Protein AF-A0A9P3MVI9-F1 (afdb_monomer_lite)

pLDDT: mean 71.81, std 21.92, range [25.36, 97.94]

Sequence (595 aa):
MLTVAPFVTSLVTSALIFLVLLNLFAILVRRPANFAIYFPKRILRGHGPPPLSEISALEWLRRVLRCTEQDVVASAGLDAAVYLRIQHMCLLIVLWHAAYCLPVLIPLCATGGFYSSFNAQRPPGEQIQYSALDAIAMGNVPPNDSRLWAFFVGAYWSALGTLVILHRTYRHVSWLRAKQREEDPEAPEPNDVLWDSISISSVSCAVRSAAVYVLVFLTICFYMIPISFVSSLTTLQNLEKSLPFLKPIIEQCVLLLLLTMMMMMMMMMMMMMMMMMMMMTMTMTMTMTMTMTMTMTMTMTMTMTMTMTMTMTMTMTMTMTMTMTMTMTMTMTMTMTMTMTMTMTMTMTMTMMMMMMMMMMMILRLLLLLLLLLHRQIGACAPHVHRGLPLAACAPPNYARAPVLRTFIEAFLPQLALILFLALLPNLLLLLSLFEGLSSRSHAIRAASGKYFYFTVLNVFIGTTLTSGLFQAIKQIVDHPTAVVDLLGSSLPQAATFFISYISLKFLVGAGLELTRLVPLVLFHANRWLLCRTQPDLRDAWKPGEPDYVSLLPGDLLVATLALCYAVISPLILPFAAAYFLTQWLIMKNQLMQV

Radius of gyration: 36.33 Å; chains: 1; bounding box: 126×80×109 Å

Structure (mmCIF, N/CA/C/O backbone):
data_AF-A0A9P3MVI9-F1
#
_entry.id   AF-A0A9P3MVI9-F1
#
loop_
_atom_site.group_PDB
_atom_site.id
_atom_site.type_symbol
_atom_site.label_atom_id
_atom_site.label_alt_id
_atom_site.label_comp_id
_atom_site.label_asym_id
_atom_site.label_entity_id
_atom_site.label_seq_id
_atom_site.pdbx_PDB_ins_code
_atom_site.Cartn_x
_atom_site.Cartn_y
_atom_site.Cartn_z
_atom_site.occupancy
_atom_site.B_iso_or_equiv
_atom_site.auth_seq_id
_atom_site.auth_comp_id
_atom_site.auth_asym_id
_atom_site.auth_atom_id
_atom_site.pdbx_PDB_model_num
ATOM 1 N N . MET A 1 1 ? -19.172 14.801 22.749 1.00 31.70 1 MET A N 1
ATOM 2 C CA . MET A 1 1 ? -18.716 15.588 21.579 1.00 31.70 1 MET A CA 1
ATOM 3 C C . MET A 1 1 ? -17.198 15.821 21.520 1.00 31.70 1 MET A C 1
ATOM 5 O O . MET A 1 1 ? -16.712 16.027 20.420 1.00 31.70 1 MET A O 1
ATOM 9 N N . LEU A 1 2 ? -16.423 15.725 22.617 1.00 35.75 2 LEU A N 1
ATOM 10 C CA . LEU A 1 2 ? -14.962 15.953 22.573 1.00 35.75 2 LEU A CA 1
ATOM 11 C C . LEU A 1 2 ? -14.105 14.809 21.972 1.00 35.75 2 LEU A C 1
ATOM 13 O O . LEU A 1 2 ? -12.981 15.069 21.561 1.00 35.75 2 LEU A O 1
ATOM 17 N N . THR A 1 3 ? -14.598 13.569 21.864 1.00 52.19 3 THR A N 1
ATOM 18 C CA . THR A 1 3 ? -13.791 12.399 21.436 1.00 52.19 3 THR A CA 1
ATOM 19 C C . THR A 1 3 ? -13.789 12.114 19.928 1.00 52.19 3 THR A C 1
ATOM 21 O O . THR A 1 3 ? -12.900 11.429 19.439 1.00 52.19 3 THR A O 1
ATOM 24 N N . VAL A 1 4 ? -14.728 12.684 19.163 1.00 60.09 4 VAL A N 1
ATOM 25 C CA . VAL A 1 4 ? -14.735 12.629 17.681 1.00 60.09 4 VAL A CA 1
ATOM 26 C C . VAL A 1 4 ? -13.796 13.686 17.079 1.00 60.09 4 VAL A C 1
ATOM 28 O O . VAL A 1 4 ? -13.396 13.594 15.918 1.00 60.09 4 VAL A O 1
ATOM 31 N N . ALA A 1 5 ? -13.401 14.677 17.885 1.00 63.84 5 ALA A N 1
ATOM 32 C CA . ALA A 1 5 ? -12.591 15.803 17.448 1.00 63.84 5 ALA A CA 1
ATOM 33 C C . ALA A 1 5 ? -11.247 15.390 16.814 1.00 63.84 5 ALA A C 1
ATOM 35 O O . ALA A 1 5 ? -10.980 15.902 15.734 1.00 63.84 5 ALA A O 1
ATOM 36 N N . PRO A 1 6 ? -10.438 14.453 17.360 1.00 71.00 6 PRO A N 1
ATOM 37 C CA . PRO A 1 6 ? -9.143 14.093 16.765 1.00 71.00 6 PRO A CA 1
ATOM 38 C C . PRO A 1 6 ? -9.266 13.422 15.391 1.00 71.00 6 PRO A C 1
ATOM 40 O O . PRO A 1 6 ? -8.469 13.670 14.488 1.00 71.00 6 PRO A O 1
ATOM 43 N N . PHE A 1 7 ? -10.288 12.581 15.220 1.00 76.38 7 PHE A N 1
ATOM 44 C CA . PHE A 1 7 ? -10.563 11.931 13.943 1.00 76.38 7 PHE A CA 1
ATOM 45 C C . PHE A 1 7 ? -11.004 12.955 12.892 1.00 76.38 7 PHE A C 1
ATOM 47 O O . PHE A 1 7 ? -10.453 13.006 11.795 1.00 76.38 7 PHE A O 1
ATOM 54 N N . VAL A 1 8 ? -11.965 13.816 13.241 1.00 83.25 8 VAL A N 1
ATOM 55 C CA . VAL A 1 8 ? -12.474 14.843 12.323 1.00 83.25 8 VAL A CA 1
ATOM 56 C C . VAL A 1 8 ? -11.401 15.874 11.994 1.00 83.25 8 VAL A C 1
ATOM 58 O O . VAL A 1 8 ? -11.283 16.258 10.836 1.00 83.25 8 VAL A O 1
ATOM 61 N N . THR A 1 9 ? -10.574 16.293 12.954 1.00 80.06 9 THR A N 1
ATOM 62 C CA . THR A 1 9 ? -9.456 17.202 12.667 1.00 80.06 9 THR A CA 1
ATOM 63 C C . THR A 1 9 ? -8.437 16.545 11.741 1.00 80.06 9 THR A C 1
ATOM 65 O O . THR A 1 9 ? -7.998 17.189 10.789 1.00 80.06 9 THR A O 1
ATOM 68 N N . SER A 1 10 ? -8.107 15.264 11.934 1.00 81.75 10 SER A N 1
ATOM 69 C CA . SER A 1 10 ? -7.229 14.520 11.019 1.00 81.75 10 SER A CA 1
ATOM 70 C C . SER A 1 10 ? -7.823 14.415 9.607 1.00 81.75 10 SER A C 1
ATOM 72 O O . SER A 1 10 ? -7.135 14.673 8.617 1.00 81.75 10 SER A O 1
ATOM 74 N N . LEU A 1 11 ? -9.121 14.127 9.492 1.00 86.56 11 LEU A N 1
ATOM 75 C CA . LEU A 1 11 ? -9.812 14.033 8.207 1.00 86.56 11 LEU A CA 1
ATOM 76 C C . LEU A 1 11 ? -9.892 15.391 7.490 1.00 86.56 11 LEU A C 1
ATOM 78 O O . LEU A 1 11 ? -9.605 15.488 6.301 1.00 86.56 11 LEU A O 1
ATOM 82 N N . VAL A 1 12 ? -10.238 16.458 8.211 1.00 90.00 12 VAL A N 1
ATOM 83 C CA . VAL A 1 12 ? -10.325 17.814 7.649 1.00 90.00 12 VAL A CA 1
ATOM 84 C C . VAL A 1 12 ? -8.946 18.311 7.224 1.00 90.00 12 VAL A C 1
ATOM 86 O O . VAL A 1 12 ? -8.801 18.841 6.125 1.00 90.00 12 VAL A O 1
ATOM 89 N N . THR A 1 13 ? -7.915 18.115 8.048 1.00 86.81 13 THR A N 1
ATOM 90 C CA . THR A 1 13 ? -6.548 18.537 7.699 1.00 86.81 13 THR A CA 1
ATOM 91 C C . THR A 1 13 ? -6.014 17.777 6.488 1.00 86.81 13 THR A C 1
ATOM 93 O O . THR A 1 13 ? -5.486 18.403 5.571 1.00 86.81 13 THR A O 1
ATOM 96 N N . SER A 1 14 ? -6.210 16.458 6.418 1.00 88.88 14 SER A N 1
ATOM 97 C CA . SER A 1 14 ? -5.819 15.663 5.245 1.00 88.88 14 SER A CA 1
ATOM 98 C C . SER A 1 14 ? -6.605 16.045 3.984 1.00 88.88 14 SER A C 1
ATOM 100 O O . SER A 1 14 ? -6.007 16.134 2.911 1.00 88.88 14 SER A O 1
ATOM 102 N N . ALA A 1 15 ? -7.896 16.373 4.095 1.00 91.50 15 ALA A N 1
ATOM 103 C CA . ALA A 1 15 ? -8.697 16.856 2.968 1.00 91.50 15 ALA A CA 1
ATOM 104 C C . ALA A 1 15 ? -8.230 18.233 2.466 1.00 91.50 15 ALA A C 1
ATOM 106 O O . ALA A 1 15 ? -8.126 18.449 1.259 1.00 91.50 15 ALA A O 1
ATOM 107 N N . LEU A 1 16 ? -7.885 19.152 3.373 1.00 93.50 16 LEU A N 1
ATOM 108 C CA . LEU A 1 16 ? -7.306 20.450 3.012 1.00 93.50 16 LEU A CA 1
ATOM 109 C C . LEU A 1 16 ? -5.955 20.284 2.306 1.00 93.50 16 LEU A C 1
ATOM 111 O O . LEU A 1 16 ? -5.733 20.900 1.264 1.00 93.50 16 LEU A O 1
ATOM 115 N N . ILE A 1 17 ? -5.077 19.417 2.822 1.00 92.38 17 ILE A N 1
ATOM 116 C CA . ILE A 1 17 ? -3.789 19.106 2.182 1.00 92.38 17 ILE A CA 1
ATOM 117 C C . ILE A 1 17 ? -4.013 18.519 0.785 1.00 92.38 17 ILE A C 1
ATOM 119 O O . ILE A 1 17 ? -3.343 18.930 -0.161 1.00 92.38 17 ILE A O 1
ATOM 123 N N . PHE A 1 18 ? -4.978 17.611 0.622 1.00 92.50 18 PHE A N 1
ATOM 124 C CA . PHE A 1 18 ? -5.320 17.052 -0.685 1.00 92.50 18 PHE A CA 1
ATOM 125 C C . PHE A 1 18 ? -5.762 18.131 -1.679 1.00 92.50 18 PHE A C 1
ATOM 127 O O . PHE A 1 18 ? -5.273 18.155 -2.808 1.00 92.50 18 PHE A O 1
ATOM 134 N N . LEU A 1 19 ? -6.616 19.073 -1.264 1.00 92.25 19 LEU A N 1
ATOM 135 C CA . LEU A 1 19 ? -7.021 20.197 -2.115 1.00 92.25 19 LEU A CA 1
ATOM 136 C C . LEU A 1 19 ? -5.826 21.072 -2.510 1.00 92.25 19 LEU A C 1
ATOM 138 O O . LEU A 1 19 ? -5.726 21.484 -3.667 1.00 92.25 19 LEU A O 1
ATOM 142 N N . VAL A 1 20 ? -4.898 21.333 -1.587 1.00 94.25 20 VAL A N 1
ATOM 143 C CA . VAL A 1 20 ? -3.659 22.068 -1.887 1.00 94.25 20 VAL A CA 1
ATOM 144 C C . VAL A 1 20 ? -2.811 21.309 -2.911 1.00 94.25 20 VAL A C 1
ATOM 146 O O . VAL A 1 20 ? -2.372 21.906 -3.893 1.00 94.25 20 VAL A O 1
ATOM 149 N N . LEU A 1 21 ? -2.627 19.997 -2.739 1.00 92.31 21 LEU A N 1
ATOM 150 C CA . LEU A 1 21 ? -1.867 19.155 -3.668 1.00 92.31 21 LEU A CA 1
ATOM 151 C C . LEU A 1 21 ? -2.529 19.063 -5.051 1.00 92.31 21 LEU A C 1
ATOM 153 O O . LEU A 1 21 ? -1.831 19.097 -6.062 1.00 92.31 21 LEU A O 1
ATOM 157 N N . LEU A 1 22 ? -3.860 19.017 -5.124 1.00 89.88 22 LEU A N 1
ATOM 158 C CA . LEU A 1 22 ? -4.601 18.987 -6.389 1.00 89.88 22 LEU A CA 1
ATOM 159 C C . LEU A 1 22 ? -4.470 20.322 -7.140 1.00 89.88 22 LEU A C 1
ATOM 161 O O . LEU A 1 22 ? -4.217 20.338 -8.346 1.00 89.88 22 LEU A O 1
ATOM 165 N N . ASN A 1 23 ? -4.548 21.451 -6.429 1.00 90.75 23 ASN A N 1
ATOM 166 C CA . ASN A 1 23 ? -4.272 22.767 -7.013 1.00 90.75 23 ASN A CA 1
ATOM 167 C C . ASN A 1 23 ? -2.811 22.888 -7.473 1.00 90.75 23 ASN A C 1
ATOM 169 O O . ASN A 1 23 ? -2.549 23.371 -8.576 1.00 90.75 23 ASN A O 1
ATOM 173 N N . LEU A 1 24 ? -1.862 22.402 -6.668 1.00 92.31 24 LEU A N 1
ATOM 174 C CA . LEU A 1 24 ? -0.446 22.362 -7.026 1.00 92.31 24 LEU A CA 1
ATOM 175 C C . LEU A 1 24 ? -0.224 21.533 -8.299 1.00 92.31 24 LEU A C 1
ATOM 177 O O . LEU A 1 24 ? 0.441 22.004 -9.219 1.00 92.31 24 LEU A O 1
ATOM 181 N N . PHE A 1 25 ? -0.831 20.350 -8.399 1.00 91.62 25 PHE A N 1
ATOM 182 C CA . PHE A 1 25 ? -0.812 19.521 -9.606 1.00 91.62 25 PHE A CA 1
ATOM 183 C C . PHE A 1 25 ? -1.353 20.280 -10.825 1.00 91.62 25 PHE A C 1
ATOM 185 O O . PHE A 1 25 ? -0.682 20.347 -11.856 1.00 91.62 25 PHE A O 1
ATOM 192 N N . ALA A 1 26 ? -2.521 20.920 -10.702 1.00 89.44 26 ALA A N 1
ATOM 193 C CA . ALA A 1 26 ? -3.129 21.681 -11.794 1.00 89.44 26 ALA A CA 1
ATOM 194 C C . ALA A 1 26 ? -2.226 22.824 -12.297 1.00 89.44 26 ALA A C 1
ATOM 196 O O . ALA A 1 26 ? -2.188 23.109 -13.497 1.00 89.44 26 ALA A O 1
ATOM 197 N N . ILE A 1 27 ? -1.466 23.459 -11.398 1.00 90.25 27 ILE A N 1
ATOM 198 C CA . ILE A 1 27 ? -0.473 24.481 -11.749 1.00 90.25 27 ILE A CA 1
ATOM 199 C C . ILE A 1 27 ? 0.758 23.839 -12.404 1.00 90.25 27 ILE A C 1
ATOM 201 O O . ILE A 1 27 ? 1.222 24.325 -13.438 1.00 90.25 27 ILE A O 1
ATOM 205 N N . LEU A 1 28 ? 1.295 22.759 -11.829 1.00 91.00 28 LEU A N 1
ATOM 206 C CA . LEU A 1 28 ? 2.544 22.131 -12.267 1.00 91.00 28 LEU A CA 1
ATOM 207 C C . LEU A 1 28 ? 2.435 21.459 -13.637 1.00 91.00 28 LEU A C 1
ATOM 209 O O . LEU A 1 28 ? 3.384 21.565 -14.416 1.00 91.00 28 LEU A O 1
ATOM 213 N N . VAL A 1 29 ? 1.302 20.825 -13.953 1.00 89.19 29 VAL A N 1
ATOM 214 C CA . VAL A 1 29 ? 1.075 20.159 -15.250 1.00 89.19 29 VAL A CA 1
ATOM 215 C C . VAL A 1 29 ? 1.010 21.165 -16.397 1.00 89.19 29 VAL A C 1
ATOM 217 O O . VAL A 1 29 ? 1.414 20.846 -17.509 1.00 89.19 29 VAL A O 1
ATOM 220 N N . ARG A 1 30 ? 0.548 22.396 -16.145 1.00 88.00 30 ARG A N 1
ATOM 221 C CA . ARG A 1 30 ? 0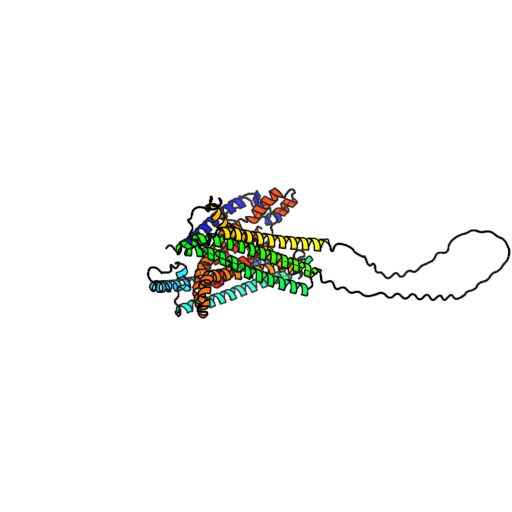.467 23.459 -17.164 1.00 88.00 30 ARG A CA 1
ATOM 222 C C . ARG A 1 30 ? 1.813 24.113 -17.473 1.00 88.00 30 ARG A C 1
ATOM 224 O O . ARG A 1 30 ? 1.922 24.843 -18.455 1.00 88.00 30 ARG A O 1
ATOM 231 N N . ARG A 1 31 ? 2.840 23.905 -16.644 1.00 89.25 31 ARG A N 1
ATOM 232 C CA . ARG A 1 31 ? 4.159 24.513 -16.858 1.00 89.25 31 ARG A CA 1
ATOM 233 C C . ARG A 1 31 ? 4.916 23.741 -17.949 1.00 89.25 31 ARG A C 1
ATOM 235 O O . ARG A 1 31 ? 5.193 22.559 -17.751 1.00 89.25 31 ARG A O 1
ATOM 242 N N . PRO A 1 32 ? 5.357 24.399 -19.041 1.00 85.25 32 PRO A N 1
ATOM 243 C CA . PRO A 1 32 ? 6.008 23.715 -20.162 1.00 85.25 32 PRO A CA 1
ATOM 244 C C . PRO A 1 32 ? 7.333 23.049 -19.773 1.00 85.25 32 PRO A C 1
ATOM 246 O O . PRO A 1 32 ? 7.699 22.020 -20.330 1.00 85.25 32 PRO A O 1
ATOM 249 N N . ALA A 1 33 ? 8.018 23.581 -18.754 1.00 86.31 33 ALA A N 1
ATOM 250 C CA . ALA A 1 33 ? 9.239 22.993 -18.207 1.00 86.31 33 ALA A CA 1
ATOM 251 C C . ALA A 1 33 ? 9.041 21.575 -17.633 1.00 86.31 33 ALA A C 1
ATOM 253 O O . ALA A 1 33 ? 10.012 20.829 -17.537 1.00 86.31 33 ALA A O 1
ATOM 254 N N . ASN A 1 34 ? 7.806 21.206 -17.271 1.00 89.75 34 ASN A N 1
ATOM 255 C CA . ASN A 1 34 ? 7.481 19.933 -16.629 1.00 89.75 34 ASN A CA 1
ATOM 256 C C . ASN A 1 34 ? 6.828 18.918 -17.581 1.00 89.75 34 ASN A C 1
ATOM 258 O O . ASN A 1 34 ? 6.521 17.804 -17.156 1.00 89.75 34 ASN A O 1
ATOM 262 N N . PHE A 1 35 ? 6.601 19.257 -18.856 1.00 88.38 35 PHE A N 1
ATOM 263 C CA . PHE A 1 35 ? 5.936 18.349 -19.801 1.00 88.38 35 PHE A CA 1
ATOM 264 C C . PHE A 1 35 ? 6.675 17.021 -19.976 1.00 88.38 35 PHE A C 1
ATOM 266 O O . PHE A 1 35 ? 6.033 15.986 -20.124 1.00 88.38 35 PHE A O 1
ATOM 273 N N . ALA A 1 36 ? 8.003 17.043 -19.866 1.00 85.50 36 ALA A N 1
ATOM 274 C CA . ALA A 1 36 ? 8.835 15.847 -19.895 1.00 85.50 36 ALA A CA 1
ATOM 275 C C . ALA A 1 36 ? 8.536 14.869 -18.737 1.00 85.50 36 ALA A C 1
ATOM 277 O O . ALA A 1 36 ? 8.691 13.671 -18.902 1.00 85.50 36 ALA A O 1
ATOM 278 N N . ILE A 1 37 ? 8.054 15.349 -17.585 1.00 87.88 37 ILE A N 1
ATOM 279 C CA . ILE A 1 37 ? 7.754 14.508 -16.412 1.00 87.88 37 ILE A CA 1
ATOM 280 C C . ILE A 1 37 ? 6.319 13.968 -16.459 1.00 87.88 37 ILE A C 1
ATOM 282 O O . ILE A 1 37 ? 6.066 12.827 -16.068 1.00 87.88 37 ILE A O 1
ATOM 286 N N . TYR A 1 38 ? 5.367 14.790 -16.905 1.00 89.06 38 TYR A N 1
ATOM 287 C CA . TYR A 1 38 ? 3.942 14.440 -16.888 1.00 89.06 38 TYR A CA 1
ATOM 288 C C . TYR A 1 38 ? 3.460 13.736 -18.157 1.00 89.06 38 TYR A C 1
ATOM 290 O O . TYR A 1 38 ? 2.469 13.017 -18.091 1.00 89.06 38 TYR A O 1
ATOM 298 N N . PHE A 1 39 ? 4.139 13.931 -19.291 1.00 88.81 39 PHE A N 1
ATOM 299 C CA . PHE A 1 39 ? 3.758 13.355 -20.583 1.00 88.81 39 PHE A CA 1
ATOM 300 C C . PHE A 1 39 ? 4.918 12.652 -21.312 1.00 88.81 39 PHE A C 1
ATOM 302 O O . PHE A 1 39 ? 5.036 12.809 -22.535 1.00 88.81 39 PHE A O 1
ATOM 309 N N . PRO A 1 40 ? 5.794 11.882 -20.633 1.00 88.88 40 PRO A N 1
ATOM 310 C CA . PRO A 1 40 ? 6.973 11.342 -21.285 1.00 88.88 40 PRO A CA 1
ATOM 311 C C . PRO A 1 40 ? 6.637 10.335 -22.393 1.00 88.88 40 PRO A C 1
ATOM 313 O O . PRO A 1 40 ? 7.231 10.400 -23.467 1.00 88.88 40 PRO A O 1
ATOM 316 N N . LYS A 1 41 ? 5.647 9.450 -22.203 1.00 87.19 41 LYS A N 1
ATOM 317 C CA . LYS A 1 41 ? 5.268 8.449 -23.222 1.00 87.19 41 LYS A CA 1
ATOM 318 C C . LYS A 1 41 ? 4.814 9.086 -24.525 1.00 87.19 41 LYS A C 1
ATOM 320 O O . LYS A 1 41 ? 5.113 8.578 -25.601 1.00 87.19 41 LYS A O 1
ATOM 325 N N . ARG A 1 42 ? 4.110 10.216 -24.440 1.00 86.25 42 ARG A N 1
ATOM 326 C CA . ARG A 1 42 ? 3.653 10.957 -25.619 1.00 86.25 42 ARG A CA 1
ATOM 327 C C . ARG A 1 42 ? 4.846 11.474 -26.424 1.00 86.25 42 ARG A C 1
ATOM 329 O O . ARG A 1 42 ? 4.906 11.223 -27.624 1.00 86.25 42 ARG A O 1
ATOM 336 N N . ILE A 1 43 ? 5.816 12.083 -25.737 1.00 85.69 43 ILE A N 1
ATOM 337 C CA . ILE A 1 43 ? 7.043 12.618 -26.343 1.00 85.69 43 ILE A CA 1
ATOM 338 C C . ILE A 1 43 ? 7.904 11.488 -26.927 1.00 85.69 43 ILE A C 1
ATOM 340 O O . ILE A 1 43 ? 8.403 11.619 -28.041 1.00 85.69 43 ILE A O 1
ATOM 344 N N . LEU A 1 44 ? 8.029 10.354 -26.227 1.00 85.81 44 LEU A N 1
ATOM 345 C CA . LEU A 1 44 ? 8.768 9.177 -26.708 1.00 85.81 44 LEU A CA 1
ATOM 346 C C . LEU A 1 44 ? 8.144 8.550 -27.963 1.00 85.81 44 LEU A C 1
ATOM 348 O O . LEU A 1 44 ? 8.870 8.052 -28.817 1.00 85.81 44 LEU A O 1
ATOM 352 N N . ARG A 1 45 ? 6.818 8.628 -28.119 1.00 84.44 45 ARG A N 1
ATOM 353 C CA . ARG A 1 45 ? 6.106 8.213 -29.343 1.00 84.44 45 ARG A CA 1
ATOM 354 C C . ARG A 1 45 ? 6.242 9.209 -30.501 1.00 84.44 45 ARG A C 1
ATOM 356 O O . ARG A 1 45 ? 5.630 9.012 -31.544 1.00 84.44 45 ARG A O 1
ATOM 363 N N . GLY A 1 46 ? 6.990 10.297 -30.319 1.00 83.81 46 GLY A N 1
ATOM 364 C CA . GLY A 1 46 ? 7.158 11.352 -31.320 1.00 83.81 46 GLY A CA 1
ATOM 365 C C . GLY A 1 46 ? 5.998 12.350 -31.378 1.00 83.81 46 GLY A C 1
ATOM 366 O O . GLY A 1 46 ? 6.043 13.297 -32.162 1.00 83.81 46 GLY A O 1
ATOM 367 N N . HIS A 1 47 ? 4.976 12.199 -30.532 1.00 80.94 47 HIS A N 1
ATOM 368 C CA . HIS A 1 47 ? 3.930 13.203 -30.389 1.00 80.94 47 HIS A CA 1
ATOM 369 C C . HIS A 1 47 ? 4.423 14.291 -29.426 1.00 80.94 47 HIS A C 1
ATOM 371 O O . HIS A 1 47 ? 4.759 14.015 -28.277 1.00 80.94 47 HIS A O 1
ATOM 377 N N . GLY A 1 48 ? 4.452 15.550 -29.866 1.00 82.38 48 GLY A N 1
ATOM 378 C CA . GLY A 1 48 ? 4.764 16.676 -28.981 1.00 82.38 48 GLY A CA 1
ATOM 379 C C . GLY A 1 48 ? 3.832 16.761 -27.754 1.00 82.38 48 GLY A C 1
ATOM 380 O O . GLY A 1 48 ? 2.821 16.043 -27.669 1.00 82.38 48 GLY A O 1
ATOM 381 N N . PRO A 1 49 ? 4.140 17.650 -26.790 1.00 81.62 49 PRO A N 1
ATOM 382 C CA . PRO A 1 49 ? 3.299 17.842 -25.613 1.00 81.62 49 PRO A CA 1
ATOM 383 C C . PRO A 1 49 ? 1.863 18.238 -26.005 1.00 81.62 49 PRO A C 1
ATOM 385 O O . PRO A 1 49 ? 1.656 18.843 -27.060 1.00 81.62 49 PRO A O 1
ATOM 388 N N . PRO A 1 50 ? 0.854 17.895 -25.182 1.00 82.25 50 PRO A N 1
ATOM 389 C CA . PRO A 1 50 ? -0.521 18.307 -25.440 1.00 82.25 50 PRO A CA 1
ATOM 390 C C . PRO A 1 50 ? -0.646 19.840 -25.468 1.00 82.25 50 PRO A C 1
ATOM 392 O O . PRO A 1 50 ? 0.054 20.521 -24.712 1.00 82.25 50 PRO A O 1
ATOM 395 N N . PRO A 1 51 ? -1.544 20.401 -26.299 1.00 82.06 51 PRO A N 1
ATOM 396 C CA . PRO A 1 51 ? -1.804 21.834 -26.293 1.00 82.06 51 PRO A CA 1
ATOM 397 C C . PRO A 1 51 ? -2.371 22.272 -24.935 1.00 82.06 51 PRO A C 1
ATOM 399 O O . PRO A 1 51 ? -3.159 21.563 -24.313 1.00 82.06 51 PRO A O 1
ATOM 402 N N . LEU A 1 52 ? -1.990 23.470 -24.479 1.00 77.94 52 LEU A N 1
ATOM 403 C CA . LEU A 1 52 ? -2.362 24.004 -23.158 1.00 77.94 52 LEU A CA 1
ATOM 404 C C . LEU A 1 52 ? -3.883 24.095 -22.939 1.00 77.94 52 LEU A C 1
ATOM 406 O O . LEU A 1 52 ? -4.340 23.972 -21.804 1.00 77.94 52 LEU A O 1
ATOM 410 N N . SER A 1 53 ? -4.662 24.279 -24.009 1.00 72.94 53 SER A N 1
ATOM 411 C CA . SER A 1 53 ? -6.131 24.314 -23.981 1.00 72.94 53 SER A CA 1
ATOM 412 C C . SER A 1 53 ? -6.761 22.984 -23.552 1.00 72.94 53 SER A C 1
ATOM 414 O O . SER A 1 53 ? -7.832 22.983 -22.953 1.00 72.94 53 SER A O 1
ATOM 416 N N . GLU A 1 54 ? -6.086 21.859 -23.800 1.00 72.88 54 GLU A N 1
ATOM 417 C CA . GLU A 1 54 ? -6.531 20.517 -23.402 1.00 72.88 54 GLU A CA 1
ATOM 418 C C . GLU A 1 54 ? -6.107 20.154 -21.966 1.00 72.88 54 GLU A C 1
ATOM 420 O O . GLU A 1 54 ? -6.489 19.105 -21.445 1.00 72.88 54 GLU A O 1
ATOM 425 N N . ILE A 1 55 ? -5.311 21.003 -21.301 1.00 76.69 55 ILE A N 1
ATOM 426 C CA . ILE A 1 55 ? -4.769 20.753 -19.960 1.00 76.69 55 ILE A CA 1
ATOM 427 C C . ILE A 1 55 ? -5.644 21.456 -18.909 1.00 76.69 55 ILE A C 1
ATOM 429 O O . ILE A 1 55 ? -5.359 22.560 -18.421 1.00 76.69 55 ILE A O 1
ATOM 433 N N . SER A 1 56 ? -6.737 20.791 -18.535 1.00 76.56 56 SER A N 1
ATOM 434 C CA . SER A 1 56 ? -7.592 21.192 -17.413 1.00 76.56 56 SER A CA 1
ATOM 435 C C . SER A 1 56 ? -7.356 20.307 -16.181 1.00 76.56 56 SER A C 1
ATOM 437 O O . SER A 1 56 ? -6.880 19.177 -16.289 1.00 76.56 56 SER A O 1
ATOM 439 N N . ALA A 1 57 ? -7.701 20.819 -14.994 1.00 72.50 57 ALA A N 1
ATOM 440 C CA . ALA A 1 57 ? -7.502 20.112 -13.727 1.00 72.50 57 ALA A CA 1
ATOM 441 C C . ALA A 1 57 ? -8.307 18.803 -13.614 1.00 72.50 57 ALA A C 1
ATOM 443 O O . ALA A 1 57 ? -7.944 17.947 -12.814 1.00 72.50 57 ALA A O 1
ATOM 444 N N . LEU A 1 58 ? -9.373 18.635 -14.409 1.00 80.62 58 LEU A N 1
ATOM 445 C CA . LEU A 1 58 ? -10.247 17.453 -14.403 1.00 80.62 58 LEU A CA 1
ATOM 446 C C . LEU A 1 58 ? -10.301 16.726 -15.758 1.00 80.62 58 LEU A C 1
ATOM 448 O O . LEU A 1 58 ? -10.916 15.665 -15.857 1.00 80.62 58 LEU A O 1
ATOM 452 N N . GLU A 1 59 ? -9.638 17.235 -16.802 1.00 83.06 59 GLU A N 1
ATOM 453 C CA . GLU A 1 59 ? -9.634 16.575 -18.118 1.00 83.06 59 GLU A CA 1
ATOM 454 C C . GLU A 1 59 ? -8.937 15.212 -18.064 1.00 83.06 59 GLU A C 1
ATOM 456 O O . GLU A 1 59 ? -9.348 14.266 -18.738 1.00 83.06 59 GLU A O 1
ATOM 461 N N . TRP A 1 60 ? -7.913 15.080 -17.211 1.00 86.12 60 TRP A N 1
ATOM 462 C CA . TRP A 1 60 ? -7.241 13.801 -16.981 1.00 86.12 60 TRP A CA 1
ATOM 463 C C . TRP A 1 60 ? -8.230 12.734 -16.490 1.00 86.12 60 TRP A C 1
ATOM 465 O O . TRP A 1 60 ? -8.196 11.607 -16.978 1.00 86.12 60 TRP A O 1
ATOM 475 N N . LEU A 1 61 ? -9.178 13.101 -15.619 1.00 89.00 61 LEU A N 1
ATOM 476 C CA . LEU A 1 61 ? -10.195 12.185 -15.106 1.00 89.00 61 LEU A CA 1
ATOM 477 C C . LEU A 1 61 ? -11.146 11.738 -16.223 1.00 89.00 61 LEU A C 1
ATOM 479 O O . LEU A 1 61 ? -11.405 10.544 -16.384 1.00 89.00 61 LEU A O 1
ATOM 483 N N . ARG A 1 62 ? -11.612 12.679 -17.056 1.00 87.81 62 ARG A N 1
ATOM 484 C CA . ARG A 1 62 ? -12.471 12.372 -18.212 1.00 87.81 62 ARG A CA 1
ATOM 485 C C . ARG A 1 62 ? -11.782 11.426 -19.198 1.00 87.81 62 ARG A C 1
ATOM 487 O O . ARG A 1 62 ? -12.417 10.505 -19.712 1.00 87.81 62 ARG A O 1
ATOM 494 N N . ARG A 1 63 ? -10.488 11.633 -19.447 1.00 86.12 63 ARG A N 1
ATOM 495 C CA . ARG A 1 63 ? -9.670 10.787 -20.327 1.00 86.12 63 ARG A CA 1
ATOM 496 C C . ARG A 1 63 ? -9.517 9.371 -19.773 1.00 86.12 63 ARG A C 1
ATOM 498 O O . ARG A 1 63 ? -9.709 8.406 -20.508 1.00 86.12 63 ARG A O 1
ATOM 505 N N . VAL A 1 64 ? -9.230 9.246 -18.480 1.00 90.06 64 VAL A N 1
ATOM 506 C CA . VAL A 1 64 ? -9.072 7.954 -17.794 1.00 90.06 64 VAL A CA 1
ATOM 507 C C . VAL A 1 64 ? -10.361 7.134 -17.826 1.00 90.06 64 VAL A C 1
ATOM 509 O O . VAL A 1 64 ? -10.306 5.924 -18.054 1.00 90.06 64 VAL A O 1
ATOM 512 N N . LEU A 1 65 ? -11.521 7.775 -17.655 1.00 90.06 65 LEU A N 1
ATOM 513 C CA . LEU A 1 65 ? -12.822 7.098 -17.707 1.00 90.06 65 LEU A CA 1
ATOM 514 C C . LEU A 1 65 ? -13.183 6.583 -19.109 1.00 90.06 65 LEU A C 1
ATOM 516 O O . LEU A 1 65 ? -13.925 5.614 -19.219 1.00 90.06 65 LEU A O 1
ATOM 520 N N . ARG A 1 66 ? -12.647 7.193 -20.173 1.00 90.38 66 ARG A N 1
ATOM 521 C CA . ARG A 1 66 ? -12.861 6.752 -21.565 1.00 90.38 66 ARG A CA 1
ATOM 522 C C . ARG A 1 66 ? -11.907 5.648 -22.019 1.00 90.38 66 ARG A C 1
ATOM 524 O O . ARG A 1 66 ? -12.224 4.938 -22.962 1.00 90.38 66 ARG A O 1
ATOM 531 N N . CYS A 1 67 ? -10.750 5.531 -21.375 1.00 88.94 67 CYS A N 1
ATOM 532 C CA . CYS A 1 67 ? -9.715 4.569 -21.737 1.00 88.94 67 CYS A CA 1
ATOM 533 C C . CYS A 1 67 ? -10.180 3.125 -21.470 1.00 88.94 67 CYS A C 1
ATOM 535 O O . CYS A 1 67 ? -10.671 2.819 -20.376 1.00 88.94 67 CYS A O 1
ATOM 537 N N . THR A 1 68 ? -10.016 2.241 -22.450 1.00 91.94 68 THR A N 1
ATOM 538 C CA . THR A 1 68 ? -10.350 0.816 -22.331 1.00 91.94 68 THR A CA 1
ATOM 539 C C . THR A 1 68 ? -9.154 0.008 -21.821 1.00 91.94 68 THR A C 1
ATOM 541 O O . THR A 1 68 ? -8.027 0.490 -21.780 1.00 91.94 68 THR A O 1
ATOM 544 N N . GLU A 1 69 ? -9.376 -1.238 -21.400 1.00 90.25 69 GLU A N 1
ATOM 545 C CA . GLU A 1 69 ? -8.271 -2.118 -20.989 1.00 90.25 69 GLU A CA 1
ATOM 546 C C . GLU A 1 69 ? -7.285 -2.386 -22.133 1.00 90.25 69 GLU A C 1
ATOM 548 O O . GLU A 1 69 ? -6.081 -2.426 -21.901 1.00 90.25 69 GLU A O 1
ATOM 553 N N . GLN A 1 70 ? -7.781 -2.522 -23.365 1.00 90.12 70 GLN A N 1
ATOM 554 C CA . GLN A 1 70 ? -6.939 -2.760 -24.539 1.00 90.12 70 GLN A CA 1
ATOM 555 C C . GLN A 1 70 ? -5.974 -1.594 -24.774 1.00 90.12 70 GLN A C 1
ATOM 557 O O . GLN A 1 70 ? -4.800 -1.821 -25.055 1.00 90.12 70 GLN A O 1
ATOM 562 N N . ASP A 1 71 ? -6.434 -0.358 -24.559 1.00 89.88 71 ASP A N 1
ATOM 563 C CA . ASP A 1 71 ? -5.590 0.837 -24.649 1.00 89.88 71 ASP A CA 1
ATOM 564 C C . ASP A 1 71 ? -4.480 0.837 -23.585 1.00 89.88 71 ASP A C 1
ATOM 566 O O . ASP A 1 71 ? -3.359 1.288 -23.840 1.00 89.88 71 ASP A O 1
ATOM 570 N N . VAL A 1 72 ? -4.769 0.318 -22.384 1.00 90.62 72 VAL A N 1
ATOM 571 C CA . VAL A 1 72 ? -3.766 0.170 -21.317 1.00 90.62 72 VAL A CA 1
ATOM 572 C C . VAL A 1 72 ? -2.737 -0.892 -21.693 1.00 90.62 72 VAL A C 1
ATOM 574 O O . VAL A 1 72 ? -1.541 -0.624 -21.606 1.00 90.62 72 VAL A O 1
ATOM 577 N N . VAL A 1 73 ? -3.175 -2.064 -22.161 1.00 90.75 73 VAL A N 1
ATOM 578 C CA . VAL A 1 73 ? -2.266 -3.144 -22.586 1.00 90.75 73 VAL A CA 1
ATOM 579 C C . VAL A 1 73 ? -1.359 -2.664 -23.720 1.00 90.75 73 VAL A C 1
ATOM 581 O O . VAL A 1 73 ? -0.145 -2.816 -23.636 1.00 90.75 73 VAL A O 1
ATOM 584 N N . ALA A 1 74 ? -1.919 -1.982 -24.723 1.00 87.12 74 ALA A N 1
ATOM 585 C CA . ALA A 1 74 ? -1.158 -1.440 -25.847 1.00 87.12 74 ALA A CA 1
ATOM 586 C C . ALA A 1 74 ? -0.180 -0.322 -25.446 1.00 87.12 74 ALA A C 1
ATOM 588 O O . ALA A 1 74 ? 0.769 -0.037 -26.176 1.00 87.12 74 ALA A O 1
ATOM 589 N N . SER A 1 75 ? -0.408 0.359 -24.318 1.00 85.25 75 SER A N 1
ATOM 590 C CA . SER A 1 75 ? 0.410 1.504 -23.911 1.00 85.25 75 SER A CA 1
ATOM 591 C C . SER A 1 75 ? 1.449 1.217 -22.834 1.00 85.25 75 SER A C 1
ATOM 593 O O . SER A 1 75 ? 2.505 1.854 -22.858 1.00 85.25 75 SER A O 1
ATOM 595 N N . ALA A 1 76 ? 1.147 0.317 -21.901 1.00 86.44 76 ALA A N 1
ATOM 596 C CA . ALA A 1 76 ? 1.959 0.029 -20.722 1.00 86.44 76 ALA A CA 1
ATOM 597 C C . ALA A 1 76 ? 2.288 -1.464 -20.548 1.00 86.44 76 ALA A C 1
ATOM 599 O O . ALA A 1 76 ? 3.042 -1.801 -19.639 1.00 86.44 76 ALA A O 1
ATOM 600 N N . GLY A 1 77 ? 1.751 -2.342 -21.401 1.00 88.62 77 GLY A N 1
ATOM 601 C CA . GLY A 1 77 ? 1.959 -3.787 -21.334 1.00 88.62 77 GLY A CA 1
ATOM 602 C C . GLY A 1 77 ? 0.935 -4.525 -20.467 1.00 88.62 77 GLY A C 1
ATOM 603 O O . GLY A 1 77 ? 0.107 -3.930 -19.767 1.00 88.62 77 GLY A O 1
ATOM 604 N N . LEU A 1 78 ? 0.995 -5.859 -20.524 1.00 90.00 78 LEU A N 1
ATOM 605 C CA . LEU A 1 78 ? 0.058 -6.743 -19.828 1.00 90.00 78 LEU A CA 1
ATOM 606 C C . LEU A 1 78 ? 0.196 -6.660 -18.299 1.00 90.00 78 LEU A C 1
ATOM 608 O O . LEU A 1 78 ? -0.817 -6.591 -17.606 1.00 90.00 78 LEU A O 1
ATOM 612 N N . ASP A 1 79 ? 1.417 -6.612 -17.764 1.00 89.38 79 ASP A N 1
ATOM 613 C CA . ASP A 1 79 ? 1.653 -6.605 -16.311 1.00 89.38 79 ASP A CA 1
ATOM 614 C C . ASP A 1 79 ? 1.044 -5.375 -15.622 1.00 89.38 79 ASP A C 1
ATOM 616 O O . ASP A 1 79 ? 0.408 -5.483 -14.569 1.00 89.38 79 ASP A O 1
ATOM 620 N N . ALA A 1 80 ? 1.140 -4.210 -16.265 1.00 90.69 80 ALA A N 1
ATOM 621 C CA . ALA A 1 80 ? 0.510 -2.980 -15.800 1.00 90.69 80 ALA A CA 1
ATOM 622 C C . ALA A 1 80 ? -1.029 -3.070 -15.821 1.00 90.69 80 ALA A C 1
ATOM 624 O O . ALA A 1 80 ? -1.705 -2.599 -14.900 1.00 90.69 80 ALA A O 1
ATOM 625 N N . ALA A 1 81 ? -1.599 -3.710 -16.847 1.00 92.69 81 ALA A N 1
ATOM 626 C CA . ALA A 1 81 ? -3.037 -3.956 -16.916 1.00 92.69 81 ALA A CA 1
ATOM 627 C C . ALA A 1 81 ? -3.496 -4.923 -15.811 1.00 92.69 81 ALA A C 1
ATOM 629 O O . ALA A 1 81 ? -4.498 -4.660 -15.142 1.00 92.69 81 ALA A O 1
ATOM 630 N N . VAL A 1 82 ? -2.734 -5.991 -15.546 1.00 93.50 82 VAL A N 1
ATOM 631 C CA . VAL A 1 82 ? -3.001 -6.929 -14.443 1.00 93.50 82 VAL A CA 1
ATOM 632 C C . VAL A 1 82 ? -2.957 -6.209 -13.095 1.00 93.50 82 VAL A C 1
ATOM 634 O O . VAL A 1 82 ? -3.841 -6.422 -12.264 1.00 93.50 82 VAL A O 1
ATOM 637 N N . TYR A 1 83 ? -2.005 -5.298 -12.891 1.00 93.25 83 TYR A N 1
ATOM 638 C CA . TYR A 1 83 ? -1.956 -4.472 -11.687 1.00 93.25 83 TYR A CA 1
ATOM 639 C C . TYR A 1 83 ? -3.230 -3.627 -11.501 1.00 93.25 83 TYR A C 1
ATOM 641 O O . TYR A 1 83 ? -3.852 -3.660 -10.436 1.00 93.25 83 TYR A O 1
ATOM 649 N N . LEU A 1 84 ? -3.689 -2.924 -12.544 1.00 93.69 84 LEU A N 1
ATOM 650 C CA . LEU A 1 84 ? -4.955 -2.179 -12.488 1.00 93.69 84 LEU A CA 1
ATOM 651 C C . LEU A 1 84 ? -6.158 -3.089 -12.222 1.00 93.69 84 LEU A C 1
ATOM 653 O O . LEU A 1 84 ? -7.105 -2.684 -11.541 1.00 93.69 84 LEU A O 1
ATOM 657 N N . ARG A 1 85 ? -6.139 -4.319 -12.745 1.00 94.75 85 ARG A N 1
ATOM 658 C CA . ARG A 1 85 ? -7.177 -5.318 -12.469 1.00 94.75 85 ARG A CA 1
ATOM 659 C C . ARG A 1 85 ? -7.179 -5.753 -11.009 1.00 94.75 85 ARG A C 1
ATOM 661 O O . ARG A 1 85 ? -8.268 -5.906 -10.462 1.00 94.75 85 ARG A O 1
ATOM 668 N N . ILE A 1 86 ? -6.019 -5.877 -10.363 1.00 93.88 86 ILE A N 1
ATOM 669 C CA . ILE A 1 86 ? -5.925 -6.143 -8.917 1.00 93.88 86 ILE A CA 1
ATOM 670 C C . ILE A 1 86 ? -6.572 -5.001 -8.123 1.00 93.88 86 ILE A C 1
ATOM 672 O O . ILE A 1 86 ? -7.395 -5.265 -7.250 1.00 93.88 86 ILE A O 1
ATOM 676 N N . GLN A 1 87 ? -6.298 -3.740 -8.473 1.00 94.81 87 GLN A N 1
ATOM 677 C CA . GLN A 1 87 ? -6.929 -2.583 -7.816 1.00 94.81 87 GLN A CA 1
ATOM 678 C C . GLN A 1 87 ? -8.453 -2.586 -7.972 1.00 94.81 87 GLN A C 1
ATOM 680 O O . GLN A 1 87 ? -9.197 -2.418 -7.004 1.00 94.81 87 GLN A O 1
ATOM 685 N N . HIS A 1 88 ? -8.931 -2.844 -9.191 1.00 95.31 88 HIS A N 1
ATOM 686 C CA . HIS A 1 88 ? -10.360 -2.952 -9.470 1.00 95.31 88 HIS A CA 1
ATOM 687 C C . HIS A 1 88 ? -11.007 -4.134 -8.727 1.00 95.31 88 HIS A C 1
ATOM 689 O O . HIS A 1 88 ? -12.120 -4.012 -8.219 1.00 95.31 88 HIS A O 1
ATOM 695 N N . MET A 1 89 ? -10.316 -5.271 -8.619 1.00 96.31 89 MET A N 1
ATOM 696 C CA . MET A 1 89 ? -10.770 -6.418 -7.832 1.00 96.31 89 MET A CA 1
ATOM 697 C C . MET A 1 89 ? -10.899 -6.052 -6.349 1.00 96.31 89 MET A C 1
ATOM 699 O O . MET A 1 89 ? -11.940 -6.332 -5.759 1.00 96.31 89 MET A O 1
ATOM 703 N N . CYS A 1 90 ? -9.899 -5.392 -5.757 1.00 96.94 90 CYS A N 1
ATOM 704 C CA . CYS A 1 90 ? -9.967 -4.921 -4.372 1.00 96.94 90 CYS A CA 1
ATOM 705 C C . CYS A 1 90 ? -11.156 -3.973 -4.153 1.00 96.94 90 CYS A C 1
ATOM 707 O O . CYS A 1 90 ? -11.895 -4.142 -3.183 1.00 96.94 90 CYS A O 1
ATOM 709 N N . LEU A 1 91 ? -11.406 -3.041 -5.081 1.00 97.19 91 LEU A N 1
ATOM 710 C CA . LEU A 1 91 ? -12.579 -2.163 -5.034 1.00 97.19 91 LEU A CA 1
ATOM 711 C C . LEU A 1 91 ? -13.892 -2.963 -5.034 1.00 97.19 91 LEU A C 1
ATOM 713 O O . LEU A 1 91 ? -14.750 -2.728 -4.186 1.00 97.19 91 LEU A O 1
ATOM 717 N N . LEU A 1 92 ? -14.045 -3.931 -5.945 1.00 97.62 92 LEU A N 1
ATOM 718 C CA . LEU A 1 92 ? -15.242 -4.779 -6.012 1.00 97.62 92 LEU A CA 1
ATOM 719 C C . LEU A 1 92 ? -15.447 -5.598 -4.733 1.00 97.62 92 LEU A C 1
ATOM 721 O O . LEU A 1 92 ? -16.579 -5.722 -4.266 1.00 97.62 92 LEU A O 1
ATOM 725 N N . ILE A 1 93 ? -14.366 -6.136 -4.159 1.00 97.56 93 ILE A N 1
ATOM 726 C CA . ILE A 1 93 ? -14.403 -6.857 -2.883 1.00 97.56 93 ILE A CA 1
ATOM 727 C C . ILE A 1 93 ? -14.923 -5.922 -1.790 1.00 97.56 93 ILE A C 1
ATOM 729 O O . ILE A 1 93 ? -15.909 -6.254 -1.135 1.00 97.56 93 ILE A O 1
ATOM 733 N N . VAL A 1 94 ? -14.341 -4.733 -1.625 1.00 97.44 94 VAL A N 1
ATOM 734 C CA . VAL A 1 94 ? -14.766 -3.782 -0.584 1.00 97.44 94 VAL A CA 1
ATOM 735 C C . VAL A 1 94 ? -16.222 -3.345 -0.774 1.00 97.44 94 VAL A C 1
ATOM 737 O O . VAL A 1 94 ? -16.972 -3.309 0.201 1.00 97.44 94 VAL A O 1
ATOM 740 N N . LEU A 1 95 ? -16.660 -3.080 -2.009 1.00 97.25 95 LEU A N 1
ATOM 741 C CA . LEU A 1 95 ? -18.055 -2.730 -2.306 1.00 97.25 95 LEU A CA 1
ATOM 742 C C . LEU A 1 95 ? -19.025 -3.868 -1.960 1.00 97.25 95 LEU A C 1
ATOM 744 O O . LEU A 1 95 ? -20.098 -3.615 -1.412 1.00 97.25 95 LEU A O 1
ATOM 748 N N . TRP A 1 96 ? -18.640 -5.122 -2.213 1.00 97.50 96 TRP A N 1
ATOM 749 C CA . TRP A 1 96 ? -19.428 -6.288 -1.811 1.00 97.50 96 TRP A CA 1
ATOM 750 C C . TRP A 1 96 ? -19.567 -6.404 -0.288 1.00 97.50 96 TRP A C 1
ATOM 752 O O . TRP A 1 96 ? -20.650 -6.695 0.220 1.00 97.50 96 TRP A O 1
ATOM 762 N N . HIS A 1 97 ? -18.489 -6.148 0.457 1.00 96.44 97 HIS A N 1
ATOM 763 C CA . HIS A 1 97 ? -18.533 -6.158 1.923 1.00 96.44 97 HIS A CA 1
ATOM 764 C C . HIS A 1 97 ? -19.418 -5.017 2.433 1.00 96.44 97 HIS A C 1
ATOM 766 O O . HIS A 1 97 ? -20.265 -5.222 3.303 1.00 96.44 97 HIS A O 1
ATOM 772 N N . ALA A 1 98 ? -19.283 -3.828 1.837 1.00 96.69 98 ALA A N 1
ATOM 773 C CA . ALA A 1 98 ? -20.058 -2.645 2.196 1.00 96.69 98 ALA A CA 1
ATOM 774 C C . ALA A 1 98 ? -21.568 -2.854 2.019 1.00 96.69 98 ALA A C 1
ATOM 776 O O . ALA A 1 98 ? -22.341 -2.351 2.834 1.00 96.69 98 ALA A O 1
ATOM 777 N N . ALA A 1 99 ? -21.981 -3.638 1.017 1.00 96.62 99 ALA A N 1
ATOM 778 C CA . ALA A 1 99 ? -23.385 -3.922 0.727 1.00 96.62 99 ALA A CA 1
ATOM 779 C C . ALA A 1 99 ? -24.136 -4.607 1.884 1.00 96.62 99 ALA A C 1
ATOM 781 O O . ALA A 1 99 ? -25.336 -4.392 2.027 1.00 96.62 99 ALA A O 1
ATOM 782 N N . TYR A 1 100 ? -23.448 -5.393 2.719 1.00 96.25 100 TYR A N 1
ATOM 783 C CA . TYR A 1 100 ? -24.039 -6.023 3.907 1.00 96.25 100 TYR A CA 1
ATOM 784 C C . TYR A 1 100 ? -23.620 -5.315 5.199 1.00 96.25 100 TYR A C 1
ATOM 786 O O . TYR A 1 100 ? -24.465 -4.960 6.022 1.00 96.25 100 TYR A O 1
ATOM 794 N N . CYS A 1 101 ? -22.319 -5.075 5.383 1.00 95.44 101 CYS A N 1
ATOM 795 C CA . CYS A 1 101 ? -21.787 -4.616 6.663 1.00 95.44 101 CYS A CA 1
ATOM 796 C C . CYS A 1 101 ? -22.271 -3.209 7.040 1.00 95.44 101 CYS A C 1
ATOM 798 O O . CYS A 1 101 ? -22.523 -2.955 8.214 1.00 95.44 101 CYS A O 1
ATOM 800 N N . LEU A 1 102 ? -22.447 -2.297 6.077 1.00 95.00 102 LEU A N 1
ATOM 801 C CA . LEU A 1 102 ? -22.942 -0.951 6.380 1.00 95.00 102 LEU A CA 1
ATOM 802 C C . LEU A 1 102 ? -24.424 -0.949 6.797 1.00 95.00 102 LEU A C 1
ATOM 804 O O . LEU A 1 102 ? -24.707 -0.484 7.900 1.00 95.00 102 LEU A O 1
ATOM 808 N N . PRO A 1 103 ? -25.377 -1.462 5.991 1.00 96.25 103 PRO A N 1
ATOM 809 C CA . PRO A 1 103 ? -26.794 -1.376 6.344 1.00 96.25 103 PRO A CA 1
ATOM 810 C C . PRO A 1 103 ? -27.198 -2.286 7.509 1.00 96.25 103 PRO A C 1
ATOM 812 O O . PRO A 1 103 ? -28.125 -1.938 8.233 1.00 96.25 103 PRO A O 1
ATOM 815 N N . VAL A 1 104 ? -26.535 -3.432 7.705 1.00 95.62 104 VAL A N 1
ATOM 816 C CA . VAL A 1 104 ? -26.929 -4.404 8.740 1.00 95.62 104 VAL A CA 1
ATOM 817 C C . VAL A 1 104 ? -26.165 -4.188 10.043 1.00 95.62 104 VAL A C 1
ATOM 819 O O . VAL A 1 104 ? -26.780 -4.086 11.103 1.00 95.62 104 VAL A O 1
ATOM 822 N N . LEU A 1 105 ? -24.831 -4.110 9.991 1.00 94.31 105 LEU A N 1
ATOM 823 C CA . LEU A 1 105 ? -24.022 -4.123 11.214 1.00 94.31 105 LEU A CA 1
ATOM 824 C C . LEU A 1 105 ? -23.974 -2.751 11.897 1.00 94.31 105 LEU A C 1
ATOM 826 O O . LEU A 1 105 ? -23.998 -2.711 13.121 1.00 94.31 105 LEU A O 1
ATOM 830 N N . ILE A 1 106 ? -23.983 -1.626 11.164 1.00 93.00 106 ILE A N 1
ATOM 831 C CA . ILE A 1 106 ? -23.927 -0.292 11.801 1.00 93.00 106 ILE A CA 1
ATOM 832 C C . ILE A 1 106 ? -25.137 -0.034 12.716 1.00 93.00 106 ILE A C 1
ATOM 834 O O . ILE A 1 106 ? -24.915 0.297 13.885 1.00 93.00 106 ILE A O 1
ATOM 838 N N . PRO A 1 107 ? -26.403 -0.195 12.270 1.00 93.81 107 PRO A N 1
ATOM 839 C CA . PRO A 1 107 ? -27.556 0.022 13.151 1.00 93.81 107 PRO A CA 1
ATOM 840 C C . PRO A 1 107 ? -27.583 -0.952 14.337 1.00 93.81 107 PRO A C 1
ATOM 842 O O . PRO A 1 107 ? -27.990 -0.599 15.447 1.00 93.81 107 PRO A O 1
ATOM 845 N N . LEU A 1 108 ? -27.112 -2.179 14.119 1.00 93.38 108 LEU A N 1
ATOM 846 C CA . LEU A 1 108 ? -27.058 -3.218 15.140 1.00 93.38 108 LEU A CA 1
ATOM 847 C C . LEU A 1 108 ? -26.007 -2.915 16.222 1.00 93.38 108 LEU A C 1
ATOM 849 O O . LEU A 1 108 ? -26.313 -3.046 17.408 1.00 93.38 108 LEU A O 1
ATOM 853 N N . CYS A 1 109 ? -24.815 -2.440 15.845 1.00 90.62 109 CYS A N 1
ATOM 854 C CA . CYS A 1 109 ? -23.800 -1.964 16.791 1.00 90.62 109 CYS A CA 1
ATOM 855 C C . CYS A 1 109 ? -24.285 -0.732 17.563 1.00 90.62 109 CYS A C 1
ATOM 857 O O . CYS A 1 109 ? -24.142 -0.665 18.784 1.00 90.62 109 CYS A O 1
ATOM 859 N N . ALA A 1 110 ? -24.901 0.229 16.864 1.00 89.75 110 ALA A N 1
ATOM 860 C CA . ALA A 1 110 ? -25.371 1.479 17.460 1.00 89.75 110 ALA A CA 1
ATOM 861 C C . ALA A 1 110 ? -26.408 1.253 18.574 1.00 89.75 110 ALA A C 1
ATOM 863 O O . ALA A 1 110 ? -26.481 2.029 19.524 1.00 89.75 110 ALA A O 1
ATOM 864 N N . THR A 1 111 ? -27.185 0.172 18.486 1.00 90.50 111 THR A N 1
ATOM 865 C CA . THR A 1 111 ? -28.199 -0.196 19.483 1.00 90.50 111 THR A CA 1
ATOM 866 C C . THR A 1 111 ? -27.655 -1.072 20.620 1.00 90.50 111 THR A C 1
ATOM 868 O O . THR A 1 111 ? -28.434 -1.445 21.498 1.00 90.50 111 THR A O 1
ATOM 871 N N . GLY A 1 112 ? -26.375 -1.474 20.603 1.00 84.69 112 GLY A N 1
ATOM 872 C CA . GLY A 1 112 ? -25.791 -2.471 21.520 1.00 84.69 112 GLY A CA 1
ATOM 873 C C . GLY A 1 112 ? -25.669 -2.016 22.979 1.00 84.69 112 GLY A C 1
ATOM 874 O O . GLY A 1 112 ? -25.929 -2.793 23.892 1.00 84.69 112 GLY A O 1
ATOM 875 N N . GLY A 1 113 ? -25.338 -0.743 23.210 1.00 84.75 113 GLY A N 1
ATOM 876 C CA . GLY A 1 113 ? -25.388 -0.108 24.535 1.00 84.75 113 GLY A CA 1
ATOM 877 C C . GLY A 1 113 ? -24.394 -0.629 25.586 1.00 84.75 113 GLY A C 1
ATOM 878 O O . GLY A 1 113 ? -24.465 -0.188 26.738 1.00 84.75 113 GLY A O 1
ATOM 879 N N . PHE A 1 114 ? -23.452 -1.509 25.223 1.00 85.50 114 PHE A N 1
ATOM 880 C CA . PHE A 1 114 ? -22.508 -2.120 26.165 1.00 85.50 114 PHE A CA 1
ATOM 881 C C . PHE A 1 114 ? -21.672 -1.075 26.914 1.00 85.50 114 PHE A C 1
ATOM 883 O O . PHE A 1 114 ? -21.580 -1.105 28.145 1.00 85.50 114 PHE A O 1
ATOM 890 N N . TYR A 1 115 ? -21.123 -0.088 26.202 1.00 81.56 115 TYR A N 1
ATOM 891 C CA . TYR A 1 115 ? -20.280 0.939 26.818 1.00 81.56 115 TYR A CA 1
ATOM 892 C C . TYR A 1 115 ? -21.041 1.830 27.802 1.00 81.56 115 TYR A C 1
ATOM 894 O O . TYR A 1 115 ? -20.504 2.188 28.853 1.00 81.56 115 TYR A O 1
ATOM 902 N N . SER A 1 116 ? -22.301 2.160 27.501 1.00 82.56 116 SER A N 1
ATOM 903 C CA . SER A 1 116 ? -23.156 2.916 28.423 1.00 82.56 116 SER A CA 1
ATOM 904 C C . SER A 1 116 ? -23.466 2.125 29.690 1.00 82.56 116 SER A C 1
ATOM 906 O O . SER A 1 116 ? -23.350 2.682 30.780 1.00 82.56 116 SER A O 1
ATOM 908 N N . SER A 1 117 ? -23.786 0.830 29.576 1.00 83.38 117 SER A N 1
ATOM 909 C CA . SER A 1 117 ? -24.017 -0.021 30.751 1.00 83.38 117 SER A CA 1
ATOM 910 C C . SER A 1 117 ? -22.754 -0.210 31.589 1.00 83.38 117 SER A C 1
ATOM 912 O O . SER A 1 117 ? -22.816 -0.171 32.815 1.00 83.38 117 SER A O 1
ATOM 914 N N . PHE A 1 118 ? -21.599 -0.341 30.937 1.00 80.44 118 PHE A N 1
ATOM 915 C CA . PHE A 1 118 ? -20.320 -0.525 31.612 1.00 80.44 118 PHE A CA 1
ATOM 916 C C . PHE A 1 118 ? -19.880 0.738 32.370 1.00 80.44 118 PHE A C 1
ATOM 918 O O . PHE A 1 118 ? -19.403 0.656 33.498 1.00 80.44 118 PHE A O 1
ATOM 925 N N . ASN A 1 119 ? -20.095 1.928 31.798 1.00 82.00 119 ASN A N 1
ATOM 926 C CA . ASN A 1 119 ? -19.836 3.188 32.501 1.00 82.00 119 ASN A CA 1
ATOM 927 C C . ASN A 1 119 ? -20.850 3.482 33.611 1.00 82.00 119 ASN A C 1
ATOM 929 O O . ASN A 1 119 ? -20.474 4.098 34.605 1.00 82.00 119 ASN A O 1
ATOM 933 N N . ALA A 1 120 ? -22.103 3.034 33.479 1.00 82.25 120 ALA A N 1
ATOM 934 C CA . ALA A 1 120 ? -23.115 3.191 34.525 1.00 82.25 120 ALA A CA 1
ATOM 935 C C . ALA A 1 120 ? -22.767 2.423 35.813 1.00 82.25 120 ALA A C 1
ATOM 937 O O . ALA A 1 120 ? -23.214 2.800 36.891 1.00 82.25 120 ALA A O 1
ATOM 938 N N . GLN A 1 121 ? -21.949 1.371 35.710 1.00 82.62 121 GLN A N 1
ATOM 939 C CA . GLN A 1 121 ? -21.466 0.587 36.850 1.00 82.62 121 GLN A CA 1
ATOM 940 C C . GLN A 1 121 ? -20.249 1.217 37.548 1.00 82.62 121 GLN A C 1
ATOM 942 O O . GLN A 1 121 ? -19.912 0.810 38.659 1.00 82.62 121 GLN A O 1
ATOM 947 N N . ARG A 1 122 ? -19.581 2.202 36.929 1.00 77.25 122 ARG A N 1
ATOM 948 C CA . ARG A 1 122 ? -18.400 2.862 37.501 1.00 77.25 122 ARG A CA 1
ATOM 949 C C . ARG A 1 122 ? -18.755 4.115 38.303 1.00 77.25 122 ARG A C 1
ATOM 951 O O . ARG A 1 122 ? -19.690 4.834 37.940 1.00 77.25 122 ARG A O 1
ATOM 958 N N . PRO A 1 123 ? -17.974 4.437 39.352 1.00 80.88 123 PRO A N 1
ATOM 959 C CA . PRO A 1 123 ? -18.129 5.695 40.068 1.00 80.88 123 PRO A CA 1
ATOM 960 C C . PRO A 1 123 ? -17.918 6.894 39.121 1.00 80.88 123 PRO A C 1
ATOM 962 O O . PRO A 1 123 ? -17.118 6.812 38.185 1.00 80.88 123 PRO A O 1
ATOM 965 N N . PRO A 1 124 ? -18.592 8.036 39.360 1.00 73.31 124 PRO A N 1
ATOM 966 C CA . PRO A 1 124 ? -18.618 9.180 38.439 1.00 73.31 124 PRO A CA 1
ATOM 967 C C . PRO A 1 124 ? -17.245 9.819 38.145 1.00 73.31 124 PRO A C 1
ATOM 969 O O . PRO A 1 124 ? -17.131 10.583 37.192 1.00 73.31 124 PRO A O 1
ATOM 972 N N . GLY A 1 125 ? -16.200 9.496 38.916 1.00 71.19 125 GLY A N 1
ATOM 973 C CA . GLY A 1 125 ? -14.820 9.946 38.682 1.00 71.19 125 GLY A CA 1
ATOM 974 C C . GLY A 1 125 ? -13.942 9.007 37.840 1.00 71.19 125 GLY A C 1
ATOM 975 O O . GLY A 1 125 ? -12.833 9.399 37.492 1.00 71.19 125 GLY A O 1
ATOM 976 N N . GLU A 1 126 ? -14.403 7.795 37.504 1.00 71.00 126 GLU A N 1
ATOM 977 C CA . GLU A 1 126 ? -13.600 6.750 36.831 1.00 71.00 126 GLU A CA 1
ATOM 978 C C . GLU A 1 126 ? -14.241 6.247 35.519 1.00 71.00 126 GLU A C 1
ATOM 980 O O . GLU A 1 126 ? -13.925 5.174 35.002 1.00 71.00 126 GLU A O 1
ATOM 985 N N . GLN A 1 127 ? -15.188 7.002 34.961 1.00 73.00 127 GLN A N 1
ATOM 986 C CA . GLN A 1 127 ? -15.851 6.627 33.712 1.00 73.00 127 GLN A CA 1
ATOM 987 C C . GLN A 1 127 ? -14.881 6.716 32.525 1.00 73.00 127 GLN A C 1
ATOM 989 O O . GLN A 1 127 ? -14.201 7.725 32.331 1.00 73.00 127 GLN A O 1
ATOM 994 N N . ILE A 1 128 ? -14.849 5.671 31.692 1.00 69.00 128 ILE A N 1
ATOM 995 C CA . ILE A 1 128 ? -14.015 5.650 30.485 1.00 69.00 128 ILE A CA 1
ATOM 996 C C . ILE A 1 128 ? -14.780 6.351 29.370 1.00 69.00 128 ILE A C 1
ATOM 998 O O . ILE A 1 128 ? -15.886 5.954 29.005 1.00 69.00 128 ILE A O 1
ATOM 1002 N N . GLN A 1 129 ? -14.198 7.403 28.806 1.00 66.75 129 GLN A N 1
ATOM 1003 C CA . GLN A 1 129 ? -14.838 8.142 27.729 1.00 66.75 129 GLN A CA 1
ATOM 1004 C C . GLN A 1 129 ? -14.585 7.456 26.379 1.00 66.75 129 GLN A C 1
ATOM 1006 O O . GLN A 1 129 ? -13.517 7.603 25.793 1.00 66.75 129 GLN A O 1
ATOM 1011 N N . TYR A 1 130 ? -15.584 6.730 25.878 1.00 70.31 130 TYR A N 1
ATOM 1012 C CA . TYR A 1 130 ? -15.535 6.102 24.554 1.00 70.31 130 TYR A CA 1
ATOM 1013 C C . TYR A 1 130 ? -15.817 7.114 23.431 1.00 70.31 130 TYR A C 1
ATOM 1015 O O . TYR A 1 130 ? -16.525 8.116 23.619 1.00 70.31 130 TYR A O 1
ATOM 1023 N N . SER A 1 131 ? -15.257 6.878 22.244 1.00 71.00 131 SER A N 1
ATOM 1024 C CA . SER A 1 131 ? -15.590 7.648 21.045 1.00 71.00 131 SER A CA 1
ATOM 1025 C C . SER A 1 131 ? -16.970 7.262 20.515 1.00 71.00 131 SER A C 1
ATOM 1027 O O . SER A 1 131 ? -17.418 6.126 20.657 1.00 71.00 131 SER A O 1
ATOM 1029 N N . ALA A 1 132 ? -17.641 8.192 19.829 1.00 73.81 132 ALA A N 1
ATOM 1030 C CA . ALA A 1 132 ? -18.869 7.863 19.100 1.00 73.81 132 ALA A CA 1
ATOM 1031 C C . ALA A 1 132 ? -18.614 6.840 17.974 1.00 73.81 132 ALA A C 1
ATOM 1033 O O . ALA A 1 132 ? -19.526 6.116 17.588 1.00 73.81 132 ALA A O 1
ATOM 1034 N N . LEU A 1 133 ? -17.376 6.767 17.469 1.00 79.19 133 LEU A N 1
ATOM 1035 C CA . LEU A 1 133 ? -16.955 5.761 16.491 1.00 79.19 133 LEU A CA 1
ATOM 1036 C C . LEU A 1 133 ? -16.846 4.361 17.107 1.00 79.19 133 LEU A C 1
ATOM 1038 O O . LEU A 1 133 ? -17.142 3.378 16.436 1.00 79.19 133 LEU A O 1
ATOM 1042 N N . ASP A 1 134 ? -16.494 4.268 18.389 1.00 78.38 134 ASP A N 1
ATOM 1043 C CA . ASP A 1 134 ? -16.412 2.981 19.084 1.00 78.38 134 ASP A CA 1
ATOM 1044 C C . ASP A 1 134 ? -17.821 2.404 19.296 1.00 78.38 134 ASP A C 1
ATOM 1046 O O . ASP A 1 134 ? -18.030 1.197 19.206 1.00 78.38 134 ASP A O 1
ATOM 1050 N N . ALA A 1 135 ? -18.825 3.271 19.487 1.00 81.56 135 ALA A N 1
ATOM 1051 C CA . ALA A 1 135 ? -20.222 2.872 19.674 1.00 81.56 135 ALA A CA 1
ATOM 1052 C C . ALA A 1 135 ? -20.848 2.166 18.452 1.00 81.56 135 ALA A C 1
ATOM 1054 O O . ALA A 1 135 ? -21.834 1.446 18.600 1.00 81.56 135 ALA A O 1
ATOM 1055 N N . ILE A 1 136 ? -20.293 2.358 17.252 1.00 87.12 136 ILE A N 1
ATOM 1056 C CA . ILE A 1 136 ? -20.752 1.710 16.009 1.00 87.12 136 ILE A CA 1
ATOM 1057 C C . ILE A 1 136 ? -19.872 0.519 15.595 1.00 87.12 136 ILE A C 1
ATOM 1059 O O . ILE A 1 136 ? -20.071 -0.051 14.520 1.00 87.12 136 ILE A O 1
ATOM 1063 N N . ALA A 1 137 ? -18.920 0.125 16.440 1.00 88.38 137 ALA A N 1
ATOM 1064 C CA . ALA A 1 137 ? -18.100 -1.066 16.258 1.00 88.38 137 ALA A CA 1
ATOM 1065 C C . ALA A 1 137 ? -18.648 -2.254 17.068 1.00 88.38 137 ALA A C 1
ATOM 1067 O O . ALA A 1 137 ? -19.440 -2.091 18.000 1.00 88.38 137 ALA A O 1
ATOM 1068 N N . MET A 1 138 ? -18.172 -3.459 16.741 1.00 89.06 138 MET A N 1
ATOM 1069 C CA . MET A 1 138 ? -18.551 -4.708 17.414 1.00 89.06 138 MET A CA 1
ATOM 1070 C C . MET A 1 138 ? -18.351 -4.656 18.937 1.00 89.06 138 MET A C 1
ATOM 1072 O O . MET A 1 138 ? -19.104 -5.286 19.672 1.00 89.06 138 MET A O 1
ATOM 1076 N N . GLY A 1 139 ? -17.387 -3.866 19.421 1.00 84.50 139 GLY A N 1
ATOM 1077 C CA . GLY A 1 139 ? -17.111 -3.712 20.851 1.00 84.50 139 GLY A CA 1
ATOM 1078 C C . GLY A 1 139 ? -18.263 -3.120 21.679 1.00 84.50 139 GLY A C 1
ATOM 1079 O O . GLY A 1 139 ? -18.246 -3.250 22.899 1.00 84.50 139 GLY A O 1
ATOM 1080 N N . ASN A 1 140 ? -19.275 -2.508 21.049 1.00 88.00 140 ASN A N 1
ATOM 1081 C CA . ASN A 1 140 ? -20.469 -2.007 21.740 1.00 88.00 140 ASN A CA 1
ATOM 1082 C C . ASN A 1 140 ? -21.581 -3.066 21.902 1.00 88.00 140 ASN A C 1
ATOM 1084 O O . ASN A 1 140 ? -22.637 -2.766 22.466 1.00 88.00 140 ASN A O 1
ATOM 1088 N N . VAL A 1 141 ? -21.381 -4.286 21.396 1.00 89.50 141 VAL A N 1
ATOM 1089 C CA . VAL A 1 141 ? -22.335 -5.396 21.522 1.00 89.50 141 VAL A CA 1
ATOM 1090 C C . VAL A 1 141 ? -21.983 -6.230 22.760 1.00 89.50 141 VAL A C 1
ATOM 1092 O O . VAL A 1 141 ? -20.832 -6.650 22.892 1.00 89.50 141 VAL A O 1
ATOM 1095 N N . PRO A 1 142 ? -22.937 -6.479 23.675 1.00 86.94 142 PRO A N 1
ATOM 1096 C CA . PRO A 1 142 ? -22.664 -7.241 24.886 1.00 86.94 142 PRO A CA 1
ATOM 1097 C C . PRO A 1 142 ? -22.335 -8.716 24.587 1.00 86.94 142 PRO A C 1
ATOM 1099 O O . PRO A 1 142 ? -22.811 -9.277 23.592 1.00 86.94 142 PRO A O 1
ATOM 1102 N N . PRO A 1 143 ? -21.541 -9.377 25.452 1.00 84.44 143 PRO A N 1
ATOM 1103 C CA . PRO A 1 143 ? -21.266 -10.801 25.315 1.00 84.44 143 PRO A CA 1
ATOM 1104 C C . PRO A 1 143 ? -22.558 -11.618 25.458 1.00 84.44 143 PRO A C 1
ATOM 1106 O O . PRO A 1 143 ? -23.440 -11.269 26.241 1.00 84.44 143 PRO A O 1
ATOM 1109 N N . ASN A 1 144 ? -22.644 -12.732 24.723 1.00 86.12 144 ASN A N 1
ATOM 1110 C CA . ASN A 1 144 ? -23.790 -13.652 24.723 1.00 86.12 144 ASN A CA 1
ATOM 1111 C C . ASN A 1 144 ? -25.117 -13.062 24.187 1.00 86.12 144 ASN A C 1
ATOM 1113 O O . ASN A 1 144 ? -26.194 -13.575 24.487 1.00 86.12 144 ASN A O 1
ATOM 1117 N N . ASP A 1 145 ? -25.060 -11.999 23.378 1.00 89.88 145 ASP A N 1
ATOM 1118 C CA . ASP A 1 145 ? -26.236 -11.455 22.691 1.00 89.88 145 ASP A CA 1
ATOM 1119 C C . ASP A 1 145 ? -26.488 -12.161 21.345 1.00 89.88 145 ASP A C 1
ATOM 1121 O O . ASP A 1 145 ? -25.575 -12.408 20.552 1.00 89.88 145 ASP A O 1
ATOM 1125 N N . SER A 1 146 ? -27.763 -12.414 21.048 1.00 91.62 146 SER A N 1
ATOM 1126 C CA . SER A 1 146 ? -28.279 -12.876 19.753 1.00 91.62 146 SER A CA 1
ATOM 1127 C C . SER A 1 146 ? -27.781 -12.052 18.557 1.00 91.62 146 SER A C 1
ATOM 1129 O O . SER A 1 146 ? -27.609 -12.587 17.461 1.00 91.62 146 SER A O 1
ATOM 1131 N N . ARG A 1 147 ? -27.481 -10.765 18.768 1.00 91.06 147 ARG A N 1
ATOM 1132 C CA . ARG A 1 147 ? -26.946 -9.841 17.754 1.00 91.06 147 ARG A CA 1
ATOM 1133 C C . ARG A 1 147 ? -25.622 -10.298 17.142 1.00 91.06 147 ARG A C 1
ATOM 1135 O O . ARG A 1 147 ? -25.339 -9.958 15.994 1.00 91.06 147 ARG A O 1
ATOM 1142 N N . LEU A 1 148 ? -24.836 -11.106 17.859 1.00 91.50 148 LEU A N 1
ATOM 1143 C CA . LEU A 1 148 ? -23.573 -11.663 17.364 1.00 91.50 148 LEU A CA 1
ATOM 1144 C C . LEU A 1 148 ? -23.763 -12.562 16.127 1.00 91.50 148 LEU A C 1
ATOM 1146 O O . LEU A 1 148 ? -22.869 -12.634 15.281 1.00 91.50 148 LEU A O 1
ATOM 1150 N N . TRP A 1 149 ? -24.946 -13.164 15.944 1.00 94.12 149 TRP A N 1
ATOM 1151 C CA . TRP A 1 149 ? -25.265 -13.943 14.741 1.00 94.12 149 TRP A CA 1
ATOM 1152 C C . TRP A 1 149 ? -25.193 -13.120 13.453 1.00 94.12 149 TRP A C 1
ATOM 1154 O O . TRP A 1 149 ? -24.791 -13.646 12.415 1.00 94.12 149 TRP A O 1
ATOM 1164 N N . ALA A 1 150 ? -25.509 -11.824 13.503 1.00 94.69 150 ALA A N 1
ATOM 1165 C CA . ALA A 1 150 ? -25.407 -10.960 12.329 1.00 94.69 150 ALA A CA 1
ATOM 1166 C C . ALA A 1 150 ? -23.951 -10.782 11.863 1.00 94.69 150 ALA A C 1
ATOM 1168 O O . ALA A 1 150 ? -23.699 -10.723 10.656 1.00 94.69 150 ALA A O 1
ATOM 1169 N N . PHE A 1 151 ? -22.991 -10.748 12.795 1.00 94.00 151 PHE A N 1
ATOM 1170 C CA . PHE A 1 151 ? -21.557 -10.700 12.483 1.00 94.00 151 PHE A CA 1
ATOM 1171 C C . PHE A 1 151 ? -21.071 -12.028 11.912 1.00 94.00 151 PHE A C 1
ATOM 1173 O O . PHE A 1 151 ? -20.313 -12.033 10.945 1.00 94.00 151 PHE A O 1
ATOM 1180 N N . PHE A 1 152 ? -21.550 -13.150 12.458 1.00 94.31 152 PHE A N 1
ATOM 1181 C CA . PHE A 1 152 ? -21.260 -14.479 11.921 1.00 94.31 152 PHE A CA 1
ATOM 1182 C C . PHE A 1 152 ? -21.725 -14.600 10.464 1.00 94.31 152 PHE A C 1
ATOM 1184 O O . PHE A 1 152 ? -20.924 -14.921 9.588 1.00 94.31 152 PHE A O 1
ATOM 1191 N N . VAL A 1 153 ? -22.979 -14.240 10.168 1.00 96.12 153 VAL A N 1
ATOM 1192 C CA . VAL A 1 153 ? -23.502 -14.200 8.789 1.00 96.12 153 VAL A CA 1
ATOM 1193 C C . VAL A 1 153 ? -22.695 -13.230 7.918 1.00 96.12 153 VAL A C 1
ATOM 1195 O O . VAL A 1 153 ? -22.349 -13.561 6.783 1.00 96.12 153 VAL A O 1
ATOM 1198 N N . GLY A 1 154 ? -22.319 -12.068 8.460 1.00 95.06 154 GLY A N 1
ATOM 1199 C CA . GLY A 1 154 ? -21.475 -11.088 7.773 1.00 95.06 154 GLY A CA 1
ATOM 1200 C C . GLY A 1 154 ? -20.092 -11.614 7.395 1.00 95.06 154 GLY A C 1
ATOM 1201 O O . GLY A 1 154 ? -19.593 -11.294 6.315 1.00 95.06 154 GLY A O 1
ATOM 1202 N N . ALA A 1 155 ? -19.489 -12.464 8.228 1.00 95.38 155 ALA A N 1
ATOM 1203 C CA . ALA A 1 155 ? -18.213 -13.106 7.930 1.00 95.38 155 ALA A CA 1
ATOM 1204 C C . ALA A 1 155 ? -18.332 -14.093 6.756 1.00 95.38 155 ALA A C 1
ATOM 1206 O O . ALA A 1 155 ? -17.506 -14.052 5.843 1.00 95.38 155 ALA A O 1
ATOM 1207 N N . TYR A 1 156 ? -19.389 -14.913 6.713 1.00 96.31 156 TYR A N 1
ATOM 1208 C CA . TYR A 1 156 ? -19.644 -15.808 5.573 1.00 96.31 156 TYR A CA 1
ATOM 1209 C C . TYR A 1 156 ? -19.962 -15.037 4.289 1.00 96.31 156 TYR A C 1
ATOM 1211 O O . TYR A 1 156 ? -19.447 -15.388 3.226 1.00 96.31 156 TYR A O 1
ATOM 1219 N N . TRP A 1 157 ? -20.751 -13.962 4.377 1.00 96.12 157 TRP A N 1
ATOM 1220 C CA . TRP A 1 157 ? -21.024 -13.066 3.248 1.00 96.12 157 TRP A CA 1
ATOM 1221 C C . TRP A 1 157 ? -19.737 -12.465 2.664 1.00 96.12 157 TRP A C 1
ATOM 1223 O O . TRP A 1 157 ? -19.528 -12.473 1.446 1.00 96.12 157 TRP A O 1
ATOM 1233 N N . SER A 1 158 ? -18.864 -11.980 3.549 1.00 95.19 158 SER A N 1
ATOM 1234 C CA . SER A 1 158 ? -17.561 -11.394 3.223 1.00 95.19 158 SER A CA 1
ATOM 1235 C C . SER A 1 158 ? -16.629 -12.418 2.564 1.00 95.19 158 SER A C 1
ATOM 1237 O O . SER A 1 158 ? -16.057 -12.163 1.498 1.00 95.19 158 SER A O 1
ATOM 1239 N N . ALA A 1 159 ? -16.535 -13.621 3.138 1.00 96.38 159 ALA A N 1
ATOM 1240 C CA . ALA A 1 159 ? -15.723 -14.711 2.603 1.00 96.38 159 ALA A CA 1
ATOM 1241 C C . ALA A 1 159 ? -16.211 -15.171 1.220 1.00 96.38 159 ALA A C 1
ATOM 1243 O O . ALA A 1 159 ? -15.416 -15.252 0.280 1.00 96.38 159 ALA A O 1
ATOM 1244 N N . LEU A 1 160 ? -17.519 -15.409 1.066 1.00 96.25 160 LEU A N 1
ATOM 1245 C CA . LEU A 1 160 ? -18.116 -15.838 -0.200 1.00 96.25 160 LEU A CA 1
ATOM 1246 C C . LEU A 1 160 ? -17.879 -14.803 -1.307 1.00 96.25 160 LEU A C 1
ATOM 1248 O O . LEU A 1 160 ? -17.427 -15.158 -2.397 1.00 96.25 160 LEU A O 1
ATOM 1252 N N . GLY A 1 161 ? -18.130 -13.524 -1.019 1.00 95.75 161 GLY A N 1
ATOM 1253 C CA . GLY A 1 161 ? -17.891 -12.435 -1.964 1.00 95.75 161 GLY A CA 1
ATOM 1254 C C . GLY A 1 161 ? -16.444 -12.350 -2.419 1.00 95.75 161 GLY A C 1
ATOM 1255 O O . GLY A 1 161 ? -16.174 -12.289 -3.620 1.00 95.75 161 GLY A O 1
ATOM 1256 N N . THR A 1 162 ? -15.513 -12.406 -1.462 1.00 96.56 162 THR A N 1
ATOM 1257 C CA . THR A 1 162 ? -14.071 -12.390 -1.741 1.00 96.56 162 THR A CA 1
ATOM 1258 C C . THR A 1 162 ? -13.682 -13.536 -2.667 1.00 96.56 162 THR A C 1
ATOM 1260 O O . THR A 1 162 ? -13.066 -13.298 -3.704 1.00 96.56 162 THR A O 1
ATOM 1263 N N . LEU A 1 163 ? -14.086 -14.769 -2.345 1.00 97.12 163 LEU A N 1
ATOM 1264 C CA . LEU A 1 163 ? -13.742 -15.953 -3.135 1.00 97.12 163 LEU A CA 1
ATOM 1265 C C . LEU A 1 163 ? -14.324 -15.896 -4.553 1.00 97.12 163 LEU A C 1
ATOM 1267 O O . LEU A 1 163 ? -13.614 -16.185 -5.517 1.00 97.12 163 LEU A O 1
ATOM 1271 N N . VAL A 1 164 ? -15.586 -15.482 -4.707 1.00 97.75 164 VAL A N 1
ATOM 1272 C CA . VAL A 1 164 ? -16.242 -15.385 -6.022 1.00 97.75 164 VAL A CA 1
ATOM 1273 C C . VAL A 1 164 ? -15.581 -14.316 -6.897 1.00 97.75 164 VAL A C 1
ATOM 1275 O O . VAL A 1 164 ? -15.303 -14.569 -8.073 1.00 97.75 164 VAL A O 1
ATOM 1278 N N . ILE A 1 165 ? -15.313 -13.126 -6.349 1.00 97.94 165 ILE A N 1
ATOM 1279 C CA . ILE A 1 165 ? -14.688 -12.021 -7.094 1.00 97.94 165 ILE A CA 1
ATOM 1280 C C . ILE A 1 165 ? -13.235 -12.358 -7.444 1.00 97.94 165 ILE A C 1
ATOM 1282 O O . ILE A 1 165 ? -12.808 -12.126 -8.582 1.00 97.94 165 ILE A O 1
ATOM 1286 N N . LEU A 1 166 ? -12.497 -12.963 -6.510 1.00 96.69 166 LEU A N 1
ATOM 1287 C CA . LEU A 1 166 ? -11.126 -13.415 -6.732 1.00 96.69 166 LEU A CA 1
ATOM 1288 C C . LEU A 1 166 ? -11.073 -14.481 -7.829 1.00 96.69 166 LEU A C 1
ATOM 1290 O O . LEU A 1 166 ? -10.289 -14.351 -8.766 1.00 96.69 166 LEU A O 1
ATOM 1294 N N . HIS A 1 167 ? -11.950 -15.486 -7.778 1.00 97.19 167 HIS A N 1
ATOM 1295 C CA . HIS A 1 167 ? -12.008 -16.535 -8.796 1.00 97.19 167 HIS A CA 1
ATOM 1296 C C . HIS A 1 167 ? -12.361 -15.979 -10.186 1.00 97.19 167 HIS A C 1
ATOM 1298 O O . HIS A 1 167 ? -11.748 -16.366 -11.184 1.00 97.19 167 HIS A O 1
ATOM 1304 N N . ARG A 1 168 ? -13.313 -15.037 -10.274 1.00 96.75 168 ARG A N 1
ATOM 1305 C CA . ARG A 1 168 ? -13.646 -14.359 -11.541 1.00 96.75 168 ARG A CA 1
ATOM 1306 C C . ARG A 1 168 ? -12.457 -13.585 -12.103 1.00 96.75 168 ARG A C 1
ATOM 1308 O O . ARG A 1 168 ? -12.145 -13.730 -13.283 1.00 96.75 168 ARG A O 1
ATOM 1315 N N . THR A 1 169 ? -11.782 -12.807 -11.261 1.00 96.19 169 THR A N 1
ATOM 1316 C CA . THR A 1 169 ? -10.607 -12.020 -11.665 1.00 96.19 169 THR A CA 1
ATOM 1317 C C . THR A 1 169 ? -9.460 -12.930 -12.091 1.00 96.19 169 THR A C 1
ATOM 1319 O O . THR A 1 169 ? -8.845 -12.696 -13.127 1.00 96.19 169 THR A O 1
ATOM 1322 N N . TYR A 1 170 ? -9.222 -14.016 -11.357 1.00 96.25 170 TYR A N 1
ATOM 1323 C CA . TYR A 1 170 ? -8.208 -15.011 -11.690 1.00 96.25 170 TYR A CA 1
ATOM 1324 C C . TYR A 1 170 ? -8.457 -15.656 -13.060 1.00 96.25 170 TYR A C 1
ATOM 1326 O O . TYR A 1 170 ? -7.544 -15.723 -13.887 1.00 96.25 170 TYR A O 1
ATOM 1334 N N . ARG A 1 171 ? -9.699 -16.075 -13.349 1.00 96.69 171 ARG A N 1
ATOM 1335 C CA . ARG A 1 171 ? -10.058 -16.605 -14.677 1.00 96.69 171 ARG A CA 1
ATOM 1336 C C . ARG A 1 171 ? -9.864 -15.576 -15.789 1.00 96.69 171 ARG A C 1
ATOM 1338 O O . ARG A 1 171 ? -9.397 -15.925 -16.865 1.00 96.69 171 ARG A O 1
ATOM 1345 N N . HIS A 1 172 ? -10.173 -14.310 -15.530 1.00 94.38 172 HIS A N 1
ATOM 1346 C CA . HIS A 1 172 ? -9.970 -13.248 -16.512 1.00 94.38 172 HIS A CA 1
ATOM 1347 C C . HIS A 1 172 ? -8.481 -12.971 -16.788 1.00 94.38 172 HIS A C 1
ATOM 1349 O O . HIS A 1 172 ? -8.072 -12.927 -17.944 1.00 94.38 172 HIS A O 1
ATOM 1355 N N . VAL A 1 173 ? -7.655 -12.851 -15.743 1.00 93.81 173 VAL A N 1
ATOM 1356 C CA . VAL A 1 173 ? -6.205 -12.612 -15.874 1.00 93.81 173 VAL A CA 1
ATOM 1357 C C . VAL A 1 173 ? -5.494 -13.799 -16.524 1.00 93.81 173 VAL A C 1
ATOM 1359 O O . VAL A 1 173 ? -4.629 -13.605 -17.375 1.00 93.81 173 VAL A O 1
ATOM 1362 N N . SER A 1 174 ? -5.865 -15.031 -16.165 1.00 93.19 174 SER A N 1
ATOM 1363 C CA . SER A 1 174 ? -5.312 -16.230 -16.813 1.00 93.19 174 SER A CA 1
ATOM 1364 C C . SER A 1 174 ? -5.673 -16.298 -18.296 1.00 93.19 174 SER A C 1
ATOM 1366 O O . SER A 1 174 ? -4.810 -16.641 -19.098 1.00 93.19 174 SER A O 1
ATOM 1368 N N . TRP A 1 175 ? -6.889 -15.896 -18.676 1.00 92.25 175 TRP A N 1
ATOM 1369 C CA . TRP A 1 175 ? -7.279 -15.783 -20.082 1.00 92.25 175 TRP A CA 1
ATOM 1370 C C . TRP A 1 175 ? -6.471 -14.714 -20.836 1.00 92.25 175 TRP A C 1
ATOM 1372 O O . TRP A 1 175 ? -5.954 -15.002 -21.913 1.00 92.25 175 TRP A O 1
ATOM 1382 N N . LEU A 1 176 ? -6.288 -13.516 -20.262 1.00 88.88 176 LEU A N 1
ATOM 1383 C CA . LEU A 1 176 ? -5.450 -12.465 -20.864 1.00 88.88 176 LEU A CA 1
ATOM 1384 C C . LEU A 1 176 ? -4.007 -12.943 -21.079 1.00 88.88 176 LEU A C 1
ATOM 1386 O O . LEU A 1 176 ? -3.422 -12.713 -22.134 1.00 88.88 176 LEU A O 1
ATOM 1390 N N . ARG A 1 177 ? -3.447 -13.653 -20.094 1.00 89.00 177 ARG A N 1
ATOM 1391 C CA . ARG A 1 177 ? -2.093 -14.207 -20.177 1.00 89.00 177 ARG A CA 1
ATOM 1392 C C . ARG A 1 177 ? -1.980 -15.348 -21.185 1.00 89.00 177 ARG A C 1
ATOM 1394 O O . ARG A 1 177 ? -0.960 -15.446 -21.857 1.00 89.00 177 ARG A O 1
ATOM 1401 N N . ALA A 1 178 ? -3.001 -16.198 -21.293 1.00 88.31 178 ALA A N 1
ATOM 1402 C CA . ALA A 1 178 ? -3.038 -17.257 -22.299 1.00 88.31 178 ALA A CA 1
ATOM 1403 C C . ALA A 1 178 ? -3.007 -16.668 -23.714 1.00 88.31 178 ALA A C 1
ATOM 1405 O O . ALA A 1 178 ? -2.216 -17.123 -24.531 1.00 88.31 178 ALA A O 1
ATOM 1406 N N . LYS A 1 179 ? -3.779 -15.600 -23.954 1.00 85.94 179 LYS A N 1
ATOM 1407 C CA . LYS A 1 179 ? -3.802 -14.889 -25.236 1.00 85.94 179 LYS A CA 1
ATOM 1408 C C . LYS A 1 179 ? -2.431 -14.309 -25.619 1.00 85.94 179 LYS A C 1
ATOM 1410 O O . LYS A 1 179 ? -2.030 -14.441 -26.762 1.00 85.94 179 LYS A O 1
ATOM 1415 N N . GLN A 1 180 ? -1.700 -13.721 -24.668 1.00 81.56 180 GLN A N 1
ATOM 1416 C CA . GLN A 1 180 ? -0.350 -13.190 -24.920 1.00 81.56 180 GLN A CA 1
ATOM 1417 C C . GLN A 1 180 ? 0.677 -14.300 -25.213 1.00 81.56 180 GLN A C 1
ATOM 1419 O O . GLN A 1 180 ? 1.576 -14.123 -26.024 1.00 81.56 180 GLN A O 1
ATOM 1424 N N . ARG A 1 181 ? 0.558 -15.466 -24.559 1.00 75.81 181 ARG A N 1
ATOM 1425 C CA . ARG A 1 181 ? 1.510 -16.581 -24.726 1.00 75.81 181 ARG A CA 1
ATOM 1426 C C . ARG A 1 181 ? 1.452 -17.223 -26.117 1.00 75.81 181 ARG A C 1
ATOM 1428 O O . ARG A 1 181 ? 2.404 -17.879 -26.512 1.00 75.81 181 ARG A O 1
ATOM 1435 N N . GLU A 1 182 ? 0.353 -17.055 -26.848 1.00 70.94 182 GLU A N 1
ATOM 1436 C CA . GLU A 1 182 ? 0.272 -17.475 -28.253 1.00 70.94 182 GLU A CA 1
ATOM 1437 C C . GLU A 1 182 ? 1.165 -16.611 -29.169 1.00 70.94 182 GLU A C 1
ATOM 1439 O O . GLU A 1 182 ? 1.504 -17.052 -30.265 1.00 70.94 182 GLU A O 1
ATOM 1444 N N . GLU A 1 183 ? 1.581 -15.421 -28.714 1.00 64.19 183 GLU A N 1
ATOM 1445 C CA . GLU A 1 183 ? 2.349 -14.443 -29.495 1.00 64.19 183 GLU A CA 1
ATOM 1446 C C . GLU A 1 183 ? 3.870 -14.457 -29.189 1.00 64.19 183 GLU A C 1
ATOM 1448 O O . GLU A 1 183 ? 4.649 -14.160 -30.093 1.00 64.19 183 GLU A O 1
ATOM 1453 N N . ASP A 1 184 ? 4.316 -14.869 -27.986 1.00 56.47 184 ASP A N 1
ATOM 1454 C CA . ASP A 1 184 ? 5.719 -14.741 -27.522 1.00 56.47 184 ASP A CA 1
ATOM 1455 C C . ASP A 1 184 ? 6.370 -16.063 -27.006 1.00 56.47 184 ASP A C 1
ATOM 1457 O O . ASP A 1 184 ? 5.702 -16.872 -26.352 1.00 56.47 184 ASP A O 1
ATOM 1461 N N . PRO A 1 185 ? 7.688 -16.301 -27.232 1.00 56.28 185 PRO A N 1
ATOM 1462 C CA . PRO A 1 185 ? 8.417 -17.491 -26.760 1.00 56.28 185 PRO A CA 1
ATOM 1463 C C . PRO A 1 185 ? 8.738 -17.488 -25.247 1.00 56.28 185 PRO A C 1
ATOM 1465 O O . PRO A 1 185 ? 8.725 -16.461 -24.582 1.00 56.28 185 PRO A O 1
ATOM 1468 N N . GLU A 1 186 ? 9.073 -18.663 -24.694 1.00 61.88 186 GLU A N 1
ATOM 1469 C CA . GLU A 1 186 ? 9.147 -18.930 -23.239 1.00 61.88 186 GLU A CA 1
ATOM 1470 C C . GLU A 1 186 ? 10.294 -18.249 -22.464 1.00 61.88 186 GLU A C 1
ATOM 1472 O O . GLU A 1 186 ? 10.295 -18.282 -21.231 1.00 61.88 186 GLU A O 1
ATOM 1477 N N . ALA A 1 187 ? 11.280 -17.660 -23.145 1.00 67.25 187 ALA A N 1
ATOM 1478 C CA . ALA A 1 187 ? 12.432 -17.057 -22.481 1.00 67.25 187 ALA A CA 1
ATOM 1479 C C . ALA A 1 187 ? 12.123 -15.621 -22.010 1.00 67.25 187 ALA A C 1
ATOM 1481 O O . ALA A 1 187 ? 11.540 -14.852 -22.774 1.00 67.25 187 ALA A O 1
ATOM 1482 N N . PRO A 1 188 ? 12.536 -15.228 -20.788 1.00 73.12 188 PRO A N 1
ATOM 1483 C CA . PRO A 1 188 ? 12.432 -13.841 -20.345 1.00 73.12 188 PRO A CA 1
ATOM 1484 C C . PRO A 1 188 ? 13.201 -12.908 -21.287 1.00 73.12 188 PRO A C 1
ATOM 1486 O O . PRO A 1 188 ? 14.217 -13.294 -21.872 1.00 73.12 188 PRO A O 1
ATOM 1489 N N . GLU A 1 189 ? 12.726 -11.668 -21.411 1.00 79.44 189 GLU A N 1
ATOM 1490 C CA . GLU A 1 189 ? 13.391 -10.656 -22.231 1.00 79.44 189 GLU A CA 1
ATOM 1491 C C . GLU A 1 189 ? 14.864 -10.490 -21.806 1.00 79.44 189 GLU A C 1
ATOM 1493 O O . GLU A 1 189 ? 15.158 -10.517 -20.607 1.00 79.44 189 GLU A O 1
ATOM 1498 N N . PRO A 1 190 ? 15.807 -10.240 -22.737 1.00 84.12 190 PRO A N 1
ATOM 1499 C CA . PRO A 1 190 ? 17.229 -10.093 -22.405 1.00 84.12 190 PRO A CA 1
ATOM 1500 C C . PRO A 1 190 ? 17.533 -9.028 -21.338 1.00 84.12 190 PRO A C 1
ATOM 1502 O O . PRO A 1 190 ? 18.539 -9.127 -20.638 1.00 84.12 190 PRO A O 1
ATOM 1505 N N . ASN A 1 191 ? 16.659 -8.024 -21.204 1.00 84.56 191 ASN A N 1
ATOM 1506 C CA . ASN A 1 191 ? 16.764 -6.963 -20.200 1.00 84.56 191 ASN A CA 1
ATOM 1507 C C . ASN A 1 191 ? 16.258 -7.382 -18.806 1.00 84.56 191 ASN A C 1
ATOM 1509 O O . ASN A 1 191 ? 16.605 -6.733 -17.819 1.00 84.56 191 ASN A O 1
ATOM 1513 N N . ASP A 1 192 ? 15.440 -8.435 -18.708 1.00 87.19 192 ASP A N 1
ATOM 1514 C CA . ASP A 1 192 ? 14.940 -8.977 -17.436 1.00 87.19 192 ASP A CA 1
ATOM 1515 C C . ASP A 1 192 ? 15.908 -10.003 -16.826 1.00 87.19 192 ASP A C 1
ATOM 1517 O O . ASP A 1 192 ? 15.863 -10.273 -15.625 1.00 87.19 192 ASP A O 1
ATOM 1521 N N . VAL A 1 193 ? 16.807 -10.568 -17.632 1.00 89.88 193 VAL A N 1
ATOM 1522 C CA . VAL A 1 193 ? 17.775 -11.576 -17.193 1.00 89.88 193 VAL A CA 1
ATOM 1523 C C . VAL A 1 193 ? 18.891 -10.946 -16.348 1.00 89.88 193 VAL A C 1
ATOM 1525 O O . VAL A 1 193 ? 19.579 -10.017 -16.772 1.00 89.88 193 VAL A O 1
ATOM 1528 N N . LEU A 1 194 ? 19.115 -11.495 -15.151 1.00 88.06 194 LEU A N 1
ATOM 1529 C CA . LEU A 1 194 ? 20.206 -11.100 -14.256 1.00 88.06 194 LEU A CA 1
ATOM 1530 C C . LEU A 1 194 ? 21.455 -11.937 -14.542 1.00 88.06 194 LEU A C 1
ATOM 1532 O O . LEU A 1 194 ? 21.672 -12.974 -13.916 1.00 88.06 194 LEU A O 1
ATOM 1536 N N . TRP A 1 195 ? 22.282 -11.469 -15.478 1.00 87.88 195 TRP A N 1
ATOM 1537 C CA . TRP A 1 195 ? 23.472 -12.178 -15.971 1.00 87.88 195 TRP A CA 1
ATOM 1538 C C . TRP A 1 195 ? 24.448 -12.610 -14.871 1.00 87.88 195 TRP A C 1
ATOM 1540 O O . TRP A 1 195 ? 24.966 -13.726 -14.918 1.00 87.88 195 TRP A O 1
ATOM 1550 N N . ASP A 1 196 ? 24.623 -11.782 -13.840 1.00 84.31 196 ASP A N 1
ATOM 1551 C CA . ASP A 1 196 ? 25.509 -12.077 -12.707 1.00 84.31 196 ASP A CA 1
ATOM 1552 C C . ASP A 1 196 ? 25.048 -13.308 -11.904 1.00 84.31 196 ASP A C 1
ATOM 1554 O O . ASP A 1 196 ? 25.864 -14.075 -11.389 1.00 84.31 196 ASP A O 1
ATOM 1558 N N . SER A 1 197 ? 23.733 -13.534 -11.832 1.00 83.44 197 SER A N 1
ATOM 1559 C CA . SER A 1 197 ? 23.122 -14.589 -11.018 1.00 83.44 197 SER A CA 1
ATOM 1560 C C . SER A 1 197 ? 23.003 -15.937 -11.732 1.00 83.44 197 SER A C 1
ATOM 1562 O O . SER A 1 197 ? 22.833 -16.956 -11.066 1.00 83.44 197 SER A O 1
ATOM 1564 N N . ILE A 1 198 ? 23.112 -15.980 -13.066 1.00 85.38 198 ILE A N 1
ATOM 1565 C CA . ILE A 1 198 ? 22.926 -17.217 -13.856 1.00 85.38 198 ILE A CA 1
ATOM 1566 C C . ILE A 1 198 ? 23.981 -18.276 -13.514 1.00 85.38 198 ILE A C 1
ATOM 1568 O O . ILE A 1 198 ? 23.707 -19.472 -13.566 1.00 85.38 198 ILE A O 1
ATOM 1572 N N . SER A 1 199 ? 25.189 -17.841 -13.156 1.00 84.81 199 SER A N 1
ATOM 1573 C CA . SER A 1 199 ? 26.317 -18.730 -12.851 1.00 84.81 199 SER A CA 1
ATOM 1574 C C . SER A 1 199 ? 26.198 -19.457 -11.502 1.00 84.81 199 SER A C 1
ATOM 1576 O O . SER A 1 199 ? 26.990 -20.355 -11.209 1.00 84.81 199 SER A O 1
ATOM 1578 N N . ILE A 1 200 ? 25.224 -19.084 -10.665 1.00 84.31 200 ILE A N 1
ATOM 1579 C CA . ILE A 1 200 ? 25.077 -19.593 -9.301 1.00 84.31 200 ILE A CA 1
ATOM 1580 C C . ILE A 1 200 ? 24.384 -20.962 -9.322 1.00 84.31 200 ILE A C 1
ATOM 1582 O O . ILE A 1 200 ? 23.341 -21.150 -9.944 1.00 84.31 200 ILE A O 1
ATOM 1586 N N . SER A 1 201 ? 24.933 -21.931 -8.584 1.00 85.81 201 SER A N 1
ATOM 1587 C CA . SER A 1 201 ? 24.321 -23.257 -8.452 1.00 85.81 201 SER A CA 1
ATOM 1588 C C . SER A 1 201 ? 23.014 -23.212 -7.648 1.00 85.81 201 SER A C 1
ATOM 1590 O O . SER A 1 201 ? 22.889 -22.471 -6.670 1.00 85.81 201 SER A O 1
ATOM 1592 N N . SER A 1 202 ? 22.040 -24.059 -7.997 1.00 81.25 202 SER A N 1
ATOM 1593 C CA . SER A 1 202 ? 20.719 -24.075 -7.343 1.00 81.25 202 SER A CA 1
ATOM 1594 C C . SER A 1 202 ? 20.788 -24.344 -5.835 1.00 81.25 202 SER A C 1
ATOM 1596 O O . SER A 1 202 ? 20.001 -23.791 -5.072 1.00 81.25 202 SER A O 1
ATOM 1598 N N . VAL A 1 203 ? 21.758 -25.147 -5.383 1.00 84.06 203 VAL A N 1
ATOM 1599 C CA . VAL A 1 203 ? 21.981 -25.413 -3.951 1.00 84.06 203 VAL A CA 1
ATOM 1600 C C . VAL A 1 203 ? 22.494 -24.162 -3.234 1.00 84.06 203 VAL A C 1
ATOM 1602 O O . VAL A 1 203 ? 22.008 -23.828 -2.156 1.00 84.06 203 VAL A O 1
ATOM 1605 N N . SER A 1 204 ? 23.431 -23.429 -3.846 1.00 80.31 204 SER A N 1
ATOM 1606 C CA . SER A 1 204 ? 23.919 -22.157 -3.301 1.00 80.31 204 SER A CA 1
ATOM 1607 C C . SER A 1 204 ? 22.802 -21.111 -3.244 1.00 80.31 204 SER A C 1
ATOM 1609 O O . SER A 1 204 ? 22.651 -20.434 -2.228 1.00 80.31 204 SER A O 1
ATOM 1611 N N . CYS A 1 205 ? 21.963 -21.042 -4.283 1.00 83.75 205 CYS A N 1
ATOM 1612 C CA . CYS A 1 205 ? 20.771 -20.194 -4.317 1.00 83.75 205 CYS A CA 1
ATOM 1613 C C . CYS A 1 205 ? 19.798 -20.528 -3.171 1.00 83.75 205 CYS A C 1
ATOM 1615 O O . CYS A 1 205 ? 19.370 -19.630 -2.447 1.00 83.75 205 CYS A O 1
ATOM 1617 N N . ALA A 1 206 ? 19.516 -21.813 -2.923 1.00 82.19 206 ALA A N 1
ATOM 1618 C CA . ALA A 1 206 ? 18.636 -22.235 -1.830 1.00 82.19 206 ALA A CA 1
ATOM 1619 C C . ALA A 1 206 ? 19.178 -21.832 -0.446 1.00 82.19 206 ALA A C 1
ATOM 1621 O O . ALA A 1 206 ? 18.434 -21.295 0.376 1.00 82.19 206 ALA A O 1
ATOM 1622 N N . VAL A 1 207 ? 20.479 -22.031 -0.198 1.00 84.44 207 VAL A N 1
ATOM 1623 C CA . VAL A 1 207 ? 21.132 -21.616 1.059 1.00 84.44 207 VAL A CA 1
ATOM 1624 C C . VAL A 1 207 ? 21.096 -20.094 1.218 1.00 84.44 207 VAL A C 1
ATOM 1626 O O . VAL A 1 207 ? 20.753 -19.595 2.292 1.00 84.44 207 VAL A O 1
ATOM 1629 N N . ARG A 1 208 ? 21.397 -19.348 0.146 1.00 85.00 208 ARG A N 1
ATOM 1630 C CA . ARG A 1 208 ? 21.346 -17.881 0.142 1.00 85.00 208 ARG A CA 1
ATOM 1631 C C . ARG A 1 208 ? 19.942 -17.366 0.439 1.00 85.00 208 ARG A C 1
ATOM 1633 O O . ARG A 1 208 ? 19.783 -16.507 1.301 1.00 85.00 208 ARG A O 1
ATOM 1640 N N . SER A 1 209 ? 18.931 -17.931 -0.218 1.00 86.50 209 SER A N 1
ATOM 1641 C CA . SER A 1 209 ? 17.528 -17.591 0.010 1.00 86.50 209 SER A CA 1
ATOM 1642 C C . SER A 1 209 ? 17.107 -17.876 1.453 1.00 86.50 209 SER A C 1
ATOM 1644 O O . SER A 1 209 ? 16.579 -16.985 2.116 1.00 86.50 209 SER A O 1
ATOM 1646 N N . ALA A 1 210 ? 17.422 -19.056 1.998 1.00 85.06 210 ALA A N 1
ATOM 1647 C CA . ALA A 1 210 ? 17.107 -19.392 3.388 1.00 85.06 210 ALA A CA 1
ATOM 1648 C C . ALA A 1 210 ? 17.721 -18.389 4.381 1.00 85.06 210 ALA A C 1
ATOM 1650 O O . ALA A 1 210 ? 17.036 -17.909 5.286 1.00 85.06 210 ALA A O 1
ATOM 1651 N N . ALA A 1 211 ? 18.985 -18.012 4.182 1.00 83.38 211 ALA A N 1
ATOM 1652 C CA . ALA A 1 211 ? 19.646 -17.012 5.014 1.00 83.38 211 ALA A CA 1
ATOM 1653 C C . ALA A 1 211 ? 19.010 -15.616 4.887 1.00 83.38 211 ALA A C 1
ATOM 1655 O O . ALA A 1 211 ? 18.861 -14.928 5.898 1.00 83.38 211 ALA A O 1
ATOM 1656 N N . VAL A 1 212 ? 18.575 -15.206 3.688 1.00 88.38 212 VAL A N 1
ATOM 1657 C CA . VAL A 1 212 ? 17.828 -13.950 3.495 1.00 88.38 212 VAL A CA 1
ATOM 1658 C C . VAL A 1 212 ? 16.479 -13.992 4.218 1.00 88.38 212 VAL A C 1
ATOM 1660 O O . VAL A 1 212 ? 16.125 -13.020 4.883 1.00 88.38 212 VAL A O 1
ATOM 1663 N N . TYR A 1 213 ? 15.744 -15.106 4.177 1.00 87.50 213 TYR A N 1
ATOM 1664 C CA . TYR A 1 213 ? 14.487 -15.244 4.924 1.00 87.50 213 TYR A CA 1
ATOM 1665 C C . TYR A 1 213 ? 14.692 -15.154 6.441 1.00 87.50 213 TYR A C 1
ATOM 1667 O O . TYR A 1 213 ? 13.936 -14.448 7.110 1.00 87.50 213 TYR A O 1
ATOM 1675 N N . VAL A 1 214 ? 15.730 -15.804 6.981 1.00 83.94 214 VAL A N 1
ATOM 1676 C CA . VAL A 1 214 ? 16.094 -15.685 8.405 1.00 83.94 214 VAL A CA 1
ATOM 1677 C C . VAL A 1 214 ? 16.446 -14.239 8.752 1.00 83.94 214 VAL A C 1
ATOM 1679 O O . VAL A 1 214 ? 15.980 -13.719 9.765 1.00 83.94 214 VAL A O 1
ATOM 1682 N N . LEU A 1 215 ? 17.213 -13.562 7.894 1.00 82.75 215 LEU A N 1
ATOM 1683 C CA . LEU A 1 215 ? 17.565 -12.158 8.081 1.00 82.75 215 LEU A CA 1
ATOM 1684 C C . LEU A 1 215 ? 16.319 -11.271 8.149 1.00 82.75 215 LEU A C 1
ATOM 1686 O O . LEU A 1 215 ? 16.160 -10.508 9.097 1.00 82.75 215 LEU A O 1
ATOM 1690 N N . VAL A 1 216 ? 15.429 -11.390 7.162 1.00 85.75 216 VAL A N 1
ATOM 1691 C CA . VAL A 1 216 ? 14.194 -10.601 7.078 1.00 85.75 216 VAL A CA 1
ATOM 1692 C C . VAL A 1 216 ? 13.291 -10.879 8.276 1.00 85.75 216 VAL A C 1
ATOM 1694 O O . VAL A 1 216 ? 12.714 -9.945 8.829 1.00 85.75 216 VAL A O 1
ATOM 1697 N N . PHE A 1 217 ? 13.198 -12.133 8.725 1.00 85.00 217 PHE A N 1
ATOM 1698 C CA . PHE A 1 217 ? 12.461 -12.486 9.936 1.00 85.00 217 PHE A CA 1
ATOM 1699 C C . PHE A 1 217 ? 13.012 -11.760 11.171 1.00 85.00 217 PHE A C 1
ATOM 1701 O O . PHE A 1 217 ? 12.247 -11.125 11.899 1.00 85.00 217 PHE A O 1
ATOM 1708 N N . LEU A 1 218 ? 14.336 -11.770 11.369 1.00 81.06 218 LEU A N 1
ATOM 1709 C CA . LEU A 1 218 ? 14.972 -11.019 12.455 1.00 81.06 218 LEU A CA 1
ATOM 1710 C C . LEU A 1 218 ? 14.682 -9.518 12.333 1.00 81.06 218 LEU A C 1
ATOM 1712 O O . LEU A 1 218 ? 14.319 -8.888 13.327 1.00 81.06 218 LEU A O 1
ATOM 1716 N N . THR A 1 219 ? 14.765 -8.953 11.124 1.00 79.62 219 THR A N 1
ATOM 1717 C CA . THR A 1 219 ? 14.415 -7.549 10.867 1.00 79.62 219 THR A CA 1
ATOM 1718 C C . THR A 1 219 ? 12.995 -7.231 11.317 1.00 79.62 219 THR A C 1
ATOM 1720 O O . THR A 1 219 ? 12.773 -6.196 11.938 1.00 79.62 219 THR A O 1
ATOM 1723 N N . ILE A 1 220 ? 12.034 -8.113 11.044 1.00 82.62 220 ILE A N 1
ATOM 1724 C CA . ILE A 1 220 ? 10.640 -7.934 11.458 1.00 82.62 220 ILE A CA 1
ATOM 1725 C C . ILE A 1 220 ? 10.530 -7.941 12.987 1.00 82.62 220 ILE A C 1
ATOM 1727 O O . ILE A 1 220 ? 9.978 -7.002 13.556 1.00 82.62 220 ILE A O 1
ATOM 1731 N N . CYS A 1 221 ? 11.101 -8.944 13.659 1.00 78.69 221 CYS A N 1
ATOM 1732 C CA . CYS A 1 221 ? 11.038 -9.063 15.118 1.00 78.69 221 CYS A CA 1
ATOM 1733 C C . CYS A 1 221 ? 11.658 -7.860 15.839 1.00 78.69 221 CYS A C 1
ATOM 1735 O O . CYS A 1 221 ? 11.070 -7.336 16.783 1.00 78.69 221 CYS A O 1
ATOM 1737 N N . PHE A 1 222 ? 12.823 -7.388 15.396 1.00 75.12 222 PHE A N 1
ATOM 1738 C CA . PHE A 1 222 ? 13.487 -6.244 16.024 1.00 75.12 222 PHE A CA 1
ATOM 1739 C C . PHE A 1 222 ? 12.820 -4.906 15.679 1.00 75.12 222 PHE A C 1
ATOM 1741 O O . PHE A 1 222 ? 12.872 -3.978 16.488 1.00 75.12 222 PHE A O 1
ATOM 1748 N N . TYR A 1 223 ? 12.154 -4.798 14.524 1.00 75.75 223 TYR A N 1
ATOM 1749 C CA . TYR A 1 223 ? 11.435 -3.582 14.131 1.00 75.75 223 TYR A CA 1
ATOM 1750 C C . TYR A 1 223 ? 10.134 -3.353 14.916 1.00 75.75 223 TYR A C 1
ATOM 1752 O O . TYR A 1 223 ? 9.670 -2.215 15.022 1.00 75.75 223 TYR A O 1
ATOM 1760 N N . MET A 1 224 ? 9.587 -4.391 15.552 1.00 71.50 224 MET A N 1
ATOM 1761 C CA . MET A 1 224 ? 8.468 -4.246 16.488 1.00 71.50 224 MET A CA 1
ATOM 1762 C C . MET A 1 224 ? 8.794 -3.335 17.668 1.00 71.50 224 MET A C 1
ATOM 1764 O O . MET A 1 224 ? 7.913 -2.627 18.151 1.00 71.50 224 MET A O 1
ATOM 1768 N N . ILE A 1 225 ? 10.041 -3.335 18.142 1.00 70.06 225 ILE A N 1
ATOM 1769 C CA . ILE A 1 225 ? 10.416 -2.648 19.382 1.00 70.06 225 ILE A CA 1
ATOM 1770 C C . ILE A 1 225 ? 10.332 -1.113 19.210 1.00 70.06 225 ILE A C 1
ATOM 1772 O O . ILE A 1 225 ? 9.645 -0.476 20.013 1.00 70.06 225 ILE A O 1
ATOM 1776 N N . PRO A 1 226 ? 10.898 -0.500 18.144 1.00 65.62 226 PRO A N 1
ATOM 1777 C CA . PRO A 1 226 ? 10.700 0.924 17.860 1.00 65.62 226 PRO A CA 1
ATOM 1778 C C . PRO A 1 226 ? 9.237 1.322 17.643 1.00 65.62 226 PRO A C 1
ATOM 1780 O O . PRO A 1 226 ? 8.808 2.347 18.168 1.00 65.62 226 PRO A O 1
ATOM 1783 N N . ILE A 1 227 ? 8.449 0.528 16.905 1.00 64.88 227 ILE A N 1
ATOM 1784 C CA . ILE A 1 227 ? 7.017 0.820 16.691 1.00 64.88 227 ILE A CA 1
ATOM 1785 C C . ILE A 1 227 ? 6.274 0.801 18.023 1.00 64.88 227 ILE A C 1
ATOM 1787 O O . ILE A 1 227 ? 5.496 1.714 18.311 1.00 64.88 227 ILE A O 1
ATOM 1791 N N . SER A 1 228 ? 6.553 -0.220 18.838 1.00 61.72 228 SER A N 1
ATOM 1792 C CA . SER A 1 228 ? 5.937 -0.396 20.150 1.00 61.72 228 SER A CA 1
ATOM 1793 C C . SER A 1 228 ? 6.161 0.831 21.026 1.00 61.72 228 SER A C 1
ATOM 1795 O O . SER A 1 228 ? 5.245 1.353 21.664 1.00 61.72 228 SER A O 1
ATOM 1797 N N . PHE A 1 229 ? 7.387 1.347 20.982 1.00 59.78 229 PHE A N 1
ATOM 1798 C CA . PHE A 1 229 ? 7.787 2.537 21.707 1.00 59.78 229 PHE A CA 1
ATOM 1799 C C . PHE A 1 229 ? 7.144 3.818 21.157 1.00 59.78 229 PHE A C 1
ATOM 1801 O O . PHE A 1 229 ? 6.570 4.579 21.936 1.00 59.78 229 PHE A O 1
ATOM 1808 N N . VAL A 1 230 ? 7.163 4.047 19.838 1.00 57.41 230 VAL A N 1
ATOM 1809 C CA . VAL A 1 230 ? 6.532 5.232 19.218 1.00 57.41 230 VAL A CA 1
ATOM 1810 C C . VAL A 1 230 ? 5.038 5.275 19.531 1.00 57.41 230 VAL A C 1
ATOM 1812 O O . VAL A 1 230 ? 4.521 6.321 19.919 1.00 57.41 230 VAL A O 1
ATOM 1815 N N . SER A 1 231 ? 4.348 4.138 19.454 1.00 55.34 231 SER A N 1
ATOM 1816 C CA . SER A 1 231 ? 2.943 4.056 19.857 1.00 55.34 231 SER A CA 1
ATOM 1817 C C . SER A 1 231 ? 2.769 4.317 21.357 1.00 55.34 231 SER A C 1
ATOM 1819 O O . SER A 1 231 ? 1.853 5.042 21.742 1.00 55.34 231 SER A O 1
ATOM 1821 N N . SER A 1 232 ? 3.654 3.799 22.217 1.00 55.62 232 SER A N 1
ATOM 1822 C CA . SER A 1 232 ? 3.589 4.068 23.662 1.00 55.62 232 SER A CA 1
ATOM 1823 C C . SER A 1 232 ? 3.748 5.561 23.981 1.00 55.62 232 SER A C 1
ATOM 1825 O O . SER A 1 232 ? 3.020 6.087 24.824 1.00 55.62 232 SER A O 1
ATOM 1827 N N . LEU A 1 233 ? 4.602 6.280 23.239 1.00 51.12 233 LEU A N 1
ATOM 1828 C CA . LEU A 1 233 ? 4.766 7.732 23.367 1.00 51.12 233 LEU A CA 1
ATOM 1829 C C . LEU A 1 233 ? 3.471 8.480 23.030 1.00 51.12 233 LEU A C 1
ATOM 1831 O O . LEU A 1 233 ? 3.121 9.436 23.720 1.00 51.12 233 LEU A O 1
ATOM 1835 N N . THR A 1 234 ? 2.720 8.020 22.023 1.00 51.81 234 THR A N 1
ATOM 1836 C CA . THR A 1 234 ? 1.411 8.619 21.699 1.00 51.81 234 THR A CA 1
ATOM 1837 C C . THR A 1 234 ? 0.379 8.406 22.810 1.00 51.81 234 THR A C 1
ATOM 1839 O O . THR A 1 234 ? -0.462 9.271 23.040 1.00 51.81 234 THR A O 1
ATOM 1842 N N . THR A 1 235 ? 0.477 7.308 23.569 1.00 47.56 235 THR A N 1
ATOM 1843 C CA . THR A 1 235 ? -0.399 7.039 24.725 1.00 47.56 235 THR A CA 1
ATOM 1844 C C . THR A 1 235 ? 0.058 7.718 26.025 1.00 47.56 235 THR A C 1
ATOM 1846 O O . THR A 1 235 ? -0.761 7.969 26.908 1.00 47.56 235 THR A O 1
ATOM 1849 N N . LEU A 1 236 ? 1.343 8.076 26.143 1.00 44.78 236 LEU A N 1
ATOM 1850 C CA . LEU A 1 236 ? 1.953 8.701 27.329 1.00 44.78 236 LEU A CA 1
ATOM 1851 C C . LEU A 1 236 ? 1.417 10.110 27.619 1.00 44.78 236 LEU A C 1
ATOM 1853 O O . LEU A 1 236 ? 1.366 10.510 28.780 1.00 44.78 236 LEU A O 1
ATOM 1857 N N . GLN A 1 237 ? 0.920 10.821 26.602 1.00 43.28 237 GLN A N 1
ATOM 1858 C CA . GLN A 1 237 ? 0.230 12.110 26.771 1.00 43.28 237 GLN A CA 1
ATOM 1859 C C . GLN A 1 237 ? -1.035 11.991 27.646 1.00 43.28 237 GLN A C 1
ATOM 1861 O O . GLN A 1 237 ? -1.406 12.935 28.345 1.00 43.28 237 GLN A O 1
ATOM 1866 N N . ASN A 1 238 ? -1.674 10.814 27.669 1.00 40.59 238 ASN A N 1
ATOM 1867 C CA . ASN A 1 238 ? -2.820 10.543 28.541 1.00 40.59 238 ASN A CA 1
ATOM 1868 C C . ASN A 1 238 ? -2.389 10.233 29.988 1.00 40.59 238 ASN A C 1
ATOM 1870 O O . ASN A 1 238 ? -3.121 10.540 30.932 1.00 40.59 238 ASN A O 1
ATOM 1874 N N . LEU A 1 239 ? -1.181 9.686 30.178 1.00 39.09 239 LEU A N 1
ATOM 1875 C CA . LEU A 1 239 ? -0.595 9.429 31.498 1.00 39.09 239 LEU A CA 1
ATOM 1876 C C . LEU A 1 239 ? -0.002 10.700 32.129 1.00 39.09 239 LEU A C 1
ATOM 1878 O O . LEU A 1 239 ? -0.117 10.881 33.340 1.00 39.09 239 LEU A O 1
ATOM 1882 N N . GLU A 1 240 ? 0.558 11.608 31.320 1.00 43.78 240 GLU A N 1
ATOM 1883 C CA . GLU A 1 240 ? 1.058 12.923 31.760 1.00 43.78 240 GLU A CA 1
ATOM 1884 C C . GLU A 1 240 ? -0.048 13.751 32.431 1.00 43.78 240 GLU A C 1
ATOM 1886 O O . GLU A 1 240 ? 0.195 14.423 33.435 1.00 43.78 240 GLU A O 1
ATOM 1891 N N . LYS A 1 241 ? -1.285 13.650 31.924 1.00 45.12 241 LYS A N 1
ATOM 1892 C CA . LYS A 1 241 ? -2.471 14.263 32.541 1.00 45.12 241 LYS A CA 1
ATOM 1893 C C . LYS A 1 241 ? -2.849 13.652 33.888 1.00 45.12 241 LYS A C 1
ATOM 1895 O O . LYS A 1 241 ? -3.456 14.342 34.700 1.00 45.12 241 LYS A O 1
ATOM 1900 N N . SER A 1 242 ? -2.520 12.383 34.113 1.00 40.84 242 SER A N 1
ATOM 1901 C CA . SER A 1 242 ? -2.938 11.644 35.307 1.00 40.84 242 SER A CA 1
ATOM 1902 C C . SER A 1 242 ? -1.896 11.698 36.432 1.00 40.84 242 SER A C 1
ATOM 1904 O O . SER A 1 242 ? -2.273 11.639 37.597 1.00 40.84 242 SER A O 1
ATOM 1906 N N . LEU A 1 243 ? -0.596 11.830 36.121 1.00 43.88 243 LEU A N 1
ATOM 1907 C CA . LEU A 1 243 ? 0.492 11.814 37.113 1.00 43.88 243 LEU A CA 1
ATOM 1908 C C . LEU A 1 243 ? 1.636 12.791 36.733 1.00 43.88 243 LEU A C 1
ATOM 1910 O O . LEU A 1 243 ? 2.628 12.393 36.116 1.00 43.88 243 LEU A O 1
ATOM 1914 N N . PRO A 1 244 ? 1.558 14.077 37.130 1.00 47.62 244 PRO A N 1
ATOM 1915 C CA . PRO A 1 244 ? 2.501 15.120 36.701 1.00 47.62 244 PRO A CA 1
ATOM 1916 C C . PRO A 1 244 ? 3.929 14.984 37.265 1.00 47.62 244 PRO A C 1
ATOM 1918 O O . PRO A 1 244 ? 4.847 15.625 36.756 1.00 47.62 244 PRO A O 1
ATOM 1921 N N . PHE A 1 245 ? 4.155 14.138 38.279 1.00 52.38 245 PHE A N 1
ATOM 1922 C CA . PHE A 1 245 ? 5.486 13.904 38.858 1.00 52.38 245 PHE A CA 1
ATOM 1923 C C . PHE A 1 245 ? 6.406 13.049 37.970 1.00 52.38 245 PHE A C 1
ATOM 1925 O O . PHE A 1 245 ? 7.614 13.028 38.199 1.00 52.38 245 PHE A O 1
ATOM 1932 N N . LEU A 1 246 ? 5.873 12.366 36.947 1.00 42.12 246 LEU A N 1
ATOM 1933 C CA . LEU A 1 246 ? 6.702 11.612 36.001 1.00 42.12 246 LEU A CA 1
ATOM 1934 C C . LEU A 1 246 ? 7.413 12.507 34.970 1.00 42.12 246 LEU A C 1
ATOM 1936 O O . LEU A 1 246 ? 8.335 12.027 34.315 1.00 42.12 246 LEU A O 1
ATOM 1940 N N . LYS A 1 247 ? 7.051 13.794 34.838 1.00 49.91 247 LYS A N 1
ATOM 1941 C CA . LYS A 1 247 ? 7.626 14.728 33.846 1.00 49.91 247 LYS A CA 1
ATOM 1942 C C . LYS A 1 247 ? 9.163 14.717 33.755 1.00 49.91 247 LYS A C 1
ATOM 1944 O O . LYS A 1 247 ? 9.673 14.444 32.670 1.00 49.91 247 LYS A O 1
ATOM 1949 N N . PRO A 1 248 ? 9.921 14.943 34.847 1.00 53.62 248 PRO A N 1
ATOM 1950 C CA . PRO A 1 248 ? 11.384 14.988 34.768 1.00 53.62 248 PRO A CA 1
ATOM 1951 C C . PRO A 1 248 ? 12.023 13.616 34.486 1.00 53.62 248 PRO A C 1
ATOM 1953 O O . PRO A 1 248 ? 13.083 13.548 33.867 1.00 53.62 248 PRO A O 1
ATOM 1956 N N . ILE A 1 249 ? 11.372 12.521 34.895 1.00 48.34 249 ILE A N 1
ATOM 1957 C CA . ILE A 1 249 ? 11.865 11.148 34.695 1.00 48.34 249 ILE A CA 1
ATOM 1958 C C . ILE A 1 249 ? 11.616 10.693 33.251 1.00 48.34 249 ILE A C 1
ATOM 1960 O O . ILE A 1 249 ? 12.491 10.076 32.644 1.00 48.34 249 ILE A O 1
ATOM 1964 N N . ILE A 1 250 ? 10.456 11.038 32.683 1.00 49.91 250 ILE A N 1
ATOM 1965 C CA . ILE A 1 250 ? 10.106 10.768 31.284 1.00 49.91 250 ILE A CA 1
ATOM 1966 C C . ILE A 1 250 ? 11.075 11.509 30.358 1.00 49.91 250 ILE A C 1
ATOM 1968 O O . ILE A 1 250 ? 11.651 10.879 29.480 1.00 49.91 250 ILE A O 1
ATOM 1972 N N . GLU A 1 251 ? 11.347 12.798 30.580 1.00 53.56 251 GLU A N 1
ATOM 1973 C CA . GLU A 1 251 ? 12.258 13.568 29.714 1.00 53.56 251 GLU A CA 1
ATOM 1974 C C . GLU A 1 251 ? 13.710 13.047 29.719 1.00 53.56 251 GLU A C 1
ATOM 1976 O O . GLU A 1 251 ? 14.381 13.086 28.687 1.00 53.56 251 GLU A O 1
ATOM 1981 N N . GLN A 1 252 ? 14.216 12.534 30.848 1.00 53.91 252 GLN A N 1
ATOM 1982 C CA . GLN A 1 252 ? 15.567 11.950 30.920 1.00 53.91 252 GLN A CA 1
ATOM 1983 C C . GLN A 1 252 ? 15.625 10.498 30.416 1.00 53.91 252 GLN A C 1
ATOM 1985 O O . GLN A 1 252 ? 16.596 10.121 29.757 1.00 53.91 252 GLN A O 1
ATOM 1990 N N . CYS A 1 253 ? 14.596 9.683 30.676 1.00 49.75 253 CYS A N 1
ATOM 1991 C CA . CYS A 1 253 ? 14.556 8.286 30.232 1.00 49.75 253 CYS A CA 1
ATOM 1992 C C . CYS A 1 253 ? 14.223 8.149 28.742 1.00 49.75 253 CYS A C 1
ATOM 1994 O O . CYS A 1 253 ? 14.781 7.274 28.084 1.00 49.75 253 CYS A O 1
ATOM 1996 N N . VAL A 1 254 ? 13.360 9.011 28.190 1.00 53.44 254 VAL A N 1
ATOM 1997 C CA . VAL A 1 254 ? 12.949 8.962 26.776 1.00 53.44 254 VAL A CA 1
ATOM 1998 C C . VAL A 1 254 ? 14.128 9.240 25.851 1.00 53.44 254 VAL A C 1
ATOM 2000 O O . VAL A 1 254 ? 14.286 8.519 24.874 1.00 53.44 254 VAL A O 1
ATOM 2003 N N . LEU A 1 255 ? 15.012 10.191 26.173 1.00 51.47 255 LEU A N 1
ATOM 2004 C CA . LEU A 1 255 ? 16.200 10.469 25.358 1.00 51.47 255 LEU A CA 1
ATOM 2005 C C . LEU A 1 255 ? 17.183 9.281 25.332 1.00 51.47 255 LEU A C 1
ATOM 2007 O O . LEU A 1 255 ? 17.706 8.934 24.272 1.00 51.47 255 LEU A O 1
ATOM 2011 N N . LEU A 1 256 ? 17.409 8.625 26.477 1.00 52.88 256 LEU A N 1
ATOM 2012 C CA . LEU A 1 256 ? 18.286 7.451 26.580 1.00 52.88 256 LEU A CA 1
ATOM 2013 C C . LEU A 1 256 ? 17.678 6.221 25.874 1.00 52.88 256 LEU A C 1
ATOM 2015 O O . LEU A 1 256 ? 18.384 5.497 25.169 1.00 52.88 256 LEU A O 1
ATOM 2019 N N . LEU A 1 257 ? 16.363 6.014 25.996 1.00 56.16 257 LEU A N 1
ATOM 2020 C CA . LEU A 1 257 ? 15.621 4.983 25.259 1.00 56.16 257 LEU A CA 1
ATOM 2021 C C . LEU A 1 257 ? 15.619 5.252 23.747 1.00 56.16 257 LEU A C 1
ATOM 2023 O O . LEU A 1 257 ? 15.854 4.341 22.962 1.00 56.16 257 LEU A O 1
ATOM 2027 N N . LEU A 1 258 ? 15.449 6.501 23.318 1.00 54.62 258 LEU A N 1
ATOM 2028 C CA . LEU A 1 258 ? 15.505 6.890 21.907 1.00 54.62 258 LEU A CA 1
ATOM 2029 C C . LEU A 1 258 ? 16.897 6.680 21.298 1.00 54.62 258 LEU A C 1
ATOM 2031 O O . LEU A 1 258 ? 17.008 6.113 20.212 1.00 54.62 258 LEU A O 1
ATOM 2035 N N . LEU A 1 259 ? 17.962 7.070 22.003 1.00 54.34 259 LEU A N 1
ATOM 2036 C CA . LEU A 1 259 ? 19.344 6.852 21.559 1.00 54.34 259 LEU A CA 1
ATOM 2037 C C . LEU A 1 259 ? 19.705 5.362 21.492 1.00 54.34 259 LEU A C 1
ATOM 2039 O O . LEU A 1 259 ? 20.337 4.930 20.528 1.00 54.34 259 LEU A O 1
ATOM 2043 N N . THR A 1 260 ? 19.275 4.560 22.470 1.00 57.00 260 THR A N 1
ATOM 2044 C CA . THR A 1 260 ? 19.482 3.099 22.440 1.00 57.00 260 THR A CA 1
ATOM 2045 C C . THR A 1 260 ? 18.681 2.429 21.321 1.00 57.00 260 THR A C 1
ATOM 2047 O O . THR A 1 260 ? 19.203 1.529 20.668 1.00 57.00 260 THR A O 1
ATOM 2050 N N . MET A 1 261 ? 17.472 2.908 21.013 1.00 56.41 261 MET A N 1
ATOM 2051 C CA . MET A 1 261 ? 16.650 2.440 19.887 1.00 56.41 261 MET A CA 1
ATOM 2052 C C . MET A 1 261 ? 17.254 2.793 18.525 1.00 56.41 261 MET A C 1
ATOM 2054 O O . MET A 1 261 ? 17.354 1.922 17.660 1.00 56.41 261 MET A O 1
ATOM 2058 N N . MET A 1 262 ? 17.715 4.035 18.337 1.00 56.50 262 MET A N 1
ATOM 2059 C CA . MET A 1 262 ? 18.429 4.445 17.122 1.00 56.50 262 MET A CA 1
ATOM 2060 C C . MET A 1 262 ? 19.705 3.619 16.933 1.00 56.50 262 MET A C 1
ATOM 2062 O O . MET A 1 262 ? 19.979 3.153 15.826 1.00 56.50 262 MET A O 1
ATOM 2066 N N . MET A 1 263 ? 20.442 3.361 18.019 1.00 56.50 263 MET A N 1
ATOM 2067 C CA . MET A 1 263 ? 21.617 2.494 17.988 1.00 56.50 263 MET A CA 1
ATOM 2068 C C . MET A 1 263 ? 21.244 1.046 17.655 1.00 56.50 263 MET A C 1
ATOM 2070 O O . MET A 1 263 ? 21.949 0.423 16.872 1.00 56.50 263 MET A O 1
ATOM 2074 N N . MET A 1 264 ? 20.131 0.515 18.168 1.00 58.75 264 MET A N 1
ATOM 2075 C CA . MET A 1 264 ? 19.673 -0.845 17.861 1.00 58.75 264 MET A CA 1
ATOM 2076 C C . MET A 1 264 ? 19.219 -0.985 16.401 1.00 58.75 264 MET A C 1
ATOM 2078 O O . MET A 1 264 ? 19.546 -1.978 15.756 1.00 58.75 264 MET A O 1
ATOM 2082 N N . MET A 1 265 ? 18.540 0.024 15.845 1.00 60.69 265 MET A N 1
ATOM 2083 C CA . MET A 1 265 ? 18.170 0.065 14.424 1.00 60.69 265 MET A CA 1
ATOM 2084 C C . MET A 1 265 ? 19.405 0.164 13.519 1.00 60.69 265 MET A C 1
ATOM 2086 O O . MET A 1 265 ? 19.509 -0.577 12.541 1.00 60.69 265 MET A O 1
ATOM 2090 N N . MET A 1 266 ? 20.373 1.021 13.865 1.00 60.06 266 MET A N 1
ATOM 2091 C CA . MET A 1 266 ? 21.653 1.105 13.152 1.00 60.06 266 MET A CA 1
ATOM 2092 C C . MET A 1 266 ? 22.467 -0.186 13.285 1.00 60.06 266 MET A C 1
ATOM 2094 O O . MET A 1 266 ? 23.045 -0.641 12.302 1.00 60.06 266 MET A O 1
ATOM 2098 N N . MET A 1 267 ? 22.475 -0.807 14.466 1.00 57.19 267 MET A N 1
ATOM 2099 C CA . MET A 1 267 ? 23.152 -2.078 14.724 1.00 57.19 267 MET A CA 1
ATOM 2100 C C . MET A 1 267 ? 22.510 -3.212 13.929 1.00 57.19 267 MET A C 1
ATOM 2102 O O . MET A 1 267 ? 23.231 -4.028 13.373 1.00 57.19 267 MET A O 1
ATOM 2106 N N . MET A 1 268 ? 21.182 -3.241 13.807 1.00 60.84 268 MET A N 1
ATOM 2107 C CA . MET A 1 268 ? 20.475 -4.208 12.969 1.00 60.84 268 MET A CA 1
ATOM 2108 C C . MET A 1 268 ? 20.797 -4.000 11.488 1.00 60.84 268 MET A C 1
ATOM 2110 O O . MET A 1 268 ? 21.096 -4.966 10.794 1.00 60.84 268 MET A O 1
ATOM 2114 N N . MET A 1 269 ? 20.810 -2.754 11.007 1.00 59.56 269 MET A N 1
ATOM 2115 C CA . MET A 1 269 ? 21.196 -2.445 9.627 1.00 59.56 269 MET A CA 1
ATOM 2116 C C . MET A 1 269 ? 22.650 -2.849 9.349 1.00 59.56 269 MET A C 1
ATOM 2118 O O . MET A 1 269 ? 22.942 -3.470 8.329 1.00 59.56 269 MET A O 1
ATOM 2122 N N . MET A 1 270 ? 23.554 -2.579 10.293 1.00 60.69 270 MET A N 1
ATOM 2123 C CA . MET A 1 270 ? 24.942 -3.032 10.235 1.00 60.69 270 MET A CA 1
ATOM 2124 C C . MET A 1 270 ? 25.063 -4.552 10.317 1.00 60.69 270 MET A C 1
ATOM 2126 O O . MET A 1 270 ? 25.873 -5.118 9.597 1.00 60.69 270 MET A O 1
ATOM 2130 N N . MET A 1 271 ? 24.259 -5.232 11.135 1.00 57.28 271 MET A N 1
ATOM 2131 C CA . MET A 1 271 ? 24.253 -6.692 11.243 1.00 57.28 271 MET A CA 1
ATOM 2132 C C . MET A 1 271 ? 23.746 -7.332 9.951 1.00 57.28 271 MET A C 1
ATOM 2134 O O . MET A 1 271 ? 24.352 -8.286 9.476 1.00 57.28 271 MET A O 1
ATOM 2138 N N . MET A 1 272 ? 22.703 -6.773 9.333 1.00 61.47 272 MET A N 1
ATOM 2139 C CA . MET A 1 272 ? 22.218 -7.189 8.015 1.00 61.47 272 MET A CA 1
ATOM 2140 C C . MET A 1 272 ? 23.288 -6.996 6.940 1.00 61.47 272 MET A C 1
ATOM 2142 O O . MET A 1 272 ? 23.562 -7.916 6.172 1.00 61.47 272 MET A O 1
ATOM 2146 N N . MET A 1 273 ? 23.947 -5.837 6.923 1.00 58.94 273 MET A N 1
ATOM 2147 C CA . MET A 1 273 ? 25.008 -5.533 5.961 1.00 58.94 273 MET A CA 1
ATOM 2148 C C . MET A 1 273 ? 26.267 -6.386 6.191 1.00 58.94 273 MET A C 1
ATOM 2150 O O . MET A 1 273 ? 26.915 -6.811 5.237 1.00 58.94 273 MET A O 1
ATOM 2154 N N . MET A 1 274 ? 26.593 -6.697 7.447 1.00 59.47 274 MET A N 1
ATOM 2155 C CA . MET A 1 274 ? 27.712 -7.561 7.828 1.00 59.47 274 MET A CA 1
ATOM 2156 C C . MET A 1 274 ? 27.430 -9.029 7.522 1.00 59.47 274 MET A C 1
ATOM 2158 O O . MET A 1 274 ? 28.309 -9.722 7.027 1.00 59.47 274 MET A O 1
ATOM 2162 N N . MET A 1 275 ? 26.209 -9.505 7.766 1.00 55.69 275 MET A N 1
ATOM 2163 C CA . MET A 1 275 ? 25.794 -10.860 7.409 1.00 55.69 275 MET A CA 1
ATOM 2164 C C . MET A 1 275 ? 25.770 -11.031 5.887 1.00 55.69 275 MET A C 1
ATOM 2166 O O . MET A 1 275 ? 26.222 -12.052 5.384 1.00 55.69 275 MET A O 1
ATOM 2170 N N . MET A 1 276 ? 25.354 -10.002 5.144 1.00 55.97 276 MET A N 1
ATOM 2171 C CA . MET A 1 276 ? 25.469 -9.949 3.684 1.00 55.97 276 MET A CA 1
ATOM 2172 C C . MET A 1 276 ? 26.933 -10.002 3.220 1.00 55.97 276 MET A C 1
ATOM 2174 O O . MET A 1 276 ? 27.277 -10.806 2.361 1.00 55.97 276 MET A O 1
ATOM 2178 N N . MET A 1 277 ? 27.817 -9.208 3.827 1.00 56.28 277 MET A N 1
ATOM 2179 C CA . MET A 1 277 ? 29.264 -9.256 3.576 1.00 56.28 277 MET A CA 1
ATOM 2180 C C . MET A 1 277 ? 29.869 -10.630 3.888 1.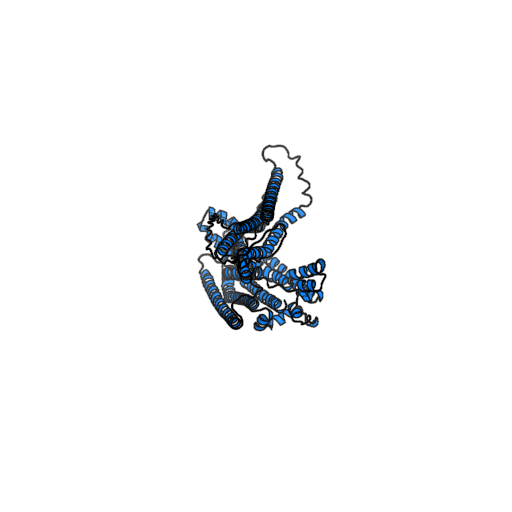00 56.28 277 MET A C 1
ATOM 2182 O O . MET A 1 277 ? 30.677 -11.140 3.118 1.00 56.28 277 MET A O 1
ATOM 2186 N N . MET A 1 278 ? 29.454 -11.253 4.990 1.00 55.09 278 MET A N 1
ATOM 2187 C CA . MET A 1 278 ? 29.897 -12.586 5.396 1.00 55.09 278 MET A CA 1
ATOM 2188 C C . MET A 1 278 ? 29.365 -13.678 4.457 1.00 55.09 278 MET A C 1
ATOM 2190 O O . MET A 1 278 ? 30.043 -14.659 4.176 1.00 55.09 278 MET A O 1
ATOM 2194 N N . MET A 1 279 ? 28.161 -13.514 3.920 1.00 52.38 279 MET A N 1
ATOM 2195 C CA . MET A 1 279 ? 27.630 -14.409 2.894 1.00 52.38 279 MET A CA 1
ATOM 2196 C C . MET A 1 279 ? 28.392 -14.261 1.572 1.00 52.38 279 MET A C 1
ATOM 2198 O O . MET A 1 279 ? 28.674 -15.263 0.918 1.00 52.38 279 MET A O 1
ATOM 2202 N N . MET A 1 280 ? 28.788 -13.034 1.213 1.00 52.34 280 MET A N 1
ATOM 2203 C CA . MET A 1 280 ? 29.638 -12.758 0.050 1.00 52.34 280 MET A CA 1
ATOM 2204 C C . MET A 1 280 ? 31.033 -13.391 0.197 1.00 52.34 280 MET A C 1
ATOM 2206 O O . MET A 1 280 ? 31.517 -13.989 -0.766 1.00 52.34 280 MET A O 1
ATOM 2210 N N . THR A 1 281 ? 31.654 -13.350 1.389 1.00 40.22 281 THR A N 1
ATOM 2211 C CA . THR A 1 281 ? 32.936 -14.047 1.641 1.00 40.22 281 THR A CA 1
ATOM 2212 C C . THR A 1 281 ? 32.813 -15.556 1.593 1.00 40.22 281 THR A C 1
ATOM 2214 O O . THR A 1 281 ? 33.643 -16.199 0.955 1.00 40.22 281 THR A O 1
ATOM 2217 N N . MET A 1 282 ? 31.792 -16.126 2.238 1.00 47.53 282 MET A N 1
ATOM 2218 C CA . MET A 1 282 ? 31.611 -17.580 2.322 1.00 47.53 282 MET A CA 1
ATOM 2219 C C . MET A 1 282 ? 31.344 -18.219 0.954 1.00 47.53 282 MET A C 1
ATOM 2221 O O . MET A 1 282 ? 31.680 -19.381 0.747 1.00 47.53 282 MET A O 1
ATOM 2225 N N . THR A 1 283 ? 30.798 -17.468 -0.009 1.00 37.19 283 THR A N 1
ATOM 2226 C CA . THR A 1 283 ? 30.668 -17.949 -1.393 1.00 37.19 283 THR A CA 1
ATOM 2227 C C . THR A 1 283 ? 31.956 -17.895 -2.215 1.00 37.19 283 THR A C 1
ATOM 2229 O O . THR A 1 283 ? 32.048 -18.613 -3.204 1.00 37.19 283 THR A O 1
ATOM 2232 N N . MET A 1 284 ? 32.957 -17.104 -1.813 1.00 44.16 284 MET A N 1
ATOM 2233 C CA . MET A 1 284 ? 34.231 -16.971 -2.540 1.00 44.16 284 MET A CA 1
ATOM 2234 C C . MET A 1 284 ? 35.331 -17.928 -2.043 1.00 44.16 284 MET A C 1
ATOM 2236 O O . MET A 1 284 ? 36.352 -18.065 -2.709 1.00 44.16 284 MET A O 1
ATOM 2240 N N . THR A 1 285 ? 35.158 -18.601 -0.899 1.00 33.81 285 THR A N 1
ATOM 2241 C CA . THR A 1 285 ? 36.198 -19.452 -0.277 1.00 33.81 285 THR A CA 1
ATOM 2242 C C . THR A 1 285 ? 36.030 -20.960 -0.490 1.00 33.81 285 THR A C 1
ATOM 2244 O O . THR A 1 285 ? 36.875 -21.730 -0.038 1.00 33.81 285 THR A O 1
ATOM 2247 N N . MET A 1 286 ? 35.001 -21.417 -1.208 1.00 36.81 286 MET A N 1
ATOM 2248 C CA . MET A 1 286 ? 34.813 -22.843 -1.518 1.00 36.81 286 MET A CA 1
ATOM 2249 C C . MET A 1 286 ? 35.370 -23.202 -2.905 1.00 36.81 286 MET A C 1
ATOM 2251 O O . MET A 1 286 ? 34.618 -23.449 -3.844 1.00 36.81 286 MET A O 1
ATOM 2255 N N . THR A 1 287 ? 36.698 -23.278 -3.034 1.00 32.78 287 THR A N 1
ATOM 2256 C CA . THR A 1 287 ? 37.363 -23.972 -4.153 1.00 32.78 287 THR A CA 1
ATOM 2257 C C . THR A 1 287 ? 38.300 -25.046 -3.607 1.00 32.78 287 THR A C 1
ATOM 2259 O O . THR A 1 287 ? 39.310 -24.740 -2.978 1.00 32.78 287 THR A O 1
ATOM 2262 N N . MET A 1 288 ? 37.924 -26.308 -3.832 1.00 32.62 288 MET A N 1
ATOM 2263 C CA . MET A 1 288 ? 38.656 -27.520 -3.448 1.00 32.62 288 MET A CA 1
ATOM 2264 C C . MET A 1 288 ? 40.089 -27.537 -4.006 1.00 32.62 288 MET A C 1
ATOM 2266 O O . MET A 1 288 ? 40.294 -27.403 -5.211 1.00 32.62 288 MET A O 1
ATOM 2270 N N . THR A 1 289 ? 41.076 -27.778 -3.142 1.00 29.12 289 THR A N 1
ATOM 2271 C CA . THR A 1 289 ? 42.460 -28.103 -3.512 1.00 29.12 289 THR A CA 1
ATOM 2272 C C . THR A 1 289 ? 42.583 -29.589 -3.852 1.00 29.12 289 THR A C 1
ATOM 2274 O O . THR A 1 289 ? 42.415 -30.429 -2.970 1.00 29.12 289 THR A O 1
ATOM 2277 N N . MET A 1 290 ? 42.927 -29.922 -5.098 1.00 30.19 290 MET A N 1
ATOM 2278 C CA . MET A 1 290 ? 43.407 -31.258 -5.475 1.00 30.19 290 MET A CA 1
ATOM 2279 C C . MET A 1 290 ? 44.892 -31.172 -5.842 1.00 30.19 290 MET A C 1
ATOM 2281 O O . MET A 1 290 ? 45.262 -30.562 -6.841 1.00 30.19 290 MET A O 1
ATOM 2285 N N . THR A 1 291 ? 45.746 -31.776 -5.020 1.00 33.22 291 THR A N 1
ATOM 2286 C CA . THR A 1 291 ? 47.168 -32.015 -5.299 1.00 33.22 291 THR A CA 1
ATOM 2287 C C . THR A 1 291 ? 47.337 -33.415 -5.875 1.00 33.22 291 THR A C 1
ATOM 2289 O O . THR A 1 291 ? 46.925 -34.370 -5.221 1.00 33.22 291 THR A O 1
ATOM 2292 N N . MET A 1 292 ? 47.994 -33.566 -7.029 1.00 27.64 292 MET A N 1
ATOM 2293 C CA . MET A 1 292 ? 48.560 -34.860 -7.429 1.00 27.64 292 MET A CA 1
ATOM 2294 C C . MET A 1 292 ? 49.948 -34.710 -8.055 1.00 27.64 292 MET A C 1
ATOM 2296 O O . MET A 1 292 ? 50.230 -33.795 -8.825 1.00 27.64 292 MET A O 1
ATOM 2300 N N . THR A 1 293 ? 50.811 -35.624 -7.628 1.00 30.33 293 THR A N 1
ATOM 2301 C CA . THR A 1 293 ? 52.269 -35.682 -7.753 1.00 30.33 293 THR A CA 1
ATOM 2302 C C . THR A 1 293 ? 52.758 -36.352 -9.043 1.00 30.33 293 THR A C 1
ATOM 2304 O O . THR A 1 293 ? 52.164 -37.311 -9.527 1.00 30.33 293 THR A O 1
ATOM 2307 N N . MET A 1 294 ? 53.891 -35.849 -9.548 1.00 35.16 294 MET A N 1
ATOM 2308 C CA . MET A 1 294 ? 54.663 -36.283 -10.726 1.00 35.16 294 MET A CA 1
ATOM 2309 C C . MET A 1 294 ? 55.302 -37.676 -10.597 1.00 35.16 294 MET A C 1
ATOM 2311 O O . MET A 1 294 ? 55.812 -38.010 -9.532 1.00 35.16 294 MET A O 1
ATOM 2315 N N . THR A 1 295 ? 55.457 -38.396 -11.717 1.00 28.64 295 THR A N 1
ATOM 2316 C CA . THR A 1 295 ? 56.580 -39.337 -11.936 1.00 28.64 295 THR A CA 1
ATOM 2317 C C . THR A 1 295 ? 57.046 -39.300 -13.402 1.00 28.64 295 THR A C 1
ATOM 2319 O O . THR A 1 295 ? 56.249 -39.445 -14.322 1.00 28.64 295 THR A O 1
ATOM 2322 N N . MET A 1 296 ? 58.348 -39.070 -13.613 1.00 33.38 296 MET A N 1
ATOM 2323 C CA . MET A 1 296 ? 59.048 -39.093 -14.909 1.00 33.38 296 MET A CA 1
ATOM 2324 C C . MET A 1 296 ? 59.815 -40.415 -15.038 1.00 33.38 296 MET A C 1
ATOM 2326 O O . MET A 1 296 ? 60.541 -40.783 -14.117 1.00 33.38 296 MET A O 1
ATOM 2330 N N . THR A 1 297 ? 59.725 -41.097 -16.180 1.00 30.33 297 THR A N 1
ATOM 2331 C CA . THR A 1 297 ? 60.627 -42.206 -16.539 1.00 30.33 297 THR A CA 1
ATOM 2332 C C . THR A 1 297 ? 61.173 -41.975 -17.948 1.00 30.33 297 THR A C 1
ATOM 2334 O O . THR A 1 297 ? 60.421 -41.864 -18.909 1.00 30.33 297 THR A O 1
ATOM 2337 N N . MET A 1 298 ? 62.498 -41.846 -18.060 1.00 31.50 298 MET A N 1
ATOM 2338 C CA . MET A 1 298 ? 63.232 -41.750 -19.326 1.00 31.50 298 MET A CA 1
ATOM 2339 C C . MET A 1 298 ? 63.951 -43.079 -19.563 1.00 31.50 298 MET A C 1
ATOM 2341 O O . MET A 1 298 ? 64.829 -43.450 -18.787 1.00 31.50 298 MET A O 1
ATOM 2345 N N . THR A 1 299 ? 63.614 -43.781 -20.642 1.00 30.31 299 THR A N 1
ATOM 2346 C CA . THR A 1 299 ? 64.351 -44.958 -21.125 1.00 30.31 299 THR A CA 1
ATOM 2347 C C . THR A 1 299 ? 64.822 -44.696 -22.550 1.00 30.31 299 THR A C 1
ATOM 2349 O O . THR A 1 299 ? 64.013 -44.645 -23.472 1.00 30.31 299 THR A O 1
ATOM 2352 N N . MET A 1 300 ? 66.132 -44.526 -22.731 1.00 31.91 300 MET A N 1
ATOM 2353 C CA . MET A 1 300 ? 66.778 -44.447 -24.044 1.00 31.91 300 MET A CA 1
ATOM 2354 C C . MET A 1 300 ? 67.143 -45.858 -24.512 1.00 31.91 300 MET A C 1
ATOM 2356 O O . MET A 1 300 ? 67.901 -46.554 -23.841 1.00 31.91 300 MET A O 1
ATOM 2360 N N . THR A 1 301 ? 66.640 -46.269 -25.674 1.00 30.44 301 THR A N 1
ATOM 2361 C CA . THR A 1 301 ? 67.099 -47.470 -26.387 1.00 30.44 301 THR A CA 1
ATOM 2362 C C . THR A 1 301 ? 67.505 -47.071 -27.802 1.00 30.44 301 THR A C 1
ATOM 2364 O O . THR A 1 301 ? 66.701 -46.567 -28.578 1.00 30.44 301 THR A O 1
ATOM 2367 N N . MET A 1 302 ? 68.788 -47.249 -28.120 1.00 30.12 302 MET A N 1
ATOM 2368 C CA . MET A 1 302 ? 69.356 -47.042 -29.453 1.00 30.12 302 MET A CA 1
ATOM 2369 C C . MET A 1 302 ? 69.471 -48.399 -30.144 1.00 30.12 302 MET A C 1
ATOM 2371 O O . MET A 1 302 ? 70.148 -49.294 -29.643 1.00 30.12 302 MET A O 1
ATOM 2375 N N . THR A 1 303 ? 68.832 -48.543 -31.301 1.00 29.75 303 THR A N 1
ATOM 2376 C CA . THR A 1 303 ? 69.051 -49.657 -32.231 1.00 29.75 303 THR A CA 1
ATOM 2377 C C . THR A 1 303 ? 69.389 -49.065 -33.596 1.00 29.75 303 THR A C 1
ATOM 2379 O O . THR A 1 303 ? 68.617 -48.289 -34.149 1.00 29.75 303 THR A O 1
ATOM 2382 N N . MET A 1 304 ? 70.578 -49.384 -34.111 1.00 29.28 304 MET A N 1
ATOM 2383 C CA . MET A 1 304 ? 71.038 -48.984 -35.443 1.00 29.28 304 MET A CA 1
ATOM 2384 C C . MET A 1 304 ? 71.446 -50.233 -36.217 1.00 29.28 304 MET A C 1
ATOM 2386 O O . MET A 1 304 ? 72.314 -50.995 -35.792 1.00 29.28 304 MET A O 1
ATOM 2390 N N . THR A 1 305 ? 70.786 -50.429 -37.351 1.00 29.12 305 THR A N 1
ATOM 2391 C CA . THR A 1 305 ? 71.014 -51.482 -38.337 1.00 29.12 305 THR A CA 1
ATOM 2392 C C . THR A 1 305 ? 71.858 -50.933 -39.491 1.00 29.12 305 THR A C 1
ATOM 2394 O O . THR A 1 305 ? 71.632 -49.835 -39.989 1.00 29.12 305 THR A O 1
ATOM 2397 N N . MET A 1 306 ? 72.873 -51.709 -39.880 1.00 28.95 306 MET A N 1
ATOM 2398 C CA . MET A 1 306 ? 73.841 -51.418 -40.943 1.00 28.95 306 MET A CA 1
ATOM 2399 C C . MET A 1 306 ? 73.219 -51.492 -42.339 1.00 28.95 306 MET A C 1
ATOM 2401 O O . MET A 1 306 ? 72.523 -52.459 -42.639 1.00 28.95 306 MET A O 1
ATOM 2405 N N . THR A 1 307 ? 73.638 -50.603 -43.242 1.00 29.30 307 THR A N 1
ATOM 2406 C CA . THR A 1 307 ? 73.650 -50.884 -44.687 1.00 29.30 307 THR A CA 1
ATOM 2407 C C . THR A 1 307 ? 74.885 -50.271 -45.349 1.00 29.30 307 THR A C 1
ATOM 2409 O O . THR A 1 307 ? 75.117 -49.068 -45.267 1.00 29.30 307 THR A O 1
ATOM 2412 N N . MET A 1 308 ? 75.673 -51.134 -45.993 1.00 28.89 308 MET A N 1
ATOM 2413 C CA . MET A 1 308 ? 76.868 -50.835 -46.789 1.00 28.89 308 MET A CA 1
ATOM 2414 C C . MET A 1 308 ? 76.509 -50.315 -48.184 1.00 28.89 308 MET A C 1
ATOM 2416 O O . MET A 1 308 ? 75.554 -50.797 -48.782 1.00 28.89 308 MET A O 1
ATOM 2420 N N . THR A 1 309 ? 77.369 -49.479 -48.765 1.00 28.03 309 THR A N 1
ATOM 2421 C CA . THR A 1 309 ? 77.760 -49.579 -50.185 1.00 28.03 309 THR A CA 1
ATOM 2422 C C . THR A 1 309 ? 79.153 -48.968 -50.376 1.00 28.03 309 THR A C 1
ATOM 2424 O O . THR A 1 309 ? 79.484 -47.941 -49.792 1.00 28.03 309 THR A O 1
ATOM 2427 N N . MET A 1 310 ? 79.991 -49.665 -51.145 1.00 28.38 310 MET A N 1
ATOM 2428 C CA . MET A 1 310 ? 81.414 -49.396 -51.384 1.00 28.38 310 MET A CA 1
ATOM 2429 C C . MET A 1 310 ? 81.628 -48.825 -52.785 1.00 28.38 310 MET A C 1
ATOM 2431 O O . MET A 1 310 ? 81.057 -49.366 -53.723 1.00 28.38 310 MET A O 1
ATOM 2435 N N . THR A 1 311 ? 82.579 -47.900 -52.933 1.00 26.83 311 THR A N 1
ATOM 2436 C CA . THR A 1 311 ? 83.486 -47.837 -54.098 1.00 26.83 311 THR A CA 1
ATOM 2437 C C . THR A 1 311 ? 84.772 -47.089 -53.722 1.00 26.83 311 THR A C 1
ATOM 2439 O O . THR A 1 311 ? 84.722 -46.017 -53.126 1.00 26.83 311 THR A O 1
ATOM 2442 N N . MET A 1 312 ? 85.917 -47.691 -54.054 1.00 28.98 312 MET A N 1
ATOM 2443 C CA . MET A 1 312 ? 87.294 -47.246 -53.781 1.00 28.98 312 MET A CA 1
ATOM 2444 C C . MET A 1 312 ? 87.843 -46.347 -54.899 1.00 28.98 312 MET A C 1
ATOM 2446 O O . MET A 1 312 ? 87.535 -46.620 -56.052 1.00 28.98 312 MET A O 1
ATOM 2450 N N . THR A 1 313 ? 88.737 -45.397 -54.573 1.00 26.52 313 THR A N 1
ATOM 2451 C CA . THR A 1 313 ? 90.176 -45.434 -54.959 1.00 26.52 313 THR A CA 1
ATOM 2452 C C . THR A 1 313 ? 90.985 -44.227 -54.433 1.00 26.52 313 THR A C 1
ATOM 2454 O O . THR A 1 313 ? 90.620 -43.078 -54.643 1.00 26.52 313 THR A O 1
ATOM 2457 N N . MET A 1 314 ? 92.098 -44.568 -53.767 1.00 29.50 314 MET A N 1
ATOM 2458 C CA . MET A 1 314 ? 93.361 -43.881 -53.405 1.00 29.50 314 MET A CA 1
ATOM 2459 C C . MET A 1 314 ? 93.680 -42.446 -53.899 1.00 29.50 314 MET A C 1
ATOM 2461 O O . MET A 1 314 ? 93.731 -42.203 -55.098 1.00 29.50 314 MET A O 1
ATOM 2465 N N . THR A 1 315 ? 94.142 -41.556 -53.003 1.00 27.02 315 THR A N 1
ATOM 2466 C CA . THR A 1 315 ? 95.560 -41.122 -52.799 1.00 27.02 315 THR A CA 1
ATOM 2467 C C . THR A 1 315 ? 95.657 -39.832 -51.949 1.00 27.02 315 THR A C 1
ATOM 2469 O O .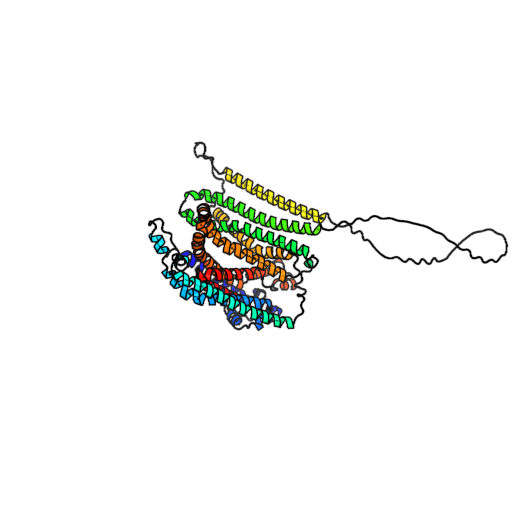 THR A 1 315 ? 94.723 -39.049 -51.862 1.00 27.02 315 THR A O 1
ATOM 2472 N N . MET A 1 316 ? 96.800 -39.680 -51.268 1.00 32.09 316 MET A N 1
ATOM 2473 C CA . MET A 1 316 ? 97.209 -38.666 -50.276 1.00 32.09 316 MET A CA 1
ATOM 2474 C C . MET A 1 316 ? 96.877 -37.193 -50.592 1.00 32.09 316 MET A C 1
ATOM 2476 O O . MET A 1 316 ? 97.124 -36.742 -51.703 1.00 32.09 316 MET A O 1
ATOM 2480 N N . THR A 1 317 ? 96.513 -36.402 -49.572 1.00 26.27 317 THR A N 1
ATOM 2481 C CA . THR A 1 317 ? 97.246 -35.224 -49.024 1.00 26.27 317 THR A CA 1
ATOM 2482 C C . THR A 1 317 ? 96.321 -34.303 -48.209 1.00 26.27 317 THR A C 1
ATOM 2484 O O . THR A 1 317 ? 95.103 -34.359 -48.299 1.00 26.27 317 THR A O 1
ATOM 2487 N N . MET A 1 318 ? 96.958 -33.533 -47.324 1.00 28.92 318 MET A N 1
ATOM 2488 C CA . MET A 1 318 ? 96.434 -32.622 -46.301 1.00 28.92 318 MET A CA 1
ATOM 2489 C C . MET A 1 318 ? 95.405 -31.560 -46.752 1.00 28.92 318 MET A C 1
ATOM 2491 O O . MET A 1 318 ? 95.267 -31.238 -47.924 1.00 28.92 318 MET A O 1
ATOM 2495 N N . THR A 1 319 ? 94.849 -30.906 -45.722 1.00 25.95 319 THR A N 1
ATOM 2496 C CA . THR A 1 319 ? 94.178 -29.587 -45.657 1.00 25.95 319 THR A CA 1
ATOM 2497 C C . THR A 1 319 ? 92.671 -29.494 -45.938 1.00 25.95 319 THR A C 1
ATOM 2499 O O . THR A 1 319 ? 92.226 -29.360 -47.064 1.00 25.95 319 THR A O 1
ATOM 2502 N N . MET A 1 320 ? 91.931 -29.491 -44.819 1.00 26.84 320 MET A N 1
ATOM 2503 C CA . MET A 1 320 ? 91.022 -28.441 -44.317 1.00 26.84 320 MET A CA 1
ATOM 2504 C C . MET A 1 320 ? 89.864 -27.875 -45.161 1.00 26.84 320 MET A C 1
ATOM 2506 O O . MET A 1 320 ? 89.971 -27.553 -46.336 1.00 26.84 320 MET A O 1
ATOM 2510 N N . THR A 1 321 ? 88.828 -27.548 -44.374 1.00 25.36 321 THR A N 1
ATOM 2511 C CA . THR A 1 321 ? 87.711 -26.602 -44.571 1.00 25.36 321 THR A CA 1
ATOM 2512 C C . THR A 1 321 ? 86.568 -27.081 -45.470 1.00 25.36 321 THR A C 1
ATOM 2514 O O . THR A 1 321 ? 86.726 -27.218 -46.671 1.00 25.36 321 THR A O 1
ATOM 2517 N N . MET A 1 322 ? 85.460 -27.529 -44.848 1.00 27.64 322 MET A N 1
ATOM 2518 C CA . MET A 1 322 ? 84.252 -26.730 -44.500 1.00 27.64 322 MET A CA 1
ATOM 2519 C C . MET A 1 322 ? 83.397 -26.521 -45.770 1.00 27.64 322 MET A C 1
ATOM 2521 O O . MET A 1 322 ? 83.919 -26.192 -46.817 1.00 27.64 322 MET A O 1
ATOM 2525 N N . THR A 1 323 ? 82.079 -26.671 -45.819 1.00 28.92 323 THR A N 1
ATOM 2526 C CA . THR A 1 323 ? 81.019 -26.663 -44.809 1.00 28.92 323 THR A CA 1
ATOM 2527 C C . THR A 1 323 ? 79.708 -27.008 -45.523 1.00 28.92 323 THR A C 1
ATOM 2529 O O . THR A 1 323 ? 79.610 -26.760 -46.721 1.00 28.92 323 THR A O 1
ATOM 2532 N N . MET A 1 324 ? 78.689 -27.375 -44.731 1.00 29.55 324 MET A N 1
ATOM 2533 C CA . MET A 1 324 ? 77.247 -27.307 -45.042 1.00 29.55 324 MET A CA 1
ATOM 2534 C C . MET A 1 324 ? 76.733 -28.346 -46.055 1.00 29.55 324 MET A C 1
ATOM 2536 O O . MET A 1 324 ? 77.394 -28.694 -47.016 1.00 29.55 324 MET A O 1
ATOM 2540 N N . THR A 1 325 ? 75.545 -28.925 -45.930 1.00 35.72 325 THR A N 1
ATOM 2541 C CA . THR A 1 325 ? 74.387 -28.718 -45.047 1.00 35.72 325 THR A CA 1
ATOM 2542 C C . THR A 1 325 ? 73.554 -29.988 -45.212 1.00 35.72 325 THR A C 1
ATOM 2544 O O . THR A 1 325 ? 73.349 -30.400 -46.351 1.00 35.72 325 THR A O 1
ATOM 2547 N N . MET A 1 326 ? 73.022 -30.581 -44.142 1.00 29.06 326 MET A N 1
ATOM 2548 C CA . MET A 1 326 ? 71.917 -31.536 -44.276 1.00 29.06 326 MET A CA 1
ATOM 2549 C C . MET A 1 326 ? 70.824 -31.224 -43.266 1.00 29.06 326 MET A C 1
ATOM 2551 O O . MET A 1 326 ? 71.040 -31.099 -42.062 1.00 29.06 326 MET A O 1
ATOM 2555 N N . THR A 1 327 ? 69.652 -31.037 -43.843 1.00 34.41 327 THR A N 1
ATOM 2556 C CA . THR A 1 327 ? 68.383 -30.643 -43.258 1.00 34.41 327 THR A CA 1
ATOM 2557 C C . THR A 1 327 ? 67.777 -31.791 -42.457 1.00 34.41 327 THR A C 1
ATOM 2559 O O . THR A 1 327 ? 67.434 -32.828 -43.017 1.00 34.41 327 THR A O 1
ATOM 2562 N N . MET A 1 328 ? 67.611 -31.581 -41.151 1.00 31.28 328 MET A N 1
ATOM 2563 C CA . MET A 1 328 ? 66.815 -32.438 -40.272 1.00 31.28 328 MET A CA 1
ATOM 2564 C C . MET A 1 328 ? 65.328 -32.108 -40.433 1.00 31.28 328 MET A C 1
ATOM 2566 O O . MET A 1 328 ? 64.906 -30.984 -40.163 1.00 31.28 328 MET A O 1
ATOM 2570 N N . THR A 1 329 ? 64.523 -33.097 -40.810 1.00 33.88 329 THR A N 1
ATOM 2571 C CA . THR A 1 329 ? 63.064 -33.058 -40.661 1.00 33.88 329 THR A CA 1
ATOM 2572 C C . THR A 1 329 ? 62.682 -33.649 -39.309 1.00 33.88 329 THR A C 1
ATOM 2574 O O . THR A 1 329 ? 62.726 -34.861 -39.118 1.00 33.88 329 THR A O 1
ATOM 2577 N N . MET A 1 330 ? 62.306 -32.780 -38.371 1.00 32.09 330 MET A N 1
ATOM 2578 C CA . MET A 1 330 ? 61.684 -33.149 -37.099 1.00 32.09 330 MET A CA 1
ATOM 2579 C C . MET A 1 330 ? 60.163 -33.175 -37.272 1.00 32.09 330 MET A C 1
ATOM 2581 O O . MET A 1 330 ? 59.544 -32.134 -37.482 1.00 32.09 330 MET A O 1
ATOM 2585 N N . THR A 1 331 ? 59.542 -34.344 -37.143 1.00 31.14 331 THR A N 1
ATOM 2586 C CA . THR A 1 331 ? 58.094 -34.455 -36.930 1.00 31.14 331 THR A CA 1
ATOM 2587 C C . THR A 1 331 ? 57.808 -34.389 -35.432 1.00 31.14 331 THR A C 1
ATOM 2589 O O . THR A 1 331 ? 57.918 -35.387 -34.724 1.00 31.14 331 THR A O 1
ATOM 2592 N N . MET A 1 332 ? 57.464 -33.193 -34.953 1.00 32.91 332 MET A N 1
ATOM 2593 C CA . MET A 1 332 ? 56.971 -32.945 -33.596 1.00 32.91 332 MET A CA 1
ATOM 2594 C C . MET A 1 332 ? 55.445 -33.088 -33.567 1.00 32.91 332 MET A C 1
ATOM 2596 O O . MET A 1 332 ? 54.727 -32.211 -34.043 1.00 32.91 332 MET A O 1
ATOM 2600 N N . THR A 1 333 ? 54.933 -34.164 -32.975 1.00 32.06 333 THR A N 1
ATOM 2601 C CA . THR A 1 333 ? 53.543 -34.229 -32.501 1.00 32.06 333 THR A CA 1
ATOM 2602 C C . THR A 1 333 ? 53.488 -33.663 -31.084 1.00 32.06 333 THR A C 1
ATOM 2604 O O . THR A 1 333 ? 53.749 -34.373 -30.116 1.00 32.06 333 THR A O 1
ATOM 2607 N N . MET A 1 334 ? 53.179 -32.370 -30.966 1.00 31.12 334 MET A N 1
ATOM 2608 C CA . MET A 1 334 ? 52.911 -31.701 -29.689 1.00 31.12 334 MET A CA 1
ATOM 2609 C C . MET A 1 334 ? 51.404 -31.716 -29.420 1.00 31.12 334 MET A C 1
ATOM 2611 O O . MET A 1 334 ? 50.651 -30.926 -29.988 1.00 31.12 334 MET A O 1
ATOM 2615 N N . THR A 1 335 ? 50.950 -32.614 -28.550 1.00 29.70 335 THR A N 1
ATOM 2616 C CA . THR A 1 335 ? 49.641 -32.496 -27.899 1.00 29.70 335 THR A CA 1
ATOM 2617 C C . THR A 1 335 ? 49.741 -31.478 -26.765 1.00 29.70 335 THR A C 1
ATOM 2619 O O . THR A 1 335 ? 50.592 -31.589 -25.887 1.00 29.70 335 THR A O 1
ATOM 2622 N N . MET A 1 336 ? 48.882 -30.462 -26.856 1.00 32.56 336 MET A N 1
ATOM 2623 C CA . MET A 1 336 ? 48.754 -29.286 -25.992 1.00 32.56 336 MET A CA 1
ATOM 2624 C C . MET A 1 336 ? 48.715 -29.609 -24.494 1.00 32.56 336 MET A C 1
ATOM 2626 O O . MET A 1 336 ? 48.094 -30.586 -24.103 1.00 32.56 336 MET A O 1
ATOM 2630 N N . THR A 1 337 ? 49.220 -28.692 -23.666 1.00 29.92 337 THR A N 1
ATOM 2631 C CA . THR A 1 337 ? 48.344 -27.780 -22.901 1.00 29.92 337 THR A CA 1
ATOM 2632 C C . THR A 1 337 ? 49.178 -26.702 -22.214 1.00 29.92 337 THR A C 1
ATOM 2634 O O . THR A 1 337 ? 50.032 -26.991 -21.383 1.00 29.92 337 THR A O 1
ATOM 2637 N N . MET A 1 338 ? 48.907 -25.445 -22.568 1.00 31.95 338 MET A N 1
ATOM 2638 C CA . MET A 1 338 ? 49.374 -24.259 -21.854 1.00 31.95 338 MET A CA 1
ATOM 2639 C C . MET A 1 338 ? 48.724 -24.202 -20.470 1.00 31.95 338 MET A C 1
ATOM 2641 O O . MET A 1 338 ? 47.504 -24.085 -20.372 1.00 31.95 338 MET A O 1
ATOM 2645 N N . THR A 1 339 ? 49.521 -24.190 -19.406 1.00 31.05 339 THR A N 1
ATOM 2646 C CA . THR A 1 339 ? 49.072 -23.703 -18.096 1.00 31.05 339 THR A CA 1
ATOM 2647 C C . THR A 1 339 ? 49.646 -22.313 -17.872 1.00 31.05 339 THR A C 1
ATOM 2649 O O . THR A 1 339 ? 50.803 -22.153 -17.488 1.00 31.05 339 THR A O 1
ATOM 2652 N N . MET A 1 340 ? 48.819 -21.302 -18.140 1.00 31.38 340 MET A N 1
ATOM 2653 C CA . MET A 1 340 ? 49.041 -19.927 -17.699 1.00 31.38 340 MET A CA 1
ATOM 2654 C C . MET A 1 340 ? 49.014 -19.883 -16.169 1.00 31.38 340 MET A C 1
ATOM 2656 O O . MET A 1 340 ? 47.978 -20.131 -15.554 1.00 31.38 340 MET A O 1
ATOM 2660 N N . THR A 1 341 ? 50.130 -19.521 -15.543 1.00 32.03 341 THR A N 1
ATOM 2661 C CA . THR A 1 341 ? 50.134 -19.056 -14.154 1.00 32.03 341 THR A CA 1
ATOM 2662 C C . THR A 1 341 ? 49.678 -17.602 -14.127 1.00 32.03 341 THR A C 1
ATOM 2664 O O . THR A 1 341 ? 50.465 -16.691 -14.376 1.00 32.03 341 THR A O 1
ATOM 2667 N N . MET A 1 342 ? 48.396 -17.387 -13.828 1.00 30.52 342 MET A N 1
ATOM 2668 C CA . MET A 1 342 ? 47.880 -16.083 -13.415 1.00 30.52 342 MET A CA 1
ATOM 2669 C C . MET A 1 342 ? 48.223 -15.866 -11.939 1.00 30.52 342 MET A C 1
ATOM 2671 O O . MET A 1 342 ? 47.618 -16.463 -11.052 1.00 30.52 342 MET A O 1
ATOM 2675 N N . THR A 1 343 ? 49.190 -14.998 -11.664 1.00 42.91 343 THR A N 1
ATOM 2676 C CA . THR A 1 343 ? 49.392 -14.396 -10.346 1.00 42.91 343 THR A CA 1
ATOM 2677 C C . THR A 1 343 ? 48.758 -13.013 -10.348 1.00 42.91 343 THR A C 1
ATOM 2679 O O . THR A 1 343 ? 49.383 -12.068 -10.807 1.00 42.91 343 THR A O 1
ATOM 2682 N N . MET A 1 344 ? 47.541 -12.864 -9.816 1.00 33.59 344 MET A N 1
ATOM 2683 C CA . MET A 1 344 ? 47.059 -11.560 -9.345 1.00 33.59 344 MET A CA 1
ATOM 2684 C C . MET A 1 344 ? 45.981 -11.672 -8.254 1.00 33.59 344 MET A C 1
ATOM 2686 O O . MET A 1 344 ? 45.003 -12.403 -8.369 1.00 33.59 344 MET A O 1
ATOM 2690 N N . THR A 1 345 ? 46.189 -10.846 -7.221 1.00 39.50 345 THR A N 1
ATOM 2691 C CA . THR A 1 345 ? 45.180 -10.146 -6.403 1.00 39.50 345 THR A CA 1
ATOM 2692 C C . THR A 1 345 ? 44.217 -10.962 -5.529 1.00 39.50 345 THR A C 1
ATOM 2694 O O . THR A 1 345 ? 43.007 -10.891 -5.699 1.00 39.50 345 THR A O 1
ATOM 2697 N N . MET A 1 346 ? 44.742 -11.606 -4.481 1.00 43.59 346 MET A N 1
ATOM 2698 C CA . MET A 1 346 ? 43.958 -11.998 -3.287 1.00 43.59 346 MET A CA 1
ATOM 2699 C C . MET A 1 346 ? 44.238 -11.116 -2.056 1.00 43.59 346 MET A C 1
ATOM 2701 O O . MET A 1 346 ? 43.715 -11.355 -0.973 1.00 43.59 346 MET A O 1
ATOM 2705 N N . THR A 1 347 ? 45.064 -10.076 -2.199 1.00 38.53 347 THR A N 1
ATOM 2706 C CA . THR A 1 347 ? 45.413 -9.174 -1.093 1.00 38.53 347 THR A CA 1
ATOM 2707 C C . THR A 1 347 ? 44.509 -7.946 -1.026 1.00 38.53 347 THR A C 1
ATOM 2709 O O . THR A 1 347 ? 44.160 -7.542 0.073 1.00 38.53 347 THR A O 1
ATOM 2712 N N . MET A 1 348 ? 44.051 -7.391 -2.155 1.00 45.44 348 MET A N 1
ATOM 2713 C CA . MET A 1 348 ? 43.223 -6.170 -2.159 1.00 45.44 348 MET A CA 1
ATOM 2714 C C . MET A 1 348 ? 41.759 -6.402 -1.749 1.00 45.44 348 MET A C 1
ATOM 2716 O O . MET A 1 348 ? 41.154 -5.535 -1.127 1.00 45.44 348 MET A O 1
ATOM 2720 N N . THR A 1 349 ? 41.172 -7.565 -2.047 1.00 39.16 349 THR A N 1
ATOM 2721 C CA . THR A 1 349 ? 39.790 -7.886 -1.635 1.00 39.16 349 THR A CA 1
ATOM 2722 C C . THR A 1 349 ? 39.706 -8.180 -0.138 1.00 39.16 349 THR A C 1
ATOM 2724 O O . THR A 1 349 ? 38.819 -7.662 0.538 1.00 39.16 349 THR A O 1
ATOM 2727 N N . MET A 1 350 ? 40.672 -8.925 0.410 1.00 46.69 350 MET A N 1
ATOM 2728 C CA . MET A 1 350 ? 40.746 -9.217 1.845 1.00 46.69 350 MET A CA 1
ATOM 2729 C C . MET A 1 350 ? 41.102 -7.977 2.674 1.00 46.69 350 MET A C 1
ATOM 2731 O O . MET A 1 350 ? 40.495 -7.769 3.723 1.00 46.69 350 MET A O 1
ATOM 2735 N N . THR A 1 351 ? 42.008 -7.105 2.210 1.00 44.81 351 THR A N 1
ATOM 2736 C CA . THR A 1 351 ? 42.313 -5.854 2.930 1.00 44.81 351 THR A CA 1
ATOM 2737 C C . THR A 1 351 ? 41.137 -4.889 2.915 1.00 44.81 351 THR A C 1
ATOM 2739 O O . THR A 1 351 ? 40.819 -4.350 3.967 1.00 44.81 351 THR A O 1
ATOM 2742 N N . MET A 1 352 ? 40.434 -4.717 1.791 1.00 50.72 352 MET A N 1
ATOM 2743 C CA . MET A 1 352 ? 39.247 -3.852 1.727 1.00 50.72 352 MET A CA 1
ATOM 2744 C C . MET A 1 352 ? 38.107 -4.373 2.603 1.00 50.72 352 MET A C 1
ATOM 2746 O O . MET A 1 352 ? 37.460 -3.606 3.314 1.00 50.72 352 MET A O 1
ATOM 2750 N N . MET A 1 353 ? 37.882 -5.686 2.607 1.00 47.12 353 MET A N 1
ATOM 2751 C CA . MET A 1 353 ? 36.818 -6.298 3.393 1.00 47.12 353 MET A CA 1
ATOM 2752 C C . MET A 1 353 ? 37.112 -6.278 4.890 1.00 47.12 353 MET A C 1
ATOM 2754 O O . MET A 1 353 ? 36.231 -5.957 5.689 1.00 47.12 353 MET A O 1
ATOM 2758 N N . MET A 1 354 ? 38.359 -6.553 5.272 1.00 54.66 354 MET A N 1
ATOM 2759 C CA . MET A 1 354 ? 38.800 -6.496 6.661 1.00 54.66 354 MET A CA 1
ATOM 2760 C C . MET A 1 354 ? 38.881 -5.048 7.153 1.00 54.66 354 MET A C 1
ATOM 2762 O O . MET A 1 354 ? 38.467 -4.776 8.274 1.00 54.66 354 MET A O 1
ATOM 2766 N N . MET A 1 355 ? 39.303 -4.102 6.307 1.00 51.44 355 MET A N 1
ATOM 2767 C CA . MET A 1 355 ? 39.277 -2.665 6.601 1.00 51.44 355 MET A CA 1
ATOM 2768 C C . MET A 1 355 ? 37.843 -2.159 6.760 1.00 51.44 355 MET A C 1
ATOM 2770 O O . MET A 1 355 ? 37.571 -1.428 7.709 1.00 51.44 355 MET A O 1
ATOM 2774 N N . MET A 1 356 ? 36.903 -2.595 5.914 1.00 55.25 356 MET A N 1
ATOM 2775 C CA . MET A 1 356 ? 35.492 -2.235 6.055 1.00 55.25 356 MET A CA 1
ATOM 2776 C C . MET A 1 356 ? 34.872 -2.868 7.305 1.00 55.25 356 MET A C 1
ATOM 2778 O O . MET A 1 356 ? 34.187 -2.171 8.046 1.00 55.25 356 MET A O 1
ATOM 2782 N N . MET A 1 357 ? 35.167 -4.137 7.609 1.00 53.16 357 MET A N 1
ATOM 2783 C CA . MET A 1 357 ? 34.700 -4.807 8.832 1.00 53.16 357 MET A CA 1
ATOM 2784 C C . MET A 1 357 ? 35.292 -4.171 10.097 1.00 53.16 357 MET A C 1
ATOM 2786 O O . MET A 1 357 ? 34.568 -3.941 11.065 1.00 53.16 357 MET A O 1
ATOM 2790 N N . MET A 1 358 ? 36.583 -3.828 10.088 1.00 57.56 358 MET A N 1
ATOM 2791 C CA . MET A 1 358 ? 37.240 -3.112 11.183 1.00 57.56 358 MET A CA 1
ATOM 2792 C C . MET A 1 358 ? 36.668 -1.708 11.343 1.00 57.56 358 MET A C 1
ATOM 2794 O O . MET A 1 358 ? 36.333 -1.345 12.462 1.00 57.56 358 MET A O 1
ATOM 2798 N N . MET A 1 359 ? 36.485 -0.949 10.259 1.00 54.59 359 MET A N 1
ATOM 2799 C CA . MET A 1 359 ? 35.855 0.374 10.290 1.00 54.59 359 MET A CA 1
ATOM 2800 C C . MET A 1 359 ? 34.432 0.288 10.852 1.00 54.59 359 MET A C 1
ATOM 2802 O O . MET A 1 359 ? 34.066 1.083 11.713 1.00 54.59 359 MET A O 1
ATOM 2806 N N . MET A 1 360 ? 33.658 -0.721 10.445 1.00 55.03 360 MET A N 1
ATOM 2807 C CA . MET A 1 360 ? 32.303 -0.955 10.941 1.00 55.03 360 MET A CA 1
ATOM 2808 C C . MET A 1 360 ? 32.295 -1.328 12.434 1.00 55.03 360 MET A C 1
ATOM 2810 O O . MET A 1 360 ? 31.532 -0.750 13.205 1.00 55.03 360 MET A O 1
ATOM 2814 N N . MET A 1 361 ? 33.181 -2.226 12.885 1.00 57.44 361 MET A N 1
ATOM 2815 C CA . MET A 1 361 ? 33.341 -2.552 14.312 1.00 57.44 361 MET A CA 1
ATOM 2816 C C . MET A 1 361 ? 33.852 -1.363 15.129 1.00 57.44 361 MET A C 1
ATOM 2818 O O . MET A 1 361 ? 33.476 -1.208 16.291 1.00 57.44 361 MET A O 1
ATOM 2822 N N . MET A 1 362 ? 34.684 -0.507 14.533 1.00 63.09 362 MET A N 1
ATOM 2823 C CA . MET A 1 362 ? 35.174 0.711 15.165 1.00 63.09 362 MET A CA 1
ATOM 2824 C C . MET A 1 362 ? 34.039 1.717 15.327 1.00 63.09 362 MET A C 1
ATOM 2826 O O . MET A 1 362 ? 33.889 2.248 16.418 1.00 63.09 362 MET A O 1
ATOM 2830 N N . ILE A 1 363 ? 33.195 1.907 14.306 1.00 58.97 363 ILE A N 1
ATOM 2831 C CA . ILE A 1 363 ? 31.978 2.730 14.371 1.00 58.97 363 ILE A CA 1
ATOM 2832 C C . ILE A 1 363 ? 31.015 2.185 15.432 1.00 58.97 363 ILE A C 1
ATOM 2834 O O . ILE A 1 363 ? 30.518 2.961 16.243 1.00 58.97 363 ILE A O 1
ATOM 2838 N N . LEU A 1 364 ? 30.809 0.863 15.498 1.00 61.06 364 LEU A N 1
ATOM 2839 C CA . LEU A 1 364 ? 29.988 0.229 16.536 1.00 61.06 364 LEU A CA 1
ATOM 2840 C C . LEU A 1 364 ? 30.555 0.485 17.935 1.00 61.06 364 LEU A C 1
ATOM 2842 O O . LEU A 1 364 ? 29.814 0.904 18.818 1.00 61.06 364 LEU A O 1
ATOM 2846 N N . ARG A 1 365 ? 31.866 0.281 18.135 1.00 63.06 365 ARG A N 1
ATOM 2847 C CA . ARG A 1 365 ? 32.551 0.586 19.401 1.00 63.06 365 ARG A CA 1
ATOM 2848 C C . ARG A 1 365 ? 32.464 2.063 19.745 1.00 63.06 365 ARG A C 1
ATOM 2850 O O . ARG A 1 365 ? 32.248 2.363 20.909 1.00 63.06 365 ARG A O 1
ATOM 2857 N N . LEU A 1 366 ? 32.620 2.960 18.771 1.00 61.09 366 LEU A N 1
ATOM 2858 C CA . LEU A 1 366 ? 32.564 4.408 18.963 1.00 61.09 366 LEU A CA 1
ATOM 2859 C C . LEU A 1 366 ? 31.152 4.855 19.350 1.00 61.09 366 LEU A C 1
ATOM 2861 O O . LEU A 1 366 ? 31.016 5.660 20.259 1.00 61.09 366 LEU A O 1
ATOM 2865 N N . LEU A 1 367 ? 30.115 4.298 18.715 1.00 56.09 367 LEU A N 1
ATOM 2866 C CA . LEU A 1 367 ? 28.705 4.527 19.048 1.00 56.09 367 LEU A CA 1
ATOM 2867 C C . LEU A 1 367 ? 28.357 3.975 20.435 1.00 56.09 367 LEU A C 1
ATOM 2869 O O . LEU A 1 367 ? 27.734 4.682 21.221 1.00 56.09 367 LEU A O 1
ATOM 2873 N N . LEU A 1 368 ? 28.822 2.767 20.775 1.00 61.81 368 LEU A N 1
ATOM 2874 C CA . LEU A 1 368 ? 28.673 2.193 22.118 1.00 61.81 368 LEU A CA 1
ATOM 2875 C C . LEU A 1 368 ? 29.406 3.030 23.172 1.00 61.81 368 LEU A C 1
ATOM 2877 O O . LEU A 1 368 ? 28.866 3.256 24.250 1.00 61.81 368 LEU A O 1
ATOM 2881 N N . LEU A 1 369 ? 30.610 3.526 22.864 1.00 66.00 369 LEU A N 1
ATOM 2882 C CA . LEU A 1 369 ? 31.361 4.426 23.741 1.00 66.00 369 LEU A CA 1
ATOM 2883 C C . LEU A 1 369 ? 30.651 5.768 23.890 1.00 66.00 369 LEU A C 1
ATOM 2885 O O . LEU A 1 369 ? 30.537 6.256 25.005 1.00 66.00 369 LEU A O 1
ATOM 2889 N N . LEU A 1 370 ? 30.145 6.347 22.800 1.00 57.94 370 LEU A N 1
ATOM 2890 C CA . LEU A 1 370 ? 29.367 7.584 22.818 1.00 57.94 370 LEU A CA 1
ATOM 2891 C C . LEU A 1 370 ? 28.116 7.407 23.685 1.00 57.94 370 LEU A C 1
ATOM 2893 O O . LEU A 1 370 ? 27.803 8.284 24.482 1.00 57.94 370 LEU A O 1
ATOM 2897 N N . LEU A 1 371 ? 27.450 6.252 23.592 1.00 57.38 371 LEU A N 1
ATOM 2898 C CA . LEU A 1 371 ? 26.263 5.917 24.373 1.00 57.38 371 LEU A CA 1
ATOM 2899 C C . LEU A 1 371 ? 26.587 5.667 25.854 1.00 57.38 371 LEU A C 1
ATOM 2901 O O . LEU A 1 371 ? 25.861 6.148 26.719 1.00 57.38 371 LEU A O 1
ATOM 2905 N N . LEU A 1 372 ? 27.704 5.003 26.167 1.00 63.22 372 LEU A N 1
ATOM 2906 C CA . LEU A 1 372 ? 28.217 4.863 27.537 1.00 63.22 372 LEU A CA 1
ATOM 2907 C C . LEU A 1 372 ? 28.658 6.213 28.124 1.00 63.22 372 LEU A C 1
ATOM 2909 O O . LEU A 1 372 ? 28.438 6.473 29.305 1.00 63.22 372 LEU A O 1
ATOM 2913 N N . LEU A 1 373 ? 29.243 7.094 27.309 1.00 60.16 373 LEU A N 1
ATOM 2914 C CA . LEU A 1 373 ? 29.613 8.455 27.697 1.00 60.16 373 LEU A CA 1
ATOM 2915 C C . LEU A 1 373 ? 28.369 9.321 27.920 1.00 60.16 373 LEU A C 1
ATOM 2917 O O . LEU A 1 373 ? 28.318 10.037 28.915 1.00 60.16 373 LEU A O 1
ATOM 2921 N N . LEU A 1 374 ? 27.343 9.207 27.074 1.00 53.25 374 LEU A N 1
ATOM 2922 C CA . LEU A 1 374 ? 26.033 9.839 27.261 1.00 53.25 374 LEU A CA 1
ATOM 2923 C C . LEU A 1 374 ? 25.336 9.308 28.522 1.00 53.25 374 LEU A C 1
ATOM 2925 O O . LEU A 1 374 ? 24.864 10.103 29.328 1.00 53.25 374 LEU A 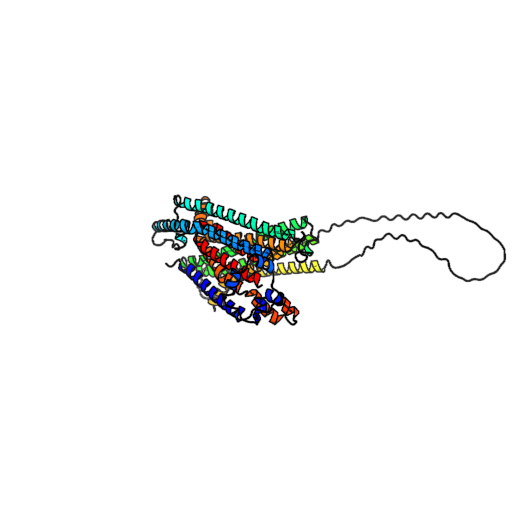O 1
ATOM 2929 N N . HIS A 1 375 ? 25.358 7.995 28.769 1.00 56.59 375 HIS A N 1
ATOM 2930 C CA . HIS A 1 375 ? 24.836 7.393 30.000 1.00 56.59 375 HIS A CA 1
ATOM 2931 C C . HIS A 1 375 ? 25.611 7.873 31.239 1.00 56.59 375 HIS A C 1
ATOM 2933 O O . HIS A 1 375 ? 25.010 8.113 32.288 1.00 56.59 375 HIS A O 1
ATOM 2939 N N . ARG A 1 376 ? 26.931 8.067 31.136 1.00 53.50 376 ARG A N 1
ATOM 2940 C CA . ARG A 1 376 ? 27.763 8.622 32.215 1.00 53.50 376 ARG A CA 1
ATOM 2941 C C . ARG A 1 376 ? 27.491 10.114 32.452 1.00 53.50 376 ARG A C 1
ATOM 2943 O O . ARG A 1 376 ? 27.493 10.539 33.601 1.00 53.50 376 ARG A O 1
ATOM 2950 N N . GLN A 1 377 ? 27.219 10.889 31.402 1.00 50.22 377 GLN A N 1
ATOM 2951 C CA . GLN A 1 377 ? 26.843 12.310 31.485 1.00 50.22 377 GLN A CA 1
ATOM 2952 C C . GLN A 1 377 ? 25.437 12.498 32.084 1.00 50.22 377 GLN A C 1
ATOM 2954 O O . GLN A 1 377 ? 25.232 13.387 32.907 1.00 50.22 377 GLN A O 1
ATOM 2959 N N . ILE A 1 378 ? 24.486 11.621 31.741 1.00 48.03 378 ILE A N 1
ATOM 2960 C CA . ILE A 1 378 ? 23.122 11.619 32.298 1.00 48.03 378 ILE A CA 1
ATOM 2961 C C . ILE A 1 378 ? 23.124 11.083 33.742 1.00 48.03 378 ILE A C 1
ATOM 2963 O O . ILE A 1 378 ? 22.461 11.648 34.606 1.00 48.03 378 ILE A O 1
ATOM 2967 N N . GLY A 1 379 ? 23.931 10.058 34.045 1.00 45.06 379 GLY A N 1
ATOM 2968 C CA . GLY A 1 379 ? 24.112 9.522 35.401 1.00 45.06 379 GLY A CA 1
ATOM 2969 C C . GLY A 1 379 ? 24.811 10.488 36.364 1.00 45.06 379 GLY A C 1
ATOM 2970 O O . GLY A 1 379 ? 24.521 10.475 37.555 1.00 45.06 379 GLY A O 1
ATOM 2971 N N . ALA A 1 380 ? 25.661 11.387 35.858 1.00 42.62 380 ALA A N 1
ATOM 2972 C CA . ALA A 1 380 ? 26.234 12.485 36.640 1.00 42.62 380 ALA A CA 1
ATOM 2973 C C . ALA A 1 380 ? 25.219 13.602 36.973 1.00 42.62 380 ALA A C 1
ATOM 2975 O O . ALA A 1 380 ? 25.525 14.472 37.785 1.00 42.62 380 ALA A O 1
ATOM 2976 N N . CYS A 1 381 ? 24.017 13.578 36.378 1.00 35.84 381 CYS A N 1
ATOM 2977 C CA . CYS A 1 381 ? 22.919 14.504 36.679 1.00 35.84 381 CYS A CA 1
ATOM 2978 C C . CYS A 1 381 ? 21.861 13.924 37.638 1.00 35.84 381 CYS A C 1
ATOM 2980 O O . CYS A 1 381 ? 20.894 14.621 37.946 1.00 35.84 381 CYS A O 1
ATOM 2982 N N . ALA A 1 382 ? 22.015 12.688 38.127 1.00 35.78 382 ALA A N 1
ATOM 2983 C CA . ALA A 1 382 ? 21.179 12.159 39.202 1.00 35.78 382 ALA A CA 1
ATOM 2984 C C . ALA A 1 382 ? 21.779 12.581 40.559 1.00 35.78 382 ALA A C 1
ATOM 2986 O O . ALA A 1 382 ? 22.862 12.107 40.910 1.00 35.78 382 ALA A O 1
ATOM 2987 N N . PRO A 1 383 ? 21.137 13.465 41.346 1.00 38.31 383 PRO A N 1
ATOM 2988 C CA . PRO A 1 383 ? 21.624 13.751 42.684 1.00 38.31 383 PRO A CA 1
ATOM 2989 C C . PRO A 1 383 ? 21.483 12.490 43.543 1.00 38.31 383 PRO A C 1
ATOM 2991 O O . PRO A 1 383 ? 20.416 11.880 43.612 1.00 38.31 383 PRO A O 1
ATOM 2994 N N . HIS A 1 384 ? 22.568 12.108 44.216 1.00 37.56 384 HIS A N 1
ATOM 2995 C CA . HIS A 1 384 ? 22.546 11.132 45.299 1.00 37.56 384 HIS A CA 1
ATOM 2996 C C . HIS A 1 384 ? 21.528 11.573 46.365 1.00 37.56 384 HIS A C 1
ATOM 2998 O O . HIS A 1 384 ? 21.823 12.414 47.212 1.00 37.56 384 HIS A O 1
ATOM 3004 N N . VAL A 1 385 ? 20.337 10.971 46.368 1.00 39.62 385 VAL A N 1
ATOM 3005 C CA . VAL A 1 385 ? 19.346 11.081 47.454 1.00 39.62 385 VAL A CA 1
ATOM 3006 C C . VAL A 1 385 ? 19.793 10.209 48.634 1.00 39.62 385 VAL A C 1
ATOM 3008 O O . VAL A 1 385 ? 19.084 9.317 49.065 1.00 39.62 385 VAL A O 1
ATOM 3011 N N . HIS A 1 386 ? 21.009 10.419 49.143 1.00 37.91 386 HIS A N 1
ATOM 3012 C CA . HIS A 1 386 ? 21.471 9.860 50.417 1.00 37.91 386 HIS A CA 1
ATOM 3013 C C . HIS A 1 386 ? 22.633 10.692 50.976 1.00 37.91 386 HIS A C 1
ATOM 3015 O O . HIS A 1 386 ? 23.786 10.275 50.925 1.00 37.91 386 HIS A O 1
ATOM 3021 N N . ARG A 1 387 ? 22.316 11.881 51.503 1.00 39.69 387 ARG A N 1
ATOM 3022 C CA . ARG A 1 387 ? 22.874 12.500 52.731 1.00 39.69 387 ARG A CA 1
ATOM 3023 C C . ARG A 1 387 ? 22.495 13.981 52.748 1.00 39.69 387 ARG A C 1
ATOM 3025 O O . ARG A 1 387 ? 22.769 14.704 51.800 1.00 39.69 387 ARG A O 1
ATOM 3032 N N . GLY A 1 388 ? 21.829 14.409 53.819 1.00 41.75 388 GLY A N 1
ATOM 3033 C CA . GLY A 1 388 ? 21.287 15.759 53.963 1.00 41.75 388 GLY A CA 1
ATOM 3034 C C . GLY A 1 388 ? 22.355 16.852 54.024 1.00 41.75 388 GLY A C 1
ATOM 3035 O O . GLY A 1 388 ? 22.840 17.170 55.104 1.00 41.75 388 GLY A O 1
ATOM 3036 N N . LEU A 1 389 ? 22.655 17.471 52.880 1.00 33.62 389 LEU A N 1
ATOM 3037 C CA . LEU A 1 389 ? 23.325 18.771 52.786 1.00 33.62 389 LEU A CA 1
ATOM 3038 C C . LEU A 1 389 ? 22.532 19.715 51.856 1.00 33.62 389 LEU A C 1
ATOM 3040 O O . LEU A 1 389 ? 21.869 19.238 50.933 1.00 33.62 389 LEU A O 1
ATOM 3044 N N . PRO A 1 390 ? 22.555 21.039 52.106 1.00 37.41 390 PRO A N 1
ATOM 3045 C CA . PRO A 1 390 ? 21.610 21.980 51.511 1.00 37.41 390 PRO A CA 1
ATOM 3046 C C . PRO A 1 390 ? 21.865 22.249 50.019 1.00 37.41 390 PRO A C 1
ATOM 3048 O O . PRO A 1 390 ? 22.999 22.343 49.551 1.00 37.41 390 PRO A O 1
ATOM 3051 N N . LEU A 1 391 ? 20.753 22.405 49.294 1.00 41.56 391 LEU A N 1
ATOM 3052 C CA . LEU A 1 391 ? 20.610 22.684 47.861 1.00 41.56 391 LEU A CA 1
ATOM 3053 C C . LEU A 1 391 ? 21.146 24.074 47.466 1.00 41.56 391 LEU A C 1
ATOM 3055 O O . LEU A 1 391 ? 20.373 24.993 47.206 1.00 41.56 391 LEU A O 1
ATOM 3059 N N . ALA A 1 392 ? 22.463 24.241 47.394 1.00 38.09 392 ALA A N 1
ATOM 3060 C CA . ALA A 1 392 ? 23.063 25.450 46.832 1.00 38.09 392 ALA A CA 1
ATOM 3061 C C . ALA A 1 392 ? 24.438 25.163 46.212 1.00 38.09 392 ALA A C 1
ATOM 3063 O O . ALA A 1 392 ? 25.447 25.527 46.796 1.00 38.09 392 ALA A O 1
ATOM 3064 N N . ALA A 1 393 ? 24.472 24.481 45.059 1.00 37.19 393 ALA A N 1
ATOM 3065 C CA . ALA A 1 393 ? 25.516 24.598 44.020 1.00 37.19 393 ALA A CA 1
ATOM 3066 C C . ALA A 1 393 ? 25.456 23.409 43.047 1.00 37.19 393 ALA A C 1
ATOM 3068 O O . ALA A 1 393 ? 26.292 22.517 43.094 1.00 37.19 393 ALA A O 1
ATOM 3069 N N . CYS A 1 394 ? 24.483 23.396 42.141 1.00 31.16 394 CYS A N 1
ATOM 3070 C CA . CYS A 1 394 ? 24.612 22.697 40.860 1.00 31.16 394 CYS A CA 1
ATOM 3071 C C . CYS A 1 394 ? 23.737 23.446 39.860 1.00 31.16 394 CYS A C 1
ATOM 3073 O O . CYS A 1 394 ? 22.564 23.135 39.670 1.00 31.16 394 CYS A O 1
ATOM 3075 N N . ALA A 1 395 ? 24.299 24.505 39.278 1.00 34.53 395 ALA A N 1
ATOM 3076 C CA . ALA A 1 395 ? 23.720 25.111 38.093 1.00 34.53 395 ALA A CA 1
ATOM 3077 C C . ALA A 1 395 ? 23.707 24.043 36.982 1.00 34.53 395 ALA A C 1
ATOM 3079 O O . ALA A 1 395 ? 24.762 23.461 36.711 1.00 34.53 395 ALA A O 1
ATOM 3080 N N . PRO A 1 396 ? 22.559 23.746 36.347 1.00 39.56 396 PRO A N 1
ATOM 3081 C CA . PRO A 1 396 ? 22.550 22.866 35.190 1.00 39.56 396 PRO A CA 1
ATOM 3082 C C . PRO A 1 396 ? 23.392 23.502 34.071 1.00 39.56 396 PRO A C 1
ATOM 3084 O O . PRO A 1 396 ? 23.408 24.732 33.939 1.00 39.56 396 PRO A O 1
ATOM 3087 N N . PRO A 1 397 ? 24.105 22.703 33.256 1.00 38.53 397 PRO A N 1
ATOM 3088 C CA . PRO A 1 397 ? 24.880 23.234 32.146 1.00 38.53 397 PRO A CA 1
ATOM 3089 C C . PRO A 1 397 ? 23.970 24.039 31.208 1.00 38.53 397 PRO A C 1
ATOM 3091 O O . PRO A 1 397 ? 22.789 23.737 31.043 1.00 38.53 397 PRO A O 1
ATOM 3094 N N . ASN A 1 398 ? 24.544 25.066 30.577 1.00 36.25 398 ASN A N 1
ATOM 3095 C CA . ASN A 1 398 ? 23.904 26.094 29.741 1.00 36.25 398 ASN A CA 1
ATOM 3096 C C . ASN A 1 398 ? 23.129 25.596 28.488 1.00 36.25 398 ASN A C 1
ATOM 3098 O O . ASN A 1 398 ? 22.844 26.382 27.589 1.00 36.25 398 ASN A O 1
ATOM 3102 N N . TYR A 1 399 ? 22.738 24.322 28.420 1.00 37.84 399 TYR A N 1
ATOM 3103 C CA . TYR A 1 399 ? 21.863 23.739 27.395 1.00 37.84 399 TYR A CA 1
ATOM 3104 C C . TYR A 1 399 ? 20.362 24.013 27.636 1.00 37.84 399 TYR A C 1
ATOM 3106 O O . TYR A 1 399 ? 19.518 23.668 26.814 1.00 37.84 399 TYR A O 1
ATOM 3114 N N . ALA A 1 400 ? 20.015 24.665 28.750 1.00 40.19 400 ALA A N 1
ATOM 3115 C CA . ALA A 1 400 ? 18.640 24.968 29.160 1.00 40.19 400 ALA A CA 1
ATOM 3116 C C . ALA A 1 400 ? 18.012 26.213 28.489 1.00 40.19 400 ALA A C 1
ATOM 3118 O O . ALA A 1 400 ? 16.891 26.586 28.823 1.00 40.19 400 ALA A O 1
ATOM 3119 N N . ARG A 1 401 ? 18.702 26.890 27.558 1.00 41.91 401 ARG A N 1
ATOM 3120 C CA . ARG A 1 401 ? 18.226 28.175 26.998 1.00 41.91 401 ARG A CA 1
ATOM 3121 C C . ARG A 1 401 ? 17.202 28.071 25.862 1.00 41.91 401 ARG A C 1
ATOM 3123 O O . ARG A 1 401 ? 16.663 29.096 25.463 1.00 41.91 401 ARG A O 1
ATOM 3130 N N . ALA A 1 402 ? 16.882 26.873 25.376 1.00 42.94 402 ALA A N 1
ATOM 3131 C CA . ALA A 1 402 ? 15.824 26.689 24.381 1.00 42.94 402 ALA A CA 1
ATOM 3132 C C . ALA A 1 402 ? 15.013 25.410 24.662 1.00 42.94 402 ALA A C 1
ATOM 3134 O O . ALA A 1 402 ? 15.183 24.411 23.960 1.00 42.94 402 ALA A O 1
ATOM 3135 N N . PRO A 1 403 ? 14.111 25.416 25.665 1.00 53.75 403 PRO A N 1
ATOM 3136 C CA . PRO A 1 403 ? 13.233 24.273 25.953 1.00 53.75 403 PRO A CA 1
ATOM 3137 C C . PRO A 1 403 ? 12.412 23.845 24.723 1.00 53.75 403 PRO A C 1
ATOM 3139 O O . PRO A 1 403 ? 12.146 22.662 24.529 1.00 53.75 403 PRO A O 1
ATOM 3142 N N . VAL A 1 404 ? 12.100 24.790 23.831 1.00 53.59 404 VAL A N 1
ATOM 3143 C CA . VAL A 1 404 ? 11.418 24.538 22.552 1.00 53.59 404 VAL A CA 1
ATOM 3144 C C . VAL A 1 404 ? 12.309 23.792 21.548 1.00 53.59 404 VAL A C 1
ATOM 3146 O O . VAL A 1 404 ? 11.833 22.910 20.847 1.00 53.59 404 VAL A O 1
ATOM 3149 N N . LEU A 1 405 ? 13.611 24.092 21.482 1.00 44.19 405 LEU A N 1
ATOM 3150 C CA . LEU A 1 405 ? 14.526 23.425 20.546 1.00 44.19 405 LEU A CA 1
ATOM 3151 C C . LEU A 1 405 ? 14.818 21.985 20.983 1.00 44.19 405 LEU A C 1
ATOM 3153 O O . LEU A 1 405 ? 14.864 21.086 20.148 1.00 44.19 405 LEU A O 1
ATOM 3157 N N . ARG A 1 406 ? 14.967 21.760 22.293 1.00 46.09 406 ARG A N 1
ATOM 3158 C CA . ARG A 1 406 ? 15.153 20.421 22.863 1.00 46.09 406 ARG A CA 1
ATOM 3159 C C . ARG A 1 406 ? 13.934 19.534 22.608 1.00 46.09 406 ARG A C 1
ATOM 3161 O O . ARG A 1 406 ? 14.087 18.453 22.056 1.00 46.09 406 ARG A O 1
ATOM 3168 N N . THR A 1 407 ? 12.735 20.030 22.917 1.00 53.53 407 THR A N 1
ATOM 3169 C CA . THR A 1 407 ? 11.477 19.302 22.666 1.00 53.53 407 THR A CA 1
ATOM 3170 C C . THR A 1 407 ? 11.237 19.053 21.179 1.00 53.53 407 THR A C 1
ATOM 3172 O O . THR A 1 407 ? 10.778 17.977 20.808 1.00 53.53 407 THR A O 1
ATOM 3175 N N . PHE A 1 408 ? 11.609 19.994 20.307 1.00 50.09 408 PHE A N 1
ATOM 3176 C CA . PHE A 1 408 ? 11.514 19.800 18.862 1.00 50.09 408 PHE A CA 1
ATOM 3177 C C . PHE A 1 408 ? 12.485 18.722 18.360 1.00 50.09 408 PHE A C 1
ATOM 3179 O O . PHE A 1 408 ? 12.082 17.824 17.630 1.00 50.09 408 PHE A O 1
ATOM 3186 N N . ILE A 1 409 ? 13.753 18.746 18.775 1.00 48.38 409 ILE A N 1
ATOM 3187 C CA . ILE A 1 409 ? 14.731 17.727 18.363 1.00 48.38 409 ILE A CA 1
ATOM 3188 C C . ILE A 1 409 ? 14.333 16.345 18.908 1.00 48.38 409 ILE A C 1
ATOM 3190 O O . ILE A 1 409 ? 14.353 15.370 18.162 1.00 48.38 409 ILE A O 1
ATOM 3194 N N . GLU A 1 410 ? 13.897 16.258 20.165 1.00 46.41 410 GLU A N 1
ATOM 3195 C CA . GLU A 1 410 ? 13.478 15.002 20.802 1.00 46.41 410 GLU A CA 1
ATOM 3196 C C . GLU A 1 410 ? 12.199 14.410 20.181 1.00 46.41 410 GLU A C 1
ATOM 3198 O O . GLU A 1 410 ? 12.077 13.189 20.096 1.00 46.41 410 GLU A O 1
ATOM 3203 N N . ALA A 1 411 ? 11.277 15.248 19.692 1.00 52.47 411 ALA A N 1
ATOM 3204 C CA . ALA A 1 411 ? 10.014 14.811 19.092 1.00 52.47 411 ALA A CA 1
ATOM 3205 C C . ALA A 1 411 ? 10.038 14.660 17.561 1.00 52.47 411 ALA A C 1
ATOM 3207 O O . ALA A 1 411 ? 9.088 14.111 17.012 1.00 52.47 411 ALA A O 1
ATOM 3208 N N . PHE A 1 412 ? 11.055 15.167 16.858 1.00 54.47 412 PHE A N 1
ATOM 3209 C CA . PHE A 1 412 ? 11.137 15.071 15.392 1.00 54.47 412 PHE A CA 1
ATOM 3210 C C . PHE A 1 412 ? 12.266 14.165 14.903 1.00 54.47 412 PHE A C 1
ATOM 3212 O O . PHE A 1 412 ? 12.114 13.527 13.861 1.00 54.47 412 PHE A O 1
ATOM 3219 N N . LEU A 1 413 ? 13.387 14.071 15.626 1.00 52.91 413 LEU A N 1
ATOM 3220 C CA . LEU A 1 413 ? 14.521 13.237 15.219 1.00 52.91 413 LEU A CA 1
ATOM 3221 C C . LEU A 1 413 ? 14.165 11.737 15.117 1.00 52.91 413 LEU A C 1
ATOM 3223 O O . LEU A 1 413 ? 14.522 11.132 14.103 1.00 52.91 413 LEU A O 1
ATOM 3227 N N . PRO A 1 414 ? 13.433 11.124 16.073 1.00 51.12 414 PRO A N 1
ATOM 3228 C CA . PRO A 1 414 ? 13.049 9.713 15.975 1.00 51.12 414 PRO A CA 1
ATOM 3229 C C . PRO A 1 414 ? 12.114 9.452 14.796 1.00 51.12 414 PRO A C 1
ATOM 3231 O O . PRO A 1 414 ? 12.257 8.463 14.084 1.00 51.12 414 PRO A O 1
ATOM 3234 N N . GLN A 1 415 ? 11.166 10.360 14.575 1.00 58.09 415 GLN A N 1
ATOM 3235 C CA . GLN A 1 415 ? 10.164 10.290 13.522 1.00 58.09 415 GLN A CA 1
ATOM 3236 C C . GLN A 1 415 ? 10.833 10.424 12.155 1.00 58.09 415 GLN A C 1
ATOM 3238 O O . GLN A 1 415 ? 10.533 9.648 11.252 1.00 58.09 415 GLN A O 1
ATOM 3243 N N . LEU A 1 416 ? 11.788 11.345 12.008 1.00 58.38 416 LEU A N 1
ATOM 3244 C CA . LEU A 1 416 ? 12.569 11.502 10.783 1.00 58.38 416 LEU A CA 1
ATOM 3245 C C . LEU A 1 416 ? 13.457 10.278 10.533 1.00 58.38 416 LEU A C 1
ATOM 3247 O O . LEU A 1 416 ? 13.479 9.771 9.414 1.00 58.38 416 LEU A O 1
ATOM 3251 N N . ALA A 1 417 ? 14.127 9.752 11.564 1.00 58.03 417 ALA A N 1
ATOM 3252 C CA . ALA A 1 417 ? 14.922 8.529 11.457 1.00 58.03 417 ALA A CA 1
ATOM 3253 C C . ALA A 1 417 ? 14.062 7.313 11.063 1.00 58.03 417 ALA A C 1
ATOM 3255 O O . ALA A 1 417 ? 14.462 6.527 10.204 1.00 58.03 417 ALA A O 1
ATOM 3256 N N . LEU A 1 418 ? 12.860 7.187 11.633 1.00 64.56 418 LEU A N 1
ATOM 3257 C CA . LEU A 1 418 ? 11.904 6.133 11.300 1.00 64.56 418 LEU A CA 1
ATOM 3258 C C . LEU A 1 418 ? 11.395 6.259 9.858 1.00 64.56 418 LEU A C 1
ATOM 3260 O O . LEU A 1 418 ? 11.352 5.258 9.147 1.00 64.56 418 LEU A O 1
ATOM 3264 N N . ILE A 1 419 ? 11.045 7.471 9.414 1.00 64.56 419 ILE A N 1
ATOM 3265 C CA . ILE A 1 419 ? 10.615 7.745 8.033 1.00 64.56 419 ILE A CA 1
ATOM 3266 C C . ILE A 1 419 ? 11.747 7.433 7.051 1.00 64.56 419 ILE A C 1
ATOM 3268 O O . ILE A 1 419 ? 11.510 6.762 6.050 1.00 64.56 419 ILE A O 1
ATOM 3272 N N . LEU A 1 420 ? 12.975 7.870 7.345 1.00 65.38 420 LEU A N 1
ATOM 3273 C CA . LEU A 1 420 ? 14.147 7.595 6.514 1.00 65.38 420 LEU A CA 1
ATOM 3274 C C . LEU A 1 420 ? 14.410 6.089 6.405 1.00 65.38 420 LEU A C 1
ATOM 3276 O O . LEU A 1 420 ? 14.654 5.581 5.312 1.00 65.38 420 LEU A O 1
ATOM 3280 N N . PHE A 1 421 ? 14.303 5.364 7.521 1.00 69.69 421 PHE A N 1
ATOM 3281 C CA . PHE A 1 421 ? 14.422 3.910 7.527 1.00 69.69 421 PHE A CA 1
ATOM 3282 C C . PHE A 1 421 ? 13.327 3.246 6.680 1.00 69.69 421 PHE A C 1
ATOM 3284 O O . PHE A 1 421 ? 13.624 2.389 5.850 1.00 69.69 421 PHE A O 1
ATOM 3291 N N . LEU A 1 422 ? 12.067 3.656 6.850 1.00 71.00 422 LEU A N 1
ATOM 3292 C CA . LEU A 1 422 ? 10.938 3.081 6.117 1.00 71.00 422 LEU A CA 1
ATOM 3293 C C . LEU A 1 422 ? 11.008 3.396 4.612 1.00 71.00 422 LEU A C 1
ATOM 3295 O O . LEU A 1 422 ? 10.585 2.572 3.805 1.00 71.00 422 LEU A O 1
ATOM 3299 N N . ALA A 1 423 ? 11.584 4.541 4.235 1.00 76.12 423 ALA A N 1
ATOM 3300 C CA . ALA A 1 423 ? 11.845 4.915 2.846 1.00 76.12 423 ALA A CA 1
ATOM 3301 C C . ALA A 1 423 ? 12.992 4.105 2.213 1.00 76.12 423 ALA A C 1
ATOM 3303 O O . ALA A 1 423 ? 12.960 3.825 1.016 1.00 76.12 423 ALA A O 1
ATOM 3304 N N . LEU A 1 424 ? 13.995 3.701 2.999 1.00 78.19 424 LEU A N 1
ATOM 3305 C CA . LEU A 1 424 ? 15.111 2.872 2.531 1.00 78.19 424 LEU A CA 1
ATOM 3306 C C . LEU A 1 424 ? 14.742 1.382 2.431 1.00 78.19 424 LEU A C 1
ATOM 3308 O O . LEU A 1 424 ? 15.344 0.640 1.654 1.00 78.19 424 LEU A O 1
ATOM 3312 N N . LEU A 1 425 ? 13.757 0.938 3.212 1.00 84.56 425 LEU A N 1
ATOM 3313 C CA . LEU A 1 425 ? 13.427 -0.474 3.379 1.00 84.56 425 LEU A CA 1
ATOM 3314 C C . LEU A 1 425 ? 13.067 -1.216 2.072 1.00 84.56 425 LEU A C 1
ATOM 3316 O O . LEU A 1 425 ? 13.602 -2.309 1.883 1.00 84.56 425 LEU A O 1
ATOM 3320 N N . PRO A 1 426 ? 12.239 -0.688 1.145 1.00 87.69 426 PRO A N 1
ATOM 3321 C CA . PRO A 1 426 ? 11.943 -1.380 -0.115 1.00 87.69 426 PRO A CA 1
ATOM 3322 C C . PRO A 1 426 ? 13.202 -1.626 -0.954 1.00 87.69 426 PRO A C 1
ATOM 3324 O O . PRO A 1 426 ? 13.412 -2.732 -1.451 1.00 87.69 426 PRO A O 1
ATOM 3327 N N . ASN A 1 427 ? 14.089 -0.628 -1.028 1.00 85.94 427 ASN A N 1
ATOM 3328 C CA . ASN A 1 427 ? 15.363 -0.735 -1.742 1.00 85.94 427 ASN A CA 1
ATOM 3329 C C . ASN A 1 427 ? 16.290 -1.765 -1.084 1.00 85.94 427 ASN A C 1
ATOM 3331 O O . ASN A 1 427 ? 16.941 -2.544 -1.779 1.00 85.94 427 ASN A O 1
ATOM 3335 N N . LEU A 1 428 ? 16.314 -1.815 0.253 1.00 85.69 428 LEU A N 1
ATOM 3336 C CA . LEU A 1 428 ? 17.066 -2.823 1.001 1.00 85.69 428 LEU A CA 1
ATOM 3337 C C . LEU A 1 428 ? 16.544 -4.239 0.715 1.00 85.69 428 LEU A C 1
ATOM 3339 O O . LEU A 1 428 ? 17.334 -5.143 0.457 1.00 85.69 428 LEU A O 1
ATOM 3343 N N . LEU A 1 429 ? 15.225 -4.444 0.733 1.00 89.00 429 LEU A N 1
ATOM 3344 C CA . LEU A 1 429 ? 14.612 -5.750 0.463 1.00 89.00 429 LEU A CA 1
ATOM 3345 C C . LEU A 1 429 ? 14.804 -6.201 -0.990 1.00 89.00 429 LEU A C 1
ATOM 3347 O O . LEU A 1 429 ? 14.964 -7.400 -1.238 1.00 89.00 429 LEU A O 1
ATOM 3351 N N . LEU A 1 430 ? 14.826 -5.261 -1.940 1.00 89.50 430 LEU A N 1
ATOM 3352 C CA . LEU A 1 430 ? 15.176 -5.542 -3.331 1.00 89.50 430 LEU A CA 1
ATOM 3353 C C . LEU A 1 430 ? 16.630 -5.997 -3.444 1.00 89.50 430 LEU A C 1
ATOM 3355 O O . LEU A 1 430 ? 16.893 -7.043 -4.029 1.00 89.50 430 LEU A O 1
ATOM 3359 N N . LEU A 1 431 ? 17.554 -5.269 -2.820 1.00 88.00 431 LEU A N 1
ATOM 3360 C CA . LEU A 1 431 ? 18.970 -5.624 -2.789 1.00 88.00 431 LEU A CA 1
ATOM 3361 C C . LEU A 1 431 ? 19.190 -7.014 -2.171 1.00 88.00 431 LEU A C 1
ATOM 3363 O O . LEU A 1 431 ? 19.879 -7.840 -2.761 1.00 88.00 431 LEU A O 1
ATOM 3367 N N . LEU A 1 432 ? 18.529 -7.326 -1.053 1.00 86.69 432 LEU A N 1
ATOM 3368 C CA . LEU A 1 432 ? 18.569 -8.663 -0.450 1.00 86.69 432 LEU A CA 1
ATOM 3369 C C . LEU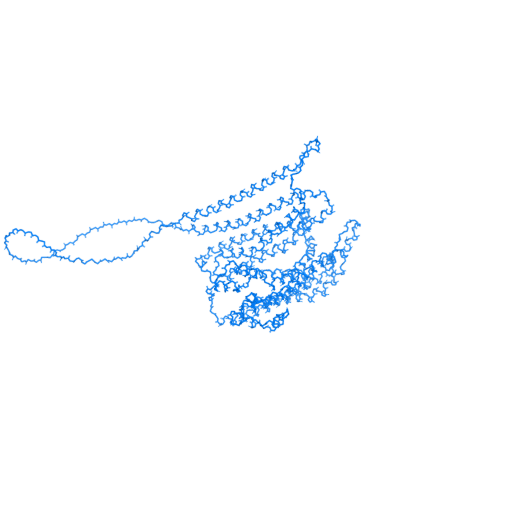 A 1 432 ? 18.007 -9.748 -1.372 1.00 86.69 432 LEU A C 1
ATOM 3371 O O . LEU A 1 432 ? 18.555 -10.843 -1.414 1.00 86.69 432 LEU A O 1
ATOM 3375 N N . SER A 1 433 ? 16.946 -9.448 -2.121 1.00 90.56 433 SER A N 1
ATOM 3376 C CA . SER A 1 433 ? 16.351 -10.402 -3.065 1.00 90.56 433 SER A CA 1
ATOM 3377 C C . SER A 1 433 ? 17.239 -10.634 -4.292 1.00 90.56 433 SER A C 1
ATOM 3379 O O . SER A 1 433 ? 17.267 -11.741 -4.819 1.00 90.56 433 SER A O 1
ATOM 3381 N N . LEU A 1 434 ? 18.024 -9.638 -4.716 1.00 87.50 434 LEU A N 1
ATOM 3382 C CA . LEU A 1 434 ? 19.047 -9.821 -5.751 1.00 87.50 434 LEU A CA 1
ATOM 3383 C C . LEU A 1 434 ? 20.184 -10.736 -5.261 1.00 87.50 434 LEU A C 1
ATOM 3385 O O . LEU A 1 434 ? 20.678 -11.562 -6.027 1.00 87.50 434 LEU A O 1
ATOM 3389 N N . PHE A 1 435 ? 20.540 -10.675 -3.972 1.00 84.62 435 PHE A N 1
ATOM 3390 C CA . PHE A 1 435 ? 21.545 -11.568 -3.375 1.00 84.62 435 PHE A CA 1
ATOM 3391 C C . PHE A 1 435 ? 21.119 -13.038 -3.277 1.00 84.62 435 PHE A C 1
ATOM 3393 O O . PHE A 1 435 ? 21.982 -13.907 -3.135 1.00 84.62 435 PHE A O 1
ATOM 3400 N N . GLU A 1 436 ? 19.825 -13.348 -3.388 1.00 87.06 436 GLU A N 1
ATOM 3401 C CA . GLU A 1 436 ? 19.331 -14.733 -3.380 1.00 87.06 436 GLU A CA 1
ATOM 3402 C C . GLU A 1 436 ? 19.825 -15.534 -4.597 1.00 87.06 436 GLU A C 1
ATOM 3404 O O . GLU A 1 436 ? 19.843 -16.761 -4.548 1.00 87.06 436 GLU A O 1
ATOM 3409 N N . GLY A 1 437 ? 20.286 -14.863 -5.660 1.00 84.31 437 GLY A N 1
ATOM 3410 C CA . GLY A 1 437 ? 20.735 -15.509 -6.896 1.00 84.31 437 GLY A CA 1
ATOM 3411 C C . GLY A 1 437 ? 19.583 -15.869 -7.834 1.00 84.31 437 GLY A C 1
ATOM 3412 O O . GLY A 1 437 ? 19.630 -16.889 -8.511 1.00 84.31 437 GLY A O 1
ATOM 3413 N N . LEU A 1 438 ? 18.528 -15.050 -7.850 1.00 87.19 438 LEU A N 1
ATOM 3414 C CA . LEU A 1 438 ? 17.407 -15.207 -8.777 1.00 87.19 438 LEU A CA 1
ATOM 3415 C C . LEU A 1 438 ? 17.857 -14.893 -10.212 1.00 87.19 438 LEU A C 1
ATOM 3417 O O . LEU A 1 438 ? 18.639 -13.971 -10.434 1.00 87.19 438 LEU A O 1
ATOM 3421 N N . SER A 1 439 ? 17.347 -15.646 -11.188 1.00 86.25 439 SER A N 1
ATOM 3422 C CA . SER A 1 439 ? 17.745 -15.539 -12.601 1.00 86.25 439 SER A CA 1
ATOM 3423 C C . SER A 1 439 ? 17.149 -14.333 -13.335 1.00 86.25 439 SER A C 1
ATOM 3425 O O . SER A 1 439 ? 17.684 -13.919 -14.360 1.00 86.25 439 SER A O 1
ATOM 3427 N N . SER A 1 440 ? 16.050 -13.769 -12.825 1.00 89.44 440 SER A N 1
ATOM 3428 C CA . SER A 1 440 ? 15.313 -12.665 -13.450 1.00 89.44 440 SER A CA 1
ATOM 3429 C C . SER A 1 440 ? 15.008 -11.548 -12.453 1.00 89.44 440 SER A C 1
ATOM 3431 O O . SER A 1 440 ? 14.734 -11.790 -11.268 1.00 89.44 440 SER A O 1
ATOM 3433 N N . ARG A 1 441 ? 15.022 -10.309 -12.950 1.00 88.81 441 ARG A N 1
ATOM 3434 C CA . ARG A 1 441 ? 14.696 -9.099 -12.195 1.00 88.81 441 ARG A CA 1
ATOM 3435 C C . ARG A 1 441 ? 13.226 -9.092 -11.785 1.00 88.81 441 ARG A C 1
ATOM 3437 O O . ARG A 1 441 ? 12.934 -8.770 -10.636 1.00 88.81 441 ARG A O 1
ATOM 3444 N N . SER A 1 442 ? 12.320 -9.536 -12.649 1.00 89.69 442 SER A N 1
ATOM 3445 C CA . SER A 1 442 ? 10.894 -9.709 -12.340 1.00 89.69 442 SER A CA 1
ATOM 3446 C C . SER A 1 442 ? 10.665 -10.676 -11.174 1.00 89.69 442 SER A C 1
ATOM 3448 O O . SER A 1 442 ? 9.876 -10.396 -10.264 1.00 89.69 442 SER A O 1
ATOM 3450 N N . HIS A 1 443 ? 11.411 -11.785 -11.130 1.00 88.62 443 HIS A N 1
ATOM 3451 C CA . HIS A 1 443 ? 11.380 -12.706 -9.992 1.00 88.62 443 HIS A CA 1
ATOM 3452 C C . HIS A 1 443 ? 11.934 -12.067 -8.710 1.00 88.62 443 HIS A C 1
ATOM 3454 O O . HIS A 1 443 ? 11.333 -12.236 -7.645 1.00 88.62 443 HIS A O 1
ATOM 3460 N N . ALA A 1 444 ? 13.019 -11.294 -8.804 1.00 91.12 444 ALA A N 1
ATOM 3461 C CA . ALA A 1 444 ? 13.582 -10.568 -7.665 1.00 91.12 444 ALA A CA 1
ATOM 3462 C C . ALA A 1 444 ? 12.628 -9.500 -7.113 1.00 91.12 444 ALA A C 1
ATOM 3464 O O . ALA A 1 444 ? 12.444 -9.417 -5.898 1.00 91.12 444 ALA A O 1
ATOM 3465 N N . ILE A 1 445 ? 11.957 -8.747 -7.987 1.00 91.75 445 ILE A N 1
ATOM 3466 C CA . ILE A 1 445 ? 10.941 -7.754 -7.615 1.00 91.75 445 ILE A CA 1
ATOM 3467 C C . ILE A 1 445 ? 9.776 -8.431 -6.889 1.00 91.75 445 ILE A C 1
ATOM 3469 O O . ILE A 1 445 ? 9.389 -7.976 -5.813 1.00 91.75 445 ILE A O 1
ATOM 3473 N N . ARG A 1 446 ? 9.262 -9.555 -7.409 1.00 92.00 446 ARG A N 1
ATOM 3474 C CA . ARG A 1 446 ? 8.197 -10.333 -6.751 1.00 92.00 446 ARG A CA 1
ATOM 3475 C C . ARG A 1 446 ? 8.626 -10.863 -5.380 1.00 92.00 446 ARG A C 1
ATOM 3477 O O . ARG A 1 446 ? 7.831 -10.877 -4.438 1.00 92.00 446 ARG A O 1
ATOM 3484 N N . ALA A 1 447 ? 9.862 -11.340 -5.262 1.00 91.75 447 ALA A N 1
ATOM 3485 C CA . ALA A 1 447 ? 10.388 -11.845 -4.000 1.00 91.75 447 ALA A CA 1
ATOM 3486 C C . ALA A 1 447 ? 10.555 -10.707 -2.975 1.00 91.75 447 ALA A C 1
ATOM 3488 O O . ALA A 1 447 ? 10.193 -10.877 -1.809 1.00 91.75 447 ALA A O 1
ATOM 3489 N N . ALA A 1 448 ? 11.037 -9.540 -3.411 1.00 93.81 448 ALA A N 1
ATOM 3490 C CA . ALA A 1 448 ? 11.183 -8.344 -2.586 1.00 93.81 448 ALA A CA 1
ATOM 3491 C C . ALA A 1 448 ? 9.827 -7.791 -2.128 1.00 93.81 448 ALA A C 1
ATOM 3493 O O . ALA A 1 448 ? 9.644 -7.523 -0.939 1.00 93.81 448 ALA A O 1
ATOM 3494 N N . SER A 1 449 ? 8.853 -7.694 -3.038 1.00 94.44 449 SER A N 1
ATOM 3495 C CA . SER A 1 449 ? 7.495 -7.246 -2.721 1.00 94.44 449 SER A CA 1
ATOM 3496 C C . SER A 1 449 ? 6.814 -8.199 -1.732 1.00 94.44 449 SER A C 1
ATOM 3498 O O . SER A 1 449 ? 6.177 -7.750 -0.784 1.00 94.44 449 SER A O 1
ATOM 3500 N N . GLY A 1 450 ? 6.996 -9.517 -1.886 1.00 93.44 450 GLY A N 1
ATOM 3501 C CA . GLY A 1 450 ? 6.487 -10.515 -0.941 1.00 93.44 450 GLY A CA 1
ATOM 3502 C C . GLY A 1 450 ? 7.064 -10.337 0.466 1.00 93.44 450 GLY A C 1
ATOM 3503 O O . GLY A 1 450 ? 6.317 -10.292 1.443 1.00 93.44 450 GLY A O 1
ATOM 3504 N N . LYS A 1 451 ? 8.385 -10.152 0.578 1.00 92.75 451 LYS A N 1
ATOM 3505 C CA . LYS A 1 451 ? 9.055 -9.860 1.859 1.00 92.75 451 LYS A CA 1
ATOM 3506 C C . LYS A 1 451 ? 8.539 -8.559 2.483 1.00 92.75 451 LYS A C 1
ATOM 3508 O O . LYS A 1 451 ? 8.261 -8.527 3.681 1.00 92.75 451 LYS A O 1
ATOM 3513 N N . TYR A 1 452 ? 8.358 -7.508 1.678 1.00 92.50 452 TYR A N 1
ATOM 3514 C CA . TYR A 1 452 ? 7.826 -6.227 2.150 1.00 92.50 452 TYR A CA 1
ATOM 3515 C C . TYR A 1 452 ? 6.359 -6.334 2.597 1.00 92.50 452 TYR A C 1
ATOM 3517 O O . TYR A 1 452 ? 5.968 -5.720 3.590 1.00 92.50 452 TYR A O 1
ATOM 3525 N N . PHE A 1 453 ? 5.552 -7.172 1.942 1.00 93.88 453 PHE A N 1
ATOM 3526 C CA . PHE A 1 453 ? 4.186 -7.468 2.375 1.00 93.88 453 PHE A CA 1
ATOM 3527 C C . PHE A 1 453 ? 4.152 -8.147 3.749 1.00 93.88 453 PHE A C 1
ATOM 3529 O O . PHE A 1 453 ? 3.464 -7.668 4.647 1.00 93.88 453 PHE A O 1
ATOM 3536 N N . TYR A 1 454 ? 4.948 -9.198 3.968 1.00 91.94 454 TYR A N 1
ATOM 3537 C CA . TYR A 1 454 ? 5.026 -9.828 5.292 1.00 91.94 454 TYR A CA 1
ATOM 3538 C C . TYR A 1 454 ? 5.520 -8.855 6.362 1.00 91.94 454 TYR A C 1
ATOM 3540 O O . TYR A 1 454 ? 4.956 -8.805 7.455 1.00 91.94 454 TYR A O 1
ATOM 3548 N N . PHE A 1 455 ? 6.522 -8.035 6.035 1.00 90.00 455 PHE A N 1
ATOM 3549 C CA . PHE A 1 455 ? 7.011 -7.000 6.938 1.00 90.00 455 PHE A CA 1
ATOM 3550 C C . PHE A 1 455 ? 5.908 -6.009 7.321 1.00 90.00 455 PHE A C 1
ATOM 3552 O O . PHE A 1 455 ? 5.725 -5.716 8.500 1.00 90.00 455 PHE A O 1
ATOM 3559 N N . THR A 1 456 ? 5.165 -5.490 6.343 1.00 88.69 456 THR A N 1
ATOM 3560 C CA . THR A 1 456 ? 4.118 -4.488 6.585 1.00 88.69 456 THR A CA 1
ATOM 3561 C C . THR A 1 456 ? 2.930 -5.072 7.341 1.00 88.69 456 THR A C 1
ATOM 3563 O O . THR A 1 456 ? 2.458 -4.440 8.282 1.00 88.69 456 THR A O 1
ATOM 3566 N N . VAL A 1 457 ? 2.484 -6.288 7.025 1.00 90.94 457 VAL A N 1
ATOM 3567 C CA . VAL A 1 457 ? 1.405 -6.957 7.770 1.00 90.94 457 VAL A CA 1
ATOM 3568 C C . VAL A 1 457 ? 1.815 -7.220 9.217 1.00 90.94 457 VAL A C 1
ATOM 3570 O O . VAL A 1 457 ? 1.075 -6.870 10.137 1.00 90.94 457 VAL A O 1
ATOM 3573 N N . LEU A 1 458 ? 3.000 -7.791 9.442 1.00 87.12 458 LEU A N 1
ATOM 3574 C CA . LEU A 1 458 ? 3.447 -8.091 10.797 1.00 87.12 458 LEU A CA 1
ATOM 3575 C C . LEU A 1 458 ? 3.657 -6.803 11.588 1.00 87.12 458 LEU A C 1
ATOM 3577 O O . LEU A 1 458 ? 3.088 -6.676 12.657 1.00 87.12 458 LEU A O 1
ATOM 3581 N N . ASN A 1 459 ? 4.369 -5.809 11.065 1.00 81.81 459 ASN A N 1
ATOM 3582 C CA . ASN A 1 459 ? 4.717 -4.616 11.839 1.00 81.81 459 ASN A CA 1
ATOM 3583 C C . ASN A 1 459 ? 3.616 -3.549 11.888 1.00 81.81 459 ASN A C 1
ATOM 3585 O O . ASN A 1 459 ? 3.320 -3.011 12.954 1.00 81.81 459 ASN A O 1
ATOM 3589 N N . VAL A 1 460 ? 2.999 -3.221 10.751 1.00 83.56 460 VAL A N 1
ATOM 3590 C CA . VAL A 1 460 ? 2.020 -2.124 10.669 1.00 83.56 460 VAL A CA 1
ATOM 3591 C C . VAL A 1 460 ? 0.634 -2.581 11.100 1.00 83.56 460 VAL A C 1
ATOM 3593 O O . VAL A 1 460 ? -0.066 -1.799 11.732 1.00 83.56 460 VAL A O 1
ATOM 3596 N N . PHE A 1 461 ? 0.222 -3.816 10.801 1.00 86.12 461 PHE A N 1
ATOM 3597 C CA . PHE A 1 461 ? -1.089 -4.320 11.221 1.00 86.12 461 PHE A CA 1
ATOM 3598 C C . PHE A 1 461 ? -1.022 -5.041 12.574 1.00 86.12 461 PHE A C 1
ATOM 3600 O O . PHE A 1 461 ? -1.586 -4.552 13.556 1.00 86.12 461 PHE A O 1
ATOM 3607 N N . ILE A 1 462 ? -0.310 -6.167 12.665 1.00 82.62 462 ILE A N 1
ATOM 3608 C CA . ILE A 1 462 ? -0.246 -6.944 13.915 1.00 82.62 462 ILE A CA 1
ATOM 3609 C C . ILE A 1 462 ? 0.526 -6.171 14.992 1.00 82.62 462 ILE A C 1
ATOM 3611 O O . ILE A 1 462 ? 0.100 -6.104 16.138 1.00 82.62 462 ILE A O 1
ATOM 3615 N N . GLY A 1 463 ? 1.623 -5.515 14.629 1.00 76.31 463 GLY A N 1
ATOM 3616 C CA . GLY A 1 463 ? 2.462 -4.786 15.570 1.00 76.31 463 GLY A CA 1
ATOM 3617 C C . GLY A 1 463 ? 1.729 -3.637 16.233 1.00 76.31 463 GLY A C 1
ATOM 3618 O O . GLY A 1 463 ? 1.772 -3.523 17.452 1.00 76.31 463 GLY A O 1
ATOM 3619 N N . THR A 1 464 ? 0.996 -2.824 15.471 1.00 74.38 464 THR A N 1
ATOM 3620 C CA . THR A 1 464 ? 0.230 -1.699 16.035 1.00 74.38 464 THR A CA 1
ATOM 3621 C C . THR A 1 464 ? -0.977 -2.166 16.852 1.00 74.38 464 THR A C 1
ATOM 3623 O O . THR A 1 464 ? -1.213 -1.625 17.932 1.00 74.38 464 THR A O 1
ATOM 3626 N N . THR A 1 465 ? -1.696 -3.204 16.404 1.00 75.69 465 THR A N 1
ATOM 3627 C CA . THR A 1 465 ? -2.820 -3.781 17.169 1.00 75.69 465 THR A CA 1
ATOM 3628 C C . THR A 1 465 ? -2.345 -4.371 18.489 1.00 75.69 465 THR A C 1
ATOM 3630 O O . THR A 1 465 ? -2.870 -4.003 19.538 1.00 75.69 465 THR A O 1
ATOM 3633 N N . LEU A 1 466 ? -1.299 -5.201 18.459 1.00 70.00 466 LEU A N 1
ATOM 3634 C CA . LEU A 1 466 ? -0.698 -5.764 19.662 1.00 70.00 466 LEU A CA 1
ATOM 3635 C C . LEU A 1 466 ? -0.169 -4.659 20.565 1.00 70.00 466 LEU A C 1
ATOM 3637 O O . LEU A 1 466 ? -0.525 -4.641 21.732 1.00 70.00 466 LEU A O 1
ATOM 3641 N N . THR A 1 467 ? 0.599 -3.707 20.035 1.00 63.06 467 THR A N 1
ATOM 3642 C CA . THR A 1 467 ? 1.190 -2.602 20.805 1.00 63.06 467 THR A CA 1
ATOM 3643 C C . THR A 1 467 ? 0.151 -1.754 21.527 1.00 63.06 467 THR A C 1
ATOM 3645 O O . THR A 1 467 ? 0.352 -1.420 22.695 1.00 63.06 467 THR A O 1
ATOM 3648 N N . SER A 1 468 ? -0.954 -1.407 20.859 1.00 60.44 468 SER A N 1
ATOM 3649 C CA . SER A 1 468 ? -2.011 -0.589 21.466 1.00 60.44 468 SER A CA 1
ATOM 3650 C C . SER A 1 468 ? -2.629 -1.245 22.709 1.00 60.44 468 SER A C 1
ATOM 3652 O O . SER A 1 468 ? -3.011 -0.532 23.634 1.00 60.44 468 SER A O 1
ATOM 3654 N N . GLY A 1 469 ? -2.653 -2.585 22.771 1.00 57.19 469 GLY A N 1
ATOM 3655 C CA . GLY A 1 469 ? -3.099 -3.349 23.939 1.00 57.19 469 GLY A CA 1
ATOM 3656 C C . GLY A 1 469 ? -1.965 -3.854 24.842 1.00 57.19 469 GLY A C 1
ATOM 3657 O O . GLY A 1 469 ? -2.209 -4.130 26.013 1.00 57.19 469 GLY A O 1
ATOM 3658 N N . LEU A 1 470 ? -0.723 -3.961 24.347 1.00 51.88 470 LEU A N 1
ATOM 3659 C CA . LEU A 1 470 ? 0.359 -4.771 24.932 1.00 51.88 470 LEU A CA 1
ATOM 3660 C C . LEU A 1 470 ? 0.731 -4.342 26.349 1.00 51.88 470 LEU A C 1
ATOM 3662 O O . LEU A 1 470 ? 0.956 -5.185 27.210 1.00 51.88 470 LEU A O 1
ATOM 3666 N N . PHE A 1 471 ? 0.800 -3.035 26.606 1.00 50.28 471 PHE A N 1
ATOM 3667 C CA . PHE A 1 471 ? 1.216 -2.533 27.917 1.00 50.28 471 PHE A CA 1
ATOM 3668 C C . PHE A 1 471 ? 0.175 -2.807 29.009 1.00 50.28 471 PHE A C 1
ATOM 3670 O O . PHE A 1 471 ? 0.544 -3.010 30.165 1.00 50.28 471 PHE A O 1
ATOM 3677 N N . GLN A 1 472 ? -1.110 -2.875 28.649 1.00 49.03 472 GLN A N 1
ATOM 3678 C CA . GLN A 1 472 ? -2.175 -3.310 29.559 1.00 49.03 472 GLN A CA 1
ATOM 3679 C C . GLN A 1 472 ? -2.273 -4.844 29.602 1.00 49.03 472 GLN A C 1
ATOM 3681 O O . GLN A 1 472 ? -2.448 -5.423 30.674 1.00 49.03 472 GLN A O 1
ATOM 3686 N N . ALA A 1 473 ? -2.060 -5.493 28.454 1.00 50.53 473 ALA A N 1
ATOM 3687 C CA . ALA A 1 473 ? -2.089 -6.935 28.271 1.00 50.53 473 ALA A CA 1
ATOM 3688 C C . ALA A 1 473 ? -1.016 -7.658 29.071 1.00 50.53 473 ALA A C 1
ATOM 3690 O O . ALA A 1 473 ? -1.334 -8.606 29.762 1.00 50.53 473 ALA A O 1
ATOM 3691 N N . ILE A 1 474 ? 0.245 -7.226 29.021 1.00 53.62 474 ILE A N 1
ATOM 3692 C CA . ILE A 1 474 ? 1.353 -7.951 29.659 1.00 53.62 474 ILE A CA 1
ATOM 3693 C C . ILE A 1 474 ? 1.115 -8.086 31.164 1.00 53.62 474 ILE A C 1
ATOM 3695 O O . ILE A 1 474 ? 1.312 -9.166 31.711 1.00 53.62 474 ILE A O 1
ATOM 3699 N N . LYS A 1 475 ? 0.626 -7.028 31.822 1.00 52.91 475 LYS A N 1
ATOM 3700 C CA . LYS A 1 475 ? 0.303 -7.085 33.251 1.00 52.91 475 LYS A CA 1
ATOM 3701 C C . LYS A 1 475 ? -0.844 -8.067 33.523 1.00 52.91 475 LYS A C 1
ATOM 3703 O O . LYS A 1 475 ? -0.724 -8.915 34.392 1.00 52.91 475 LYS A O 1
ATOM 3708 N N . GLN A 1 476 ? -1.910 -8.017 32.723 1.00 53.41 476 GLN A N 1
ATOM 3709 C CA . GLN A 1 476 ? -3.067 -8.905 32.884 1.00 53.41 476 GLN A CA 1
ATOM 3710 C C . GLN A 1 476 ? -2.813 -10.359 32.458 1.00 53.41 476 GLN A C 1
ATOM 3712 O O . GLN A 1 476 ? -3.421 -11.257 33.020 1.00 53.41 476 GLN A O 1
ATOM 3717 N N . ILE A 1 477 ? -1.925 -10.609 31.496 1.00 57.72 477 ILE A N 1
ATOM 3718 C CA . ILE A 1 477 ? -1.576 -11.944 30.986 1.00 57.72 477 ILE A CA 1
ATOM 3719 C C . ILE A 1 477 ? -0.665 -12.676 31.970 1.00 57.72 477 ILE A C 1
ATOM 3721 O O . ILE A 1 477 ? -0.795 -13.889 32.127 1.00 57.72 477 ILE A O 1
ATOM 3725 N N . VAL A 1 478 ? 0.236 -11.946 32.636 1.00 64.88 478 VAL A N 1
ATOM 3726 C CA . VAL A 1 478 ? 1.066 -12.493 33.719 1.00 64.88 478 VAL A CA 1
ATOM 3727 C C . VAL A 1 478 ? 0.195 -12.891 34.911 1.00 64.88 478 VAL A C 1
ATOM 3729 O O . VAL A 1 478 ? 0.421 -13.951 35.490 1.00 64.88 478 VAL A O 1
ATOM 3732 N N . ASP A 1 479 ? -0.826 -12.092 35.227 1.00 69.56 479 ASP A N 1
ATOM 3733 C CA . ASP A 1 479 ? -1.715 -12.355 36.360 1.00 69.56 479 ASP A CA 1
ATOM 3734 C C . ASP A 1 479 ? -2.817 -13.393 36.019 1.00 69.56 479 ASP A C 1
ATOM 3736 O O . ASP A 1 479 ? -3.148 -14.242 36.849 1.00 69.56 479 ASP A O 1
ATOM 3740 N N . HIS A 1 480 ? -3.357 -13.388 34.789 1.00 70.94 480 HIS A N 1
ATOM 3741 C CA . HIS A 1 480 ? -4.452 -14.256 34.325 1.00 70.94 480 HIS A CA 1
ATOM 3742 C C . HIS A 1 480 ? -4.324 -14.651 32.828 1.00 70.94 480 HIS A C 1
ATOM 3744 O O . HIS A 1 480 ? -4.825 -13.945 31.947 1.00 70.94 480 HIS A O 1
ATOM 3750 N N . PRO A 1 481 ? -3.757 -15.827 32.488 1.00 67.75 481 PRO A N 1
ATOM 3751 C CA . PRO A 1 481 ? -3.529 -16.232 31.093 1.00 67.75 481 PRO A CA 1
ATOM 3752 C C . PRO A 1 481 ? -4.816 -16.497 30.289 1.00 67.75 481 PRO A C 1
ATOM 3754 O O . PRO A 1 481 ? -4.795 -16.452 29.061 1.00 67.75 481 PRO A O 1
ATOM 3757 N N . THR A 1 482 ? -5.955 -16.743 30.944 1.00 72.38 482 THR A N 1
ATOM 3758 C CA . THR A 1 482 ? -7.256 -16.933 30.274 1.00 72.38 482 THR A CA 1
ATOM 3759 C C . THR A 1 482 ? -7.893 -15.622 29.804 1.00 72.38 482 THR A C 1
ATOM 3761 O O . THR A 1 482 ? -8.745 -15.656 28.921 1.00 72.38 482 THR A O 1
ATOM 3764 N N . ALA A 1 483 ? -7.453 -14.468 30.321 1.00 67.75 483 ALA A N 1
ATOM 3765 C CA . ALA A 1 483 ? -7.994 -13.151 29.964 1.00 67.75 483 ALA A CA 1
ATOM 3766 C C . ALA A 1 483 ? -7.494 -12.623 28.602 1.00 67.75 483 ALA A C 1
ATOM 3768 O O . ALA A 1 483 ? -7.933 -11.570 28.143 1.00 67.75 483 ALA A O 1
ATOM 3769 N N . VAL A 1 484 ? -6.592 -13.349 27.924 1.00 65.50 484 VAL A N 1
ATOM 3770 C CA . VAL A 1 484 ? -6.034 -12.961 26.614 1.00 65.50 484 VAL A CA 1
ATOM 3771 C C . VAL A 1 484 ? -7.135 -12.780 25.566 1.00 65.50 484 VAL A C 1
ATOM 3773 O O . VAL A 1 484 ? -7.082 -11.835 24.781 1.00 65.50 484 VAL A O 1
ATOM 3776 N N . VAL A 1 485 ? -8.130 -13.673 25.549 1.00 71.81 485 VAL A N 1
ATOM 3777 C CA . VAL A 1 485 ? -9.217 -13.644 24.556 1.00 71.81 485 VAL A CA 1
ATOM 3778 C C . VAL A 1 485 ? -10.097 -12.411 24.758 1.00 71.81 485 VAL A C 1
ATOM 3780 O O . VAL A 1 485 ? -10.388 -11.703 23.793 1.00 71.81 485 VAL A O 1
ATOM 3783 N N . ASP A 1 486 ? -10.437 -12.100 26.008 1.00 68.00 486 ASP A N 1
ATOM 3784 C CA . ASP A 1 486 ? -11.242 -10.926 26.365 1.00 68.00 486 ASP A CA 1
ATOM 3785 C C . ASP A 1 486 ? -10.488 -9.617 26.089 1.00 68.00 486 ASP A C 1
ATOM 3787 O O . ASP A 1 486 ? -11.056 -8.623 25.616 1.00 68.00 486 ASP A O 1
ATOM 3791 N N . LEU A 1 487 ? -9.174 -9.620 26.311 1.00 65.88 487 LEU A N 1
ATOM 3792 C CA . LEU A 1 487 ? -8.328 -8.472 26.025 1.00 65.88 487 LEU A CA 1
ATOM 3793 C C . LEU A 1 487 ? -8.154 -8.238 24.516 1.00 65.88 487 LEU A C 1
ATOM 3795 O O . LEU A 1 487 ? -8.233 -7.094 24.063 1.00 65.88 487 LEU A O 1
ATOM 3799 N N . LEU A 1 488 ? -7.987 -9.291 23.710 1.00 66.94 488 LEU A N 1
ATOM 3800 C CA . LEU A 1 488 ? -7.981 -9.162 22.247 1.00 66.94 488 LEU A CA 1
ATOM 3801 C C . LEU A 1 488 ? -9.342 -8.680 21.727 1.00 66.94 488 LEU A C 1
ATOM 3803 O O . LEU A 1 488 ? -9.392 -7.783 20.883 1.00 66.94 488 LEU A O 1
ATOM 3807 N N . GLY A 1 489 ? -10.433 -9.241 22.256 1.00 69.56 489 GLY A N 1
ATOM 3808 C CA . GLY A 1 489 ? -11.802 -8.885 21.882 1.00 69.56 489 GLY A CA 1
ATOM 3809 C C . GLY A 1 489 ? -12.151 -7.422 22.170 1.00 69.56 489 GLY A C 1
ATOM 3810 O O . GLY A 1 489 ? -12.881 -6.804 21.397 1.00 69.56 489 GLY A O 1
ATOM 3811 N N . SER A 1 490 ? -11.584 -6.840 23.229 1.00 69.00 490 SER A N 1
ATOM 3812 C CA . SER A 1 490 ? -11.777 -5.427 23.583 1.00 69.00 490 SER A CA 1
ATOM 3813 C C . SER A 1 490 ? -10.794 -4.471 22.894 1.00 69.00 490 SER A C 1
ATOM 3815 O O . SER A 1 490 ? -11.164 -3.324 22.631 1.00 69.00 490 SER A O 1
ATOM 3817 N N . SER A 1 491 ? -9.582 -4.923 22.552 1.00 71.62 491 SER A N 1
ATOM 3818 C CA . SER A 1 491 ? -8.531 -4.078 21.952 1.00 71.62 491 SER A CA 1
ATOM 3819 C C . SER A 1 491 ? -8.658 -3.933 20.432 1.00 71.62 491 SER A C 1
ATOM 3821 O O . SER A 1 491 ? -8.406 -2.855 19.890 1.00 71.62 491 SER A O 1
ATOM 3823 N N . LEU A 1 492 ? -9.081 -4.987 19.722 1.00 78.56 492 LEU A N 1
ATOM 3824 C CA . LEU A 1 492 ? -9.194 -4.956 18.258 1.00 78.56 492 LEU A CA 1
ATOM 3825 C C . LEU A 1 492 ? -10.169 -3.873 17.756 1.00 78.56 492 LEU A C 1
ATOM 3827 O O . LEU A 1 492 ? -9.770 -3.091 16.893 1.00 78.56 492 LEU A O 1
ATOM 3831 N N . PRO A 1 493 ? -11.401 -3.733 18.290 1.00 80.38 493 PRO A N 1
ATOM 3832 C CA . PRO A 1 493 ? -12.310 -2.675 17.851 1.00 80.38 493 PRO A CA 1
ATOM 3833 C C . PRO A 1 493 ? -11.755 -1.263 18.085 1.00 80.38 493 PRO A C 1
ATOM 3835 O O . PRO A 1 493 ? -11.963 -0.387 17.249 1.00 80.38 493 PRO A O 1
ATOM 3838 N N . GLN A 1 494 ? -11.002 -1.049 19.170 1.00 73.81 494 GLN A N 1
ATOM 3839 C CA . GLN A 1 494 ? -10.409 0.256 19.495 1.00 73.81 494 GLN A CA 1
ATOM 3840 C C . GLN A 1 494 ? -9.325 0.662 18.485 1.00 73.81 494 GLN A C 1
ATOM 3842 O O . GLN A 1 494 ? -9.220 1.831 18.108 1.00 73.81 494 GLN A O 1
ATOM 3847 N N . ALA A 1 495 ? -8.560 -0.307 17.973 1.00 78.06 495 ALA A N 1
ATOM 3848 C CA . ALA A 1 495 ? -7.550 -0.064 16.946 1.00 78.06 495 ALA A CA 1
ATOM 3849 C C . ALA A 1 495 ? -8.152 0.333 15.581 1.00 78.06 495 ALA A C 1
ATOM 3851 O O . ALA A 1 495 ? -7.459 0.927 14.750 1.00 78.06 495 ALA A O 1
ATOM 3852 N N . ALA A 1 496 ? -9.442 0.075 15.332 1.00 83.06 496 ALA A N 1
ATOM 3853 C CA . ALA A 1 496 ? -10.084 0.401 14.057 1.00 83.06 496 ALA A CA 1
ATOM 3854 C C . ALA A 1 496 ? -10.028 1.905 13.735 1.00 83.06 496 ALA A C 1
ATOM 3856 O O . ALA A 1 496 ? -9.746 2.275 12.597 1.00 83.06 496 ALA A O 1
ATOM 3857 N N . THR A 1 497 ? -10.220 2.781 14.727 1.00 80.75 497 THR A N 1
ATOM 3858 C CA . THR A 1 497 ? -10.176 4.244 14.533 1.00 80.75 497 THR A CA 1
ATOM 3859 C C . THR A 1 497 ? -8.806 4.717 14.028 1.00 80.75 497 THR A C 1
ATOM 3861 O O . THR A 1 497 ? -8.724 5.598 13.163 1.00 80.75 497 THR A O 1
ATOM 3864 N N . PHE A 1 498 ? -7.723 4.089 14.500 1.00 80.50 498 PHE A N 1
ATOM 3865 C CA . PHE A 1 498 ? -6.373 4.334 13.990 1.00 80.50 498 PHE A CA 1
ATOM 3866 C C . PHE A 1 498 ? -6.255 3.930 12.515 1.00 80.50 498 PHE A C 1
ATOM 3868 O O . PHE A 1 498 ? -5.804 4.733 11.697 1.00 80.50 498 PHE A O 1
ATOM 3875 N N . PHE A 1 499 ? -6.723 2.735 12.139 1.00 86.75 499 PHE A N 1
ATOM 3876 C CA . PHE A 1 499 ? -6.644 2.270 10.749 1.00 86.75 499 PHE A CA 1
ATOM 3877 C C . PHE A 1 499 ? -7.541 3.050 9.786 1.00 86.75 499 PHE A C 1
ATOM 3879 O O . PHE A 1 499 ? -7.135 3.296 8.652 1.00 86.75 499 PHE A O 1
ATOM 3886 N N . ILE A 1 500 ? -8.718 3.507 10.222 1.00 88.12 500 ILE A N 1
ATOM 3887 C CA . ILE A 1 500 ? -9.571 4.394 9.416 1.00 88.12 500 ILE A CA 1
ATOM 3888 C C . ILE A 1 500 ? -8.835 5.713 9.144 1.00 88.12 500 ILE A C 1
ATOM 3890 O O . ILE A 1 500 ? -8.819 6.188 8.007 1.00 88.12 500 ILE A O 1
ATOM 3894 N N . SER A 1 501 ? -8.170 6.279 10.156 1.00 85.00 501 SER A N 1
ATOM 3895 C CA . SER A 1 501 ? -7.363 7.499 10.008 1.00 85.00 501 SER A CA 1
ATOM 3896 C C . SER A 1 501 ? -6.149 7.272 9.098 1.00 85.00 501 SER A C 1
ATOM 3898 O O . SER A 1 501 ? -5.862 8.094 8.230 1.00 85.00 501 SER A O 1
ATOM 3900 N N . TYR A 1 502 ? -5.476 6.125 9.234 1.00 87.62 502 TYR A N 1
ATOM 3901 C CA . TYR A 1 502 ? -4.361 5.711 8.378 1.00 87.62 502 TYR A CA 1
ATOM 3902 C C . TYR A 1 502 ? -4.773 5.594 6.903 1.00 87.62 502 TYR A C 1
ATOM 3904 O O . TYR A 1 502 ? -4.113 6.165 6.033 1.00 87.62 502 TYR A O 1
ATOM 3912 N N . ILE A 1 503 ? -5.883 4.903 6.612 1.00 91.94 503 ILE A N 1
ATOM 3913 C CA . ILE A 1 503 ? -6.408 4.764 5.245 1.00 91.94 503 ILE A CA 1
ATOM 3914 C C . ILE A 1 503 ? -6.859 6.125 4.713 1.00 91.94 503 ILE A C 1
ATOM 3916 O O . ILE A 1 503 ? -6.560 6.442 3.567 1.00 91.94 503 ILE A O 1
ATOM 3920 N N . SER A 1 504 ? -7.506 6.957 5.536 1.00 89.50 504 SER A N 1
ATOM 3921 C CA . SER A 1 504 ? -7.922 8.312 5.143 1.00 89.50 504 SER A CA 1
ATOM 3922 C C . SER A 1 504 ? -6.729 9.179 4.745 1.00 89.50 504 SER A C 1
ATOM 3924 O O . SER A 1 504 ? -6.772 9.847 3.715 1.00 89.50 504 SER A O 1
ATOM 3926 N N . LEU A 1 505 ? -5.637 9.125 5.513 1.00 88.50 505 LEU A N 1
ATOM 3927 C CA . LEU A 1 505 ? -4.398 9.831 5.197 1.00 88.50 505 LEU A CA 1
ATOM 3928 C C . LEU A 1 505 ? -3.767 9.309 3.900 1.00 88.50 505 LEU A C 1
ATOM 3930 O O . LEU A 1 505 ? -3.368 10.109 3.053 1.00 88.50 505 LEU A O 1
ATOM 3934 N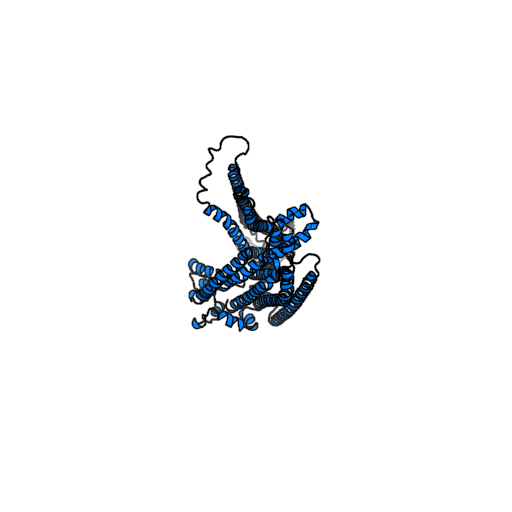 N . LYS A 1 506 ? -3.696 7.983 3.723 1.00 88.94 506 LYS A N 1
ATOM 3935 C CA . LYS A 1 506 ? -3.181 7.364 2.494 1.00 88.94 506 LYS A CA 1
ATOM 3936 C C . LYS A 1 506 ? -4.011 7.734 1.267 1.00 88.94 506 LYS A C 1
ATOM 3938 O O . LYS A 1 506 ? -3.445 8.092 0.241 1.00 88.94 506 LYS A O 1
ATOM 3943 N N . PHE A 1 507 ? -5.333 7.693 1.387 1.00 90.25 507 PHE A N 1
ATOM 3944 C CA . PHE A 1 507 ? -6.250 8.089 0.326 1.00 90.25 507 PHE A CA 1
ATOM 3945 C C . PHE A 1 507 ? -6.120 9.579 0.002 1.00 90.25 507 PHE A C 1
ATOM 3947 O O . PHE A 1 507 ? -5.944 9.912 -1.158 1.00 90.25 507 PHE A O 1
ATOM 3954 N N . LEU A 1 508 ? -6.185 10.481 0.981 1.00 89.69 508 LEU A N 1
ATOM 3955 C CA . LEU A 1 508 ? -6.200 11.920 0.706 1.00 89.69 508 LEU A CA 1
ATOM 3956 C C . LEU A 1 508 ? -4.803 12.439 0.359 1.00 89.69 508 LEU A C 1
ATOM 3958 O O . LEU A 1 508 ? -4.570 12.964 -0.725 1.00 89.69 508 LEU A O 1
ATOM 3962 N N . VAL A 1 509 ? -3.838 12.280 1.259 1.00 91.19 509 VAL A N 1
ATOM 3963 C CA . VAL A 1 509 ? -2.499 12.855 1.072 1.00 91.19 509 VAL A CA 1
ATOM 3964 C C . VAL A 1 509 ? -1.671 12.011 0.106 1.00 91.19 509 VAL A C 1
ATOM 3966 O O . VAL A 1 509 ? -1.023 12.572 -0.776 1.00 91.19 509 VAL A O 1
ATOM 3969 N N . GLY A 1 510 ? -1.727 10.679 0.220 1.00 88.81 510 GLY A N 1
ATOM 3970 C CA . GLY A 1 510 ? -0.998 9.773 -0.676 1.00 88.81 510 GLY A CA 1
ATOM 3971 C C . GLY A 1 510 ? -1.409 9.946 -2.139 1.00 88.81 510 GLY A C 1
ATOM 3972 O O . GLY A 1 510 ? -0.543 10.179 -2.979 1.00 88.81 510 GLY A O 1
ATOM 3973 N N . ALA A 1 511 ? -2.714 9.983 -2.432 1.00 89.00 511 ALA A N 1
ATOM 3974 C CA . ALA A 1 511 ? -3.205 10.246 -3.788 1.00 89.00 511 ALA A CA 1
ATOM 3975 C C . ALA A 1 511 ? -2.718 11.594 -4.342 1.00 89.00 511 ALA A C 1
ATOM 3977 O O . ALA A 1 511 ? -2.300 11.685 -5.496 1.00 89.00 511 ALA A O 1
ATOM 3978 N N . GLY A 1 512 ? -2.737 12.653 -3.524 1.00 90.56 512 GLY A N 1
ATOM 3979 C CA . GLY A 1 512 ? -2.230 13.965 -3.931 1.00 90.56 512 GLY A CA 1
ATOM 3980 C C . GLY A 1 512 ? -0.731 13.946 -4.264 1.00 90.56 512 GLY A C 1
ATOM 3981 O O . GLY A 1 512 ? -0.308 14.536 -5.262 1.00 90.56 512 GLY A O 1
ATOM 3982 N N . LEU A 1 513 ? 0.076 13.247 -3.461 1.00 90.38 513 LEU A N 1
ATOM 3983 C CA . LEU A 1 513 ? 1.524 13.109 -3.665 1.00 90.38 513 LEU A CA 1
ATOM 3984 C C . LEU A 1 513 ? 1.862 12.260 -4.899 1.00 90.38 513 LEU A C 1
ATOM 3986 O O . LEU A 1 513 ? 2.755 12.620 -5.671 1.00 90.38 513 LEU A O 1
ATOM 3990 N N . GLU A 1 514 ? 1.131 11.168 -5.124 1.00 88.75 514 GLU A N 1
ATOM 3991 C CA . GLU A 1 514 ? 1.308 10.323 -6.307 1.00 88.75 514 GLU A CA 1
ATOM 3992 C C . GLU A 1 514 ? 0.908 11.058 -7.588 1.00 88.75 514 GLU A C 1
ATOM 3994 O O . GLU A 1 514 ? 1.641 11.021 -8.578 1.00 88.75 514 GLU A O 1
ATOM 3999 N N . LEU A 1 515 ? -0.206 11.796 -7.576 1.00 89.19 515 LEU A N 1
ATOM 4000 C CA . LEU A 1 515 ? -0.653 12.573 -8.732 1.00 89.19 515 LEU A CA 1
ATOM 4001 C C . LEU A 1 515 ? 0.341 13.695 -9.088 1.00 89.19 515 LEU A C 1
ATOM 4003 O O . LEU A 1 515 ? 0.649 13.901 -10.262 1.00 89.19 515 LEU A O 1
ATOM 4007 N N . THR A 1 516 ? 0.875 14.395 -8.081 1.00 90.69 516 THR A N 1
ATOM 4008 C CA . THR A 1 516 ? 1.866 15.475 -8.266 1.00 90.69 516 THR A CA 1
ATOM 4009 C C . THR A 1 516 ? 3.259 14.977 -8.657 1.00 90.69 516 THR A C 1
ATOM 4011 O O . THR A 1 516 ? 4.056 15.773 -9.151 1.00 90.69 516 THR A O 1
ATOM 4014 N N . ARG A 1 517 ? 3.575 13.690 -8.452 1.00 89.44 517 ARG A N 1
ATOM 4015 C CA . ARG A 1 517 ? 4.888 13.082 -8.748 1.00 89.44 517 ARG A CA 1
ATOM 4016 C C . ARG A 1 517 ? 6.063 13.938 -8.254 1.00 89.44 517 ARG A C 1
ATOM 4018 O O . ARG A 1 517 ? 7.014 14.197 -8.994 1.00 89.44 517 ARG A O 1
ATOM 4025 N N . LEU A 1 518 ? 6.006 14.374 -6.991 1.00 86.81 518 LEU A N 1
ATOM 4026 C CA . LEU A 1 518 ? 7.009 15.285 -6.420 1.00 86.81 518 LEU A CA 1
ATOM 4027 C C . LEU A 1 518 ? 8.436 14.731 -6.495 1.00 86.81 518 LEU A C 1
ATOM 4029 O O . LEU A 1 518 ? 9.350 15.479 -6.827 1.00 86.81 518 LEU A O 1
ATOM 4033 N N . VAL A 1 519 ? 8.630 13.433 -6.232 1.00 84.69 519 VAL A N 1
ATOM 4034 C CA . VAL A 1 519 ? 9.966 12.813 -6.226 1.00 84.69 519 VAL A CA 1
ATOM 4035 C C . VAL A 1 519 ? 10.628 12.884 -7.613 1.00 84.69 519 VAL A C 1
ATOM 4037 O O . VAL A 1 519 ? 11.687 13.507 -7.711 1.00 84.69 519 VAL A O 1
ATOM 4040 N N . PRO A 1 520 ? 10.021 12.369 -8.707 1.00 86.56 520 PRO A N 1
ATOM 4041 C CA . PRO A 1 520 ? 10.563 12.563 -10.054 1.00 86.56 520 PRO A CA 1
ATOM 4042 C C . PRO A 1 520 ? 10.747 14.032 -10.443 1.00 86.56 520 PRO A C 1
ATOM 4044 O O . PRO A 1 520 ? 11.711 14.367 -11.123 1.00 86.56 520 PRO A O 1
ATOM 4047 N N . LEU A 1 521 ? 9.844 14.918 -10.011 1.00 88.69 521 LEU A N 1
ATOM 4048 C CA . LEU A 1 521 ? 9.907 16.335 -10.358 1.00 88.69 521 LEU A CA 1
ATOM 4049 C C . LEU A 1 521 ? 11.120 17.029 -9.729 1.00 88.69 521 LEU A C 1
ATOM 4051 O O . LEU A 1 521 ? 11.839 17.752 -10.419 1.00 88.69 521 LEU A O 1
ATOM 4055 N N . VAL A 1 522 ? 11.375 16.783 -8.444 1.00 87.94 522 VAL A N 1
ATOM 4056 C CA . VAL A 1 522 ? 12.551 17.316 -7.743 1.00 87.94 522 VAL A CA 1
ATOM 4057 C C . VAL A 1 522 ? 13.831 16.717 -8.318 1.00 87.94 522 VAL A C 1
ATOM 4059 O O . VAL A 1 522 ? 14.759 17.466 -8.612 1.00 87.94 522 VAL A O 1
ATOM 4062 N N . LEU A 1 523 ? 13.870 15.398 -8.539 1.00 85.50 523 LEU A N 1
ATOM 4063 C CA . LEU A 1 523 ? 15.040 14.722 -9.106 1.00 85.50 523 LEU A CA 1
ATOM 4064 C C . LEU A 1 523 ? 15.366 15.220 -10.515 1.00 85.50 523 LEU A C 1
ATOM 4066 O O . LEU A 1 523 ? 16.530 15.473 -10.808 1.00 85.50 523 LEU A O 1
ATOM 4070 N N . PHE A 1 524 ? 14.364 15.430 -11.370 1.00 87.69 524 PHE A N 1
ATOM 4071 C CA . PHE A 1 524 ? 14.579 15.956 -12.716 1.00 87.69 524 PHE A CA 1
ATOM 4072 C C . PHE A 1 524 ? 15.188 17.359 -12.688 1.00 87.69 524 PHE A C 1
ATOM 4074 O O . PHE A 1 524 ? 16.187 17.604 -13.361 1.00 87.69 524 PHE A O 1
ATOM 4081 N N . HIS A 1 525 ? 14.625 18.281 -11.900 1.00 88.31 525 HIS A N 1
ATOM 4082 C CA . HIS A 1 525 ? 15.154 19.647 -11.818 1.00 88.31 525 HIS A CA 1
ATOM 4083 C C . HIS A 1 525 ? 16.528 19.694 -11.142 1.00 88.31 525 HIS A C 1
ATOM 4085 O O . HIS A 1 525 ? 17.396 20.436 -11.599 1.00 88.31 525 HIS A O 1
ATOM 4091 N N . ALA A 1 526 ? 16.764 18.862 -10.123 1.00 87.81 526 ALA A N 1
ATOM 4092 C CA . ALA A 1 526 ? 18.068 18.732 -9.478 1.00 87.81 526 ALA A CA 1
ATOM 4093 C C . ALA A 1 526 ? 19.126 18.170 -10.441 1.00 87.81 526 ALA A C 1
ATOM 4095 O O . ALA A 1 526 ? 20.190 18.766 -10.590 1.00 87.81 526 ALA A O 1
ATOM 4096 N N . ASN A 1 527 ? 18.822 17.082 -11.155 1.00 86.12 527 ASN A N 1
ATOM 4097 C CA . ASN A 1 527 ? 19.729 16.477 -12.135 1.00 86.12 527 ASN A CA 1
ATOM 4098 C C . ASN A 1 527 ? 19.966 17.396 -13.333 1.00 86.12 527 ASN A C 1
ATOM 4100 O O . ASN A 1 527 ? 21.086 17.487 -13.832 1.00 86.12 527 ASN A O 1
ATOM 4104 N N . ARG A 1 528 ? 18.937 18.119 -13.781 1.00 85.06 528 ARG A N 1
ATOM 4105 C CA . ARG A 1 528 ? 19.072 19.120 -14.840 1.00 85.06 528 ARG A CA 1
ATOM 4106 C C . ARG A 1 528 ? 19.996 20.259 -14.426 1.00 85.06 528 ARG A C 1
ATOM 4108 O O . ARG A 1 528 ? 20.733 20.767 -15.262 1.00 85.06 528 ARG A O 1
ATOM 4115 N N . TRP A 1 529 ? 19.936 20.664 -13.161 1.00 85.44 529 TRP A N 1
ATOM 4116 C CA . TRP A 1 529 ? 20.777 21.729 -12.634 1.00 85.44 529 TRP A CA 1
ATOM 4117 C C . TRP A 1 529 ? 22.220 21.266 -12.363 1.00 85.44 529 TRP A C 1
ATOM 4119 O O . TRP A 1 529 ? 23.152 21.998 -12.684 1.00 85.44 529 TRP A O 1
ATOM 4129 N N . LEU A 1 530 ? 22.416 20.061 -11.815 1.00 86.19 530 LEU A N 1
ATOM 4130 C CA . LEU A 1 530 ? 23.729 19.562 -11.374 1.00 86.19 530 LEU A CA 1
ATOM 4131 C C . LEU A 1 530 ? 24.501 18.767 -12.437 1.00 86.19 530 LEU A C 1
ATOM 4133 O O . LEU A 1 530 ? 25.720 18.899 -12.527 1.00 86.19 530 LEU A O 1
ATOM 4137 N N . LEU A 1 531 ? 23.820 17.904 -13.195 1.00 81.81 531 LEU A N 1
ATOM 4138 C CA . LEU A 1 531 ? 24.444 16.811 -13.956 1.00 81.81 531 LEU A CA 1
ATOM 4139 C C . LEU A 1 531 ? 24.299 16.964 -15.476 1.00 81.81 531 LEU A C 1
ATOM 4141 O O . LEU A 1 531 ? 25.234 16.651 -16.209 1.00 81.81 531 LEU A O 1
ATOM 4145 N N . CYS A 1 532 ? 23.156 17.447 -15.969 1.00 83.94 532 CYS A N 1
ATOM 4146 C CA . CYS A 1 532 ? 22.862 17.430 -17.405 1.00 83.94 532 CYS A CA 1
ATOM 4147 C C . CYS A 1 532 ? 23.624 18.531 -18.155 1.00 83.94 532 CYS A C 1
ATOM 4149 O O . CYS A 1 532 ? 23.302 19.713 -18.020 1.00 83.94 532 CYS A O 1
ATOM 4151 N N . ARG A 1 533 ? 24.592 18.150 -18.999 1.00 81.94 533 ARG A N 1
ATOM 4152 C CA . ARG A 1 533 ? 25.309 19.086 -19.889 1.00 81.94 533 ARG A CA 1
ATOM 4153 C C . ARG A 1 533 ? 24.997 18.846 -21.361 1.00 81.94 533 ARG A C 1
ATOM 4155 O O . ARG A 1 533 ? 25.018 19.791 -22.146 1.00 81.94 533 ARG A O 1
ATOM 4162 N N . THR A 1 534 ? 24.692 17.607 -21.734 1.00 86.25 534 THR A N 1
ATOM 4163 C CA . THR A 1 534 ? 24.426 17.205 -23.118 1.00 86.25 534 THR A CA 1
ATOM 4164 C C . THR A 1 534 ? 22.953 16.828 -23.337 1.00 86.25 534 THR A C 1
ATOM 4166 O O . THR A 1 534 ? 22.196 16.596 -22.393 1.00 86.25 534 THR A O 1
ATOM 4169 N N . GLN A 1 535 ? 22.503 16.791 -24.600 1.00 81.81 535 GLN A N 1
ATOM 4170 C CA . GLN A 1 535 ? 21.134 16.362 -24.927 1.00 81.81 535 GLN A CA 1
ATOM 4171 C C . GLN A 1 535 ? 20.824 14.897 -24.549 1.00 81.81 535 GLN A C 1
ATOM 4173 O O . GLN A 1 535 ? 19.675 14.633 -24.190 1.00 81.81 535 GLN A O 1
ATOM 4178 N N . PRO A 1 536 ? 21.766 13.938 -24.651 1.00 82.19 536 PRO A N 1
ATOM 4179 C CA . PRO A 1 536 ? 21.597 12.595 -24.096 1.00 82.19 536 PRO A CA 1
ATOM 4180 C C . PRO A 1 536 ? 21.362 12.597 -22.584 1.00 82.19 536 PRO A C 1
ATOM 4182 O O . PRO A 1 536 ? 20.355 12.047 -22.154 1.00 82.19 536 PRO A O 1
ATOM 4185 N N . ASP A 1 537 ? 22.177 13.322 -21.808 1.00 82.75 537 ASP A N 1
ATOM 4186 C CA . ASP A 1 537 ? 22.002 13.402 -20.346 1.00 82.75 537 ASP A CA 1
ATOM 4187 C C . ASP A 1 537 ? 20.613 13.937 -19.983 1.00 82.75 537 ASP A C 1
ATOM 4189 O O . ASP A 1 537 ? 19.945 13.438 -19.079 1.00 82.75 537 ASP A O 1
ATOM 4193 N N . LEU A 1 538 ? 20.148 14.946 -20.733 1.00 81.50 538 LEU A N 1
ATOM 4194 C CA . LEU A 1 538 ? 18.804 15.476 -20.559 1.00 81.50 538 LEU A CA 1
ATOM 4195 C C . LEU A 1 538 ? 17.749 14.413 -20.884 1.00 81.50 538 LEU A C 1
ATOM 4197 O O . LEU A 1 538 ? 16.794 14.297 -20.126 1.00 81.50 538 LEU A O 1
ATOM 4201 N N . ARG A 1 539 ? 17.907 13.646 -21.973 1.00 80.50 539 ARG A N 1
ATOM 4202 C CA . ARG A 1 539 ? 16.989 12.556 -22.355 1.00 80.50 539 ARG A CA 1
ATOM 4203 C C . ARG A 1 539 ? 16.900 11.467 -21.294 1.00 80.50 539 ARG A C 1
ATOM 4205 O O . ARG A 1 539 ? 15.792 11.040 -20.978 1.00 80.50 539 ARG A O 1
ATOM 4212 N N . ASP A 1 540 ? 18.025 11.084 -20.715 1.00 81.44 540 ASP A N 1
ATOM 4213 C CA . ASP A 1 540 ? 18.061 10.083 -19.653 1.00 81.44 540 ASP A CA 1
ATOM 4214 C C . ASP A 1 540 ? 17.427 10.611 -18.360 1.00 81.44 540 ASP A C 1
ATOM 4216 O O . ASP A 1 540 ? 16.724 9.873 -17.673 1.00 81.44 540 ASP A O 1
ATOM 4220 N N . ALA A 1 541 ? 17.565 11.909 -18.069 1.00 78.94 541 ALA A N 1
ATOM 4221 C CA . ALA A 1 541 ? 17.007 12.519 -16.863 1.00 78.94 541 ALA A CA 1
ATOM 4222 C C . ALA A 1 541 ? 15.467 12.551 -16.810 1.00 78.94 541 ALA A C 1
ATOM 4224 O O . ALA A 1 541 ? 14.914 12.546 -15.709 1.00 78.94 541 ALA A O 1
ATOM 4225 N N . TRP A 1 542 ? 14.760 12.609 -17.951 1.00 79.25 542 TRP A N 1
ATOM 4226 C CA . TRP A 1 542 ? 13.284 12.552 -17.980 1.00 79.25 542 TRP A CA 1
ATOM 4227 C C . TRP A 1 542 ? 12.714 11.203 -18.426 1.00 79.25 542 TRP A C 1
ATOM 4229 O O . TRP A 1 542 ? 11.489 11.062 -18.486 1.00 79.25 542 TRP A O 1
ATOM 4239 N N . LYS A 1 543 ? 13.561 10.210 -18.727 1.00 79.38 543 LYS A N 1
ATOM 4240 C CA . LYS A 1 543 ? 13.099 8.871 -19.103 1.00 79.38 543 LYS A CA 1
ATOM 4241 C C . LYS A 1 543 ? 12.237 8.299 -17.963 1.00 79.38 543 LYS A C 1
ATOM 4243 O O . LYS A 1 543 ? 12.703 8.244 -16.823 1.00 79.38 543 LYS A O 1
ATOM 4248 N N . PRO A 1 544 ? 10.979 7.900 -18.230 1.00 76.81 544 PRO A N 1
ATOM 4249 C CA . PRO A 1 544 ? 10.117 7.369 -17.190 1.00 76.81 544 PRO A CA 1
ATOM 4250 C C . PRO A 1 544 ? 10.685 6.035 -16.706 1.00 76.81 544 PRO A C 1
ATOM 4252 O O . PRO A 1 544 ? 11.008 5.161 -17.510 1.00 76.81 544 PRO A O 1
ATOM 4255 N N . GLY A 1 545 ? 10.828 5.902 -15.388 1.00 77.25 545 GLY A N 1
ATOM 4256 C CA . GLY A 1 545 ? 11.138 4.621 -14.763 1.00 77.25 545 GLY A CA 1
ATOM 4257 C C . GLY A 1 545 ? 9.953 3.660 -14.839 1.00 77.25 545 GLY A C 1
ATOM 4258 O O . GLY A 1 545 ? 8.810 4.074 -15.041 1.00 77.25 545 GLY A O 1
ATOM 4259 N N . GLU A 1 546 ? 10.233 2.376 -14.642 1.00 80.19 546 GLU A N 1
ATOM 4260 C CA . GLU A 1 546 ? 9.201 1.358 -14.446 1.00 80.19 546 GLU A CA 1
ATOM 4261 C C . GLU A 1 546 ? 8.387 1.659 -13.171 1.00 80.19 546 GLU A C 1
ATOM 4263 O O . GLU A 1 546 ? 8.930 2.220 -12.211 1.00 80.19 546 GLU A O 1
ATOM 4268 N N . PRO A 1 547 ? 7.091 1.301 -13.129 1.00 83.19 547 PRO A N 1
ATOM 4269 C CA . PRO A 1 547 ? 6.311 1.380 -11.900 1.00 83.19 547 PRO A CA 1
ATOM 4270 C C . PRO A 1 547 ? 6.964 0.536 -10.795 1.00 83.19 547 PRO A C 1
ATOM 4272 O O . PRO A 1 547 ? 7.298 -0.631 -10.996 1.00 83.19 547 PRO A O 1
ATOM 4275 N N . ASP A 1 548 ? 7.145 1.135 -9.615 1.00 86.56 548 ASP A N 1
ATOM 4276 C CA . ASP A 1 548 ? 7.820 0.491 -8.485 1.00 86.56 548 ASP A CA 1
ATOM 4277 C C . ASP A 1 548 ? 6.908 -0.529 -7.787 1.00 86.56 548 ASP A C 1
ATOM 4279 O O . ASP A 1 548 ? 6.315 -0.271 -6.738 1.00 86.56 548 ASP A O 1
ATOM 4283 N N . TYR A 1 549 ? 6.798 -1.723 -8.370 1.00 89.38 549 TYR A N 1
ATOM 4284 C CA . TYR A 1 549 ? 5.991 -2.815 -7.823 1.00 89.38 549 TYR A CA 1
ATOM 4285 C C . TYR A 1 549 ? 6.461 -3.304 -6.443 1.00 89.38 549 TYR A C 1
ATOM 4287 O O . TYR A 1 549 ? 5.680 -3.950 -5.740 1.00 89.38 549 TYR A O 1
ATOM 4295 N N . VAL A 1 550 ? 7.702 -3.005 -6.033 1.00 90.44 550 VAL A N 1
ATOM 4296 C CA . VAL A 1 550 ? 8.253 -3.452 -4.742 1.00 90.44 550 VAL A CA 1
ATOM 4297 C C . VAL A 1 550 ? 7.534 -2.771 -3.583 1.00 90.44 550 VAL A C 1
ATOM 4299 O O . VAL A 1 550 ? 7.193 -3.437 -2.606 1.00 90.44 550 VAL A O 1
ATOM 4302 N N . SER A 1 551 ? 7.279 -1.466 -3.688 1.00 88.75 551 SER A N 1
ATOM 4303 C CA . SER A 1 551 ? 6.608 -0.683 -2.643 1.00 88.75 551 SER A CA 1
ATOM 4304 C C . SER A 1 551 ? 5.100 -0.555 -2.879 1.00 88.75 551 SER A C 1
ATOM 4306 O O . SER A 1 551 ? 4.312 -0.646 -1.932 1.00 88.75 551 SER A O 1
ATOM 4308 N N . LEU A 1 552 ? 4.702 -0.411 -4.144 1.00 89.38 552 LEU A N 1
ATOM 4309 C CA . LEU A 1 552 ? 3.337 -0.118 -4.558 1.00 89.38 552 LEU A CA 1
ATOM 4310 C C . LEU A 1 552 ? 2.372 -1.270 -4.223 1.00 89.38 552 LEU A C 1
ATOM 4312 O O . LEU A 1 552 ? 1.379 -1.074 -3.521 1.00 89.38 552 LEU A O 1
ATOM 4316 N N . LEU A 1 553 ? 2.691 -2.495 -4.659 1.00 92.06 553 LEU A N 1
ATOM 4317 C CA . LEU A 1 553 ? 1.802 -3.649 -4.487 1.00 92.06 553 LEU A CA 1
ATOM 4318 C C . LEU A 1 553 ? 1.588 -4.015 -3.003 1.00 92.06 553 LEU A C 1
ATOM 4320 O O . LEU A 1 553 ? 0.433 -4.153 -2.594 1.00 92.06 553 LEU A O 1
ATOM 4324 N N . PRO A 1 554 ? 2.629 -4.143 -2.154 1.00 93.44 554 PRO A N 1
ATOM 4325 C CA . PRO A 1 554 ? 2.432 -4.461 -0.738 1.00 93.44 554 PRO A CA 1
ATOM 4326 C C . PRO A 1 554 ? 1.678 -3.373 0.026 1.00 93.44 554 PRO A C 1
ATOM 4328 O O . PRO A 1 554 ? 0.906 -3.687 0.932 1.00 93.44 554 PRO A O 1
ATOM 4331 N N . GLY A 1 555 ? 1.867 -2.104 -0.355 1.00 90.81 555 GLY A N 1
ATOM 4332 C CA . GLY A 1 555 ? 1.143 -0.978 0.225 1.00 90.81 555 GLY A CA 1
ATOM 4333 C C . GLY A 1 555 ? -0.370 -1.089 0.036 1.00 90.81 555 GLY A C 1
ATOM 4334 O O . GLY A 1 555 ? -1.116 -0.847 0.988 1.00 90.81 555 GLY A O 1
ATOM 4335 N N . ASP A 1 556 ? -0.807 -1.505 -1.152 1.00 94.06 556 ASP A N 1
ATOM 4336 C CA . ASP A 1 556 ? -2.223 -1.686 -1.486 1.00 94.06 556 ASP A CA 1
ATOM 4337 C C . ASP A 1 556 ? -2.797 -2.981 -0.904 1.00 94.06 556 ASP A C 1
ATOM 4339 O O . ASP A 1 556 ? -3.922 -2.998 -0.397 1.00 94.06 556 ASP A O 1
ATOM 4343 N N . LEU A 1 557 ? -2.005 -4.058 -0.891 1.00 94.81 557 LEU A N 1
ATOM 4344 C CA . LEU A 1 557 ? -2.389 -5.315 -0.247 1.00 94.81 557 LEU A CA 1
ATOM 4345 C C . LEU A 1 557 ? -2.548 -5.166 1.272 1.00 94.81 557 LEU A C 1
ATOM 4347 O O . LEU A 1 557 ? -3.417 -5.818 1.855 1.00 94.81 557 LEU A O 1
ATOM 4351 N N . LEU A 1 558 ? -1.772 -4.294 1.925 1.00 94.56 558 LEU A N 1
ATOM 4352 C CA . LEU A 1 558 ? -1.973 -3.965 3.338 1.00 94.56 558 LEU A CA 1
ATOM 4353 C C . LEU A 1 558 ? -3.349 -3.324 3.558 1.00 94.56 558 LEU A C 1
ATOM 4355 O O . LEU A 1 558 ? -4.075 -3.748 4.454 1.00 94.56 558 LEU A O 1
ATOM 4359 N N . VAL A 1 559 ? -3.740 -2.345 2.732 1.00 95.44 559 VAL A N 1
ATOM 4360 C CA . VAL A 1 559 ? -5.068 -1.711 2.830 1.00 95.44 559 VAL A CA 1
ATOM 4361 C C . VAL A 1 559 ? -6.180 -2.730 2.571 1.00 95.44 559 VAL A C 1
ATOM 4363 O O . VAL A 1 559 ? -7.173 -2.736 3.296 1.00 95.44 559 VAL A O 1
ATOM 4366 N N . ALA A 1 560 ? -5.996 -3.638 1.607 1.00 95.94 560 ALA A N 1
ATOM 4367 C CA . ALA A 1 560 ? -6.944 -4.723 1.350 1.00 95.94 560 ALA A CA 1
ATOM 4368 C C . ALA A 1 560 ? -7.071 -5.656 2.564 1.00 95.94 560 ALA A C 1
ATOM 4370 O O . ALA A 1 560 ? -8.180 -6.001 2.963 1.00 95.94 560 ALA A O 1
ATOM 4371 N N . THR A 1 561 ? -5.946 -6.009 3.192 1.00 95.06 561 THR A N 1
ATOM 4372 C CA . THR A 1 561 ? -5.912 -6.847 4.400 1.00 95.06 561 THR A CA 1
ATOM 4373 C C . THR A 1 561 ? -6.645 -6.167 5.556 1.00 95.06 561 THR A C 1
ATOM 4375 O O . THR A 1 561 ? -7.499 -6.785 6.186 1.00 95.06 561 THR A O 1
ATOM 4378 N N . LEU A 1 562 ? -6.388 -4.876 5.793 1.00 94.50 562 LEU A N 1
ATOM 4379 C CA . LEU A 1 562 ? -7.089 -4.095 6.816 1.00 94.50 562 LEU A CA 1
ATOM 4380 C C . LEU A 1 562 ? -8.595 -4.032 6.549 1.00 94.50 562 LEU A C 1
ATOM 4382 O O . LEU A 1 562 ? -9.384 -4.261 7.463 1.00 94.50 562 LEU A O 1
ATOM 4386 N N . ALA A 1 563 ? -8.996 -3.762 5.305 1.00 95.38 563 ALA A N 1
ATOM 4387 C CA . ALA A 1 563 ? -10.401 -3.708 4.924 1.00 95.38 563 ALA A CA 1
ATOM 4388 C C . ALA A 1 563 ? -11.098 -5.056 5.148 1.00 95.38 563 ALA A C 1
ATOM 4390 O O . ALA A 1 563 ? -12.186 -5.071 5.711 1.00 95.38 563 ALA A O 1
ATOM 4391 N N . LEU A 1 564 ? -10.468 -6.177 4.781 1.00 94.06 564 LEU A N 1
ATOM 4392 C CA . LEU A 1 564 ? -11.017 -7.522 4.985 1.00 94.06 564 LEU A CA 1
ATOM 4393 C C . LEU A 1 564 ? -11.126 -7.890 6.471 1.00 94.06 564 LEU A C 1
ATOM 4395 O O . LEU A 1 564 ? -12.169 -8.374 6.904 1.00 94.06 564 LEU A O 1
ATOM 4399 N N . CYS A 1 565 ? -10.082 -7.634 7.264 1.00 92.81 565 CYS A N 1
ATOM 4400 C CA . CYS A 1 565 ? -10.079 -7.953 8.692 1.00 92.81 565 CYS A CA 1
ATOM 4401 C C . CYS A 1 565 ? -11.093 -7.111 9.480 1.00 92.81 565 CYS A C 1
ATOM 4403 O O . CYS A 1 565 ? -11.787 -7.635 10.349 1.00 92.81 565 CYS A O 1
ATOM 4405 N N . TYR A 1 566 ? -11.205 -5.815 9.173 1.00 93.19 566 TYR A N 1
ATOM 4406 C CA . TYR A 1 566 ? -12.089 -4.899 9.898 1.00 93.19 566 TYR A CA 1
ATOM 4407 C C . TYR A 1 566 ? -13.483 -4.743 9.284 1.00 93.19 566 TYR A C 1
ATOM 4409 O O . TYR A 1 566 ? -14.333 -4.145 9.937 1.00 93.19 566 TYR A O 1
ATOM 4417 N N . ALA A 1 567 ? -13.765 -5.308 8.102 1.00 94.44 567 ALA A N 1
ATOM 4418 C CA . ALA A 1 567 ? -15.072 -5.208 7.438 1.00 94.44 567 ALA A CA 1
ATOM 4419 C C . ALA A 1 567 ? -16.251 -5.553 8.358 1.00 94.44 567 ALA A C 1
ATOM 4421 O O . ALA A 1 567 ? -17.298 -4.912 8.292 1.00 94.44 567 ALA A O 1
ATOM 4422 N N . VAL A 1 568 ? -16.078 -6.582 9.192 1.00 94.25 568 VAL A N 1
ATOM 4423 C CA . VAL A 1 568 ? -17.107 -7.087 10.111 1.00 94.25 568 VAL A CA 1
ATOM 4424 C C . VAL A 1 568 ? -16.981 -6.450 11.502 1.00 94.25 568 VAL A C 1
ATOM 4426 O O . VAL A 1 568 ? -17.992 -6.156 12.129 1.00 94.25 568 VAL A O 1
ATOM 4429 N N . ILE A 1 569 ? -15.756 -6.186 11.973 1.00 91.50 569 ILE A N 1
ATOM 4430 C CA . ILE A 1 569 ? -15.489 -5.642 13.320 1.00 91.50 569 ILE A CA 1
ATOM 4431 C C . ILE A 1 569 ? -15.880 -4.160 13.416 1.00 91.50 569 ILE A C 1
ATOM 4433 O O . ILE A 1 569 ? -16.502 -3.730 14.388 1.00 91.50 569 ILE A O 1
ATOM 4437 N N . SER A 1 570 ? -15.496 -3.370 12.413 1.00 91.69 570 SER A N 1
ATOM 4438 C CA . SER A 1 570 ? -15.775 -1.937 12.315 1.00 91.69 570 SER A CA 1
ATOM 4439 C C . SER A 1 570 ? -16.108 -1.586 10.858 1.00 91.69 570 SER A C 1
ATOM 4441 O O . SER A 1 570 ? -15.232 -1.170 10.091 1.00 91.69 570 SER A O 1
ATOM 4443 N N . PRO A 1 571 ? -17.384 -1.746 10.452 1.00 93.56 571 PRO A N 1
ATOM 4444 C CA . PRO A 1 571 ? -17.831 -1.563 9.068 1.00 93.56 571 PRO A CA 1
ATOM 4445 C C . PRO A 1 571 ? -17.507 -0.193 8.467 1.00 93.56 571 PRO A C 1
ATOM 4447 O O . PRO A 1 571 ? -17.412 -0.058 7.247 1.00 93.56 571 PRO A O 1
ATOM 4450 N N . LEU A 1 572 ? -17.307 0.827 9.309 1.00 91.88 572 LEU A N 1
ATOM 4451 C CA . LEU A 1 572 ? -16.986 2.184 8.875 1.00 91.88 572 LEU A CA 1
ATOM 4452 C C . LEU A 1 572 ? -15.663 2.267 8.092 1.00 91.88 572 LEU A C 1
ATOM 4454 O O . LEU A 1 572 ? -15.477 3.215 7.338 1.00 91.88 572 LEU A O 1
ATOM 4458 N N . ILE A 1 573 ? -14.765 1.282 8.195 1.00 93.38 573 ILE A N 1
ATOM 4459 C CA . ILE A 1 573 ? -13.528 1.246 7.396 1.00 93.38 573 ILE A CA 1
ATOM 4460 C C . ILE A 1 573 ? -13.783 1.109 5.884 1.00 93.38 573 ILE A C 1
ATOM 4462 O O . ILE A 1 573 ? -12.995 1.594 5.071 1.00 93.38 573 ILE A O 1
ATOM 4466 N N . LEU A 1 574 ? -14.899 0.486 5.496 1.00 95.81 574 LEU A N 1
ATOM 4467 C CA . LEU A 1 574 ? -15.218 0.128 4.112 1.00 95.81 574 LEU A CA 1
ATOM 4468 C C . LEU A 1 574 ? -15.378 1.330 3.163 1.00 95.81 574 LEU A C 1
ATOM 4470 O O . LEU A 1 574 ? -14.763 1.293 2.098 1.00 95.81 574 LEU A O 1
ATOM 4474 N N . PRO A 1 575 ? -16.126 2.407 3.484 1.00 95.81 575 PRO A N 1
ATOM 4475 C CA . PRO A 1 575 ? -16.212 3.576 2.604 1.00 95.81 575 PRO A CA 1
ATOM 4476 C C . PRO A 1 575 ? -14.853 4.249 2.367 1.00 95.81 575 PRO A C 1
ATOM 4478 O O . PRO A 1 575 ? -14.566 4.659 1.243 1.00 95.81 575 PRO A O 1
ATOM 4481 N N . PHE A 1 576 ? -13.986 4.315 3.384 1.00 94.81 576 PHE A N 1
ATOM 4482 C CA . PHE A 1 576 ? -12.642 4.885 3.235 1.00 94.81 576 PHE A CA 1
ATOM 4483 C C . PHE A 1 576 ? -11.738 3.989 2.380 1.00 94.81 576 PHE A C 1
ATOM 4485 O O . PHE A 1 576 ? -11.026 4.489 1.511 1.00 94.81 576 PHE A O 1
ATOM 4492 N N . ALA A 1 577 ? -11.810 2.667 2.559 1.00 96.88 577 ALA A N 1
ATOM 4493 C CA . ALA A 1 577 ? -11.095 1.715 1.710 1.00 96.88 577 ALA A CA 1
ATOM 4494 C C . ALA A 1 577 ? -11.604 1.732 0.254 1.00 96.88 577 ALA A C 1
ATOM 4496 O O . ALA A 1 577 ? -10.808 1.652 -0.679 1.00 96.88 577 ALA A O 1
ATOM 4497 N N . ALA A 1 578 ? -12.913 1.894 0.030 1.00 97.50 578 ALA A N 1
ATOM 4498 C CA . ALA A 1 578 ? -13.481 2.017 -1.312 1.00 97.50 578 ALA A CA 1
ATOM 4499 C C . ALA A 1 578 ? -13.001 3.302 -2.006 1.00 97.50 578 ALA A C 1
ATOM 4501 O O . ALA A 1 578 ? -12.586 3.257 -3.164 1.00 97.50 578 ALA A O 1
ATOM 4502 N N . ALA A 1 579 ? -12.998 4.431 -1.288 1.00 96.06 579 ALA A N 1
ATOM 4503 C CA . ALA A 1 579 ? -12.464 5.695 -1.792 1.00 96.06 579 ALA A CA 1
ATOM 4504 C C . ALA A 1 579 ? -10.966 5.593 -2.130 1.00 96.06 579 ALA A C 1
ATOM 4506 O O . ALA A 1 579 ? -10.542 6.092 -3.175 1.00 96.06 579 ALA A O 1
ATOM 4507 N N . TYR A 1 580 ? -10.190 4.894 -1.293 1.00 96.00 580 TYR A N 1
ATOM 4508 C CA . TYR A 1 580 ? -8.782 4.590 -1.547 1.00 96.00 580 TYR A CA 1
ATOM 4509 C C . TYR A 1 580 ? -8.592 3.828 -2.862 1.00 96.00 580 TYR A C 1
ATOM 4511 O O . TYR A 1 580 ? -7.945 4.345 -3.771 1.00 96.00 580 TYR A O 1
ATOM 4519 N N . PHE A 1 581 ? -9.202 2.645 -3.004 1.00 96.94 581 PHE A N 1
ATOM 4520 C CA . PHE A 1 581 ? -9.014 1.810 -4.196 1.00 96.94 581 PHE A CA 1
ATOM 4521 C C . PHE A 1 581 ? -9.546 2.466 -5.471 1.00 96.94 581 PHE A C 1
ATOM 4523 O O . PHE A 1 581 ? -8.932 2.329 -6.527 1.00 96.94 581 PHE A O 1
ATOM 4530 N N . LEU A 1 582 ? -10.649 3.217 -5.389 1.00 95.75 582 LEU A N 1
ATOM 4531 C CA . LEU A 1 582 ? -11.166 3.977 -6.527 1.00 95.75 582 LEU A CA 1
ATOM 4532 C C . LEU A 1 582 ? -10.159 5.035 -6.988 1.00 95.75 582 LEU A C 1
ATOM 4534 O O . LEU A 1 582 ? -9.861 5.139 -8.177 1.00 95.75 582 LEU A O 1
ATOM 4538 N N . THR A 1 583 ? -9.628 5.813 -6.049 1.00 93.06 583 THR A N 1
ATOM 4539 C CA . THR A 1 583 ? -8.692 6.898 -6.357 1.00 93.06 583 THR A CA 1
ATOM 4540 C C . THR A 1 583 ? -7.366 6.345 -6.865 1.00 93.06 583 THR A C 1
ATOM 4542 O O . THR A 1 583 ? -6.860 6.827 -7.877 1.00 93.06 583 THR A O 1
ATOM 4545 N N . GLN A 1 584 ? -6.861 5.275 -6.248 1.00 93.50 584 GLN A N 1
ATOM 4546 C CA . GLN A 1 584 ? -5.638 4.601 -6.674 1.00 93.50 584 GLN A CA 1
ATOM 4547 C C . GLN A 1 584 ? -5.777 3.991 -8.069 1.00 93.50 584 GLN A C 1
ATOM 4549 O O . GLN A 1 584 ? -4.896 4.156 -8.914 1.00 93.50 584 GLN A O 1
ATOM 4554 N N . TRP A 1 585 ? -6.920 3.364 -8.364 1.00 94.62 585 TRP A N 1
ATOM 4555 C CA . TRP A 1 585 ? -7.223 2.856 -9.700 1.00 94.62 585 TRP A CA 1
ATOM 4556 C C . TRP A 1 585 ? -7.228 3.976 -10.753 1.00 94.62 585 TRP A C 1
ATOM 4558 O O . TRP A 1 585 ? -6.637 3.815 -11.821 1.00 94.62 585 TRP A O 1
ATOM 4568 N N . LEU A 1 586 ? -7.833 5.132 -10.452 1.00 93.81 586 LEU A N 1
ATOM 4569 C CA . LEU A 1 586 ? -7.872 6.285 -11.361 1.00 93.81 586 LEU A CA 1
ATOM 4570 C C . LEU A 1 586 ? -6.484 6.903 -11.593 1.00 93.81 586 LEU A C 1
ATOM 4572 O O . LEU A 1 586 ? -6.127 7.192 -12.738 1.00 93.81 586 LEU A O 1
ATOM 4576 N N . ILE A 1 587 ? -5.706 7.111 -10.528 1.00 92.31 587 ILE A N 1
ATOM 4577 C CA . ILE A 1 587 ? -4.377 7.737 -10.601 1.00 92.31 587 ILE A CA 1
ATOM 4578 C C . ILE A 1 587 ? -3.397 6.823 -11.320 1.00 92.31 587 ILE A C 1
ATOM 4580 O O . ILE A 1 587 ? -2.732 7.275 -12.253 1.00 92.31 587 ILE A O 1
ATOM 4584 N N . MET A 1 588 ? -3.350 5.542 -10.955 1.00 91.62 588 MET A N 1
ATOM 4585 C CA . MET A 1 588 ? -2.461 4.589 -11.609 1.00 91.62 588 MET A CA 1
ATOM 4586 C C . MET A 1 588 ? -2.811 4.449 -13.090 1.00 91.62 588 MET A C 1
ATOM 4588 O O . MET A 1 588 ? -1.927 4.475 -13.942 1.00 91.62 588 MET A O 1
ATOM 4592 N N . LYS A 1 589 ? -4.103 4.396 -13.435 1.00 93.00 589 LYS A N 1
ATOM 4593 C CA . LYS A 1 589 ? -4.530 4.351 -14.838 1.00 93.00 589 LYS A CA 1
ATOM 4594 C C . LYS A 1 589 ? -4.126 5.619 -15.596 1.00 93.00 589 LYS A C 1
ATOM 4596 O O . LYS A 1 589 ? -3.727 5.524 -16.752 1.00 93.00 589 LYS A O 1
ATOM 4601 N N . ASN A 1 590 ? -4.178 6.796 -14.967 1.00 91.44 590 ASN A N 1
ATOM 4602 C CA . ASN A 1 590 ? -3.656 8.027 -15.568 1.00 91.44 590 ASN A CA 1
ATOM 4603 C C . ASN A 1 590 ? -2.141 7.955 -15.790 1.00 91.44 590 ASN A C 1
ATOM 4605 O O . ASN A 1 590 ? -1.668 8.283 -16.877 1.00 91.44 590 ASN A O 1
ATOM 4609 N N . GLN A 1 591 ? -1.391 7.529 -14.772 1.00 90.31 591 GLN A N 1
ATOM 4610 C CA . GLN A 1 591 ? 0.061 7.427 -14.842 1.00 90.31 591 GLN A CA 1
ATOM 4611 C C . GLN A 1 591 ? 0.475 6.450 -15.937 1.00 90.31 591 GLN A C 1
ATOM 4613 O O . GLN A 1 591 ? 1.179 6.873 -16.835 1.00 90.31 591 GLN A O 1
ATOM 4618 N N . LEU A 1 592 ? -0.060 5.229 -15.970 1.00 90.12 592 LEU A N 1
ATOM 4619 C CA . LEU A 1 592 ? 0.290 4.219 -16.977 1.00 90.12 592 LEU A CA 1
ATOM 4620 C C . LEU A 1 592 ? 0.056 4.671 -18.430 1.00 90.12 592 LEU A C 1
ATOM 4622 O O . LEU A 1 592 ? 0.770 4.231 -19.331 1.00 90.12 592 LEU A O 1
ATOM 4626 N N . MET A 1 593 ? -0.911 5.558 -18.679 1.00 86.94 593 MET A N 1
ATOM 4627 C CA . MET A 1 593 ? -1.174 6.084 -20.025 1.00 86.94 593 MET A CA 1
ATOM 4628 C C . MET A 1 593 ? -0.230 7.225 -20.427 1.00 86.94 593 MET A C 1
ATOM 4630 O O . MET A 1 593 ? 0.021 7.426 -21.615 1.00 86.94 593 MET A O 1
ATOM 4634 N N . GLN A 1 594 ? 0.249 8.011 -19.463 1.00 85.88 594 GLN A N 1
ATOM 4635 C CA . GLN A 1 594 ? 0.972 9.267 -19.714 1.00 85.88 594 GLN A CA 1
ATOM 4636 C C . GLN A 1 594 ? 2.478 9.139 -19.469 1.00 85.88 594 GLN A C 1
ATOM 4638 O O . GLN A 1 594 ? 3.281 9.775 -20.158 1.00 85.88 594 GLN A O 1
ATOM 4643 N N . VAL A 1 595 ? 2.830 8.312 -18.488 1.00 84.50 595 VAL A N 1
ATOM 4644 C CA . VAL A 1 595 ? 4.148 8.052 -17.916 1.00 84.50 595 VAL A CA 1
ATOM 4645 C C . VAL A 1 595 ? 4.498 6.596 -18.119 1.00 84.50 595 VAL A C 1
ATOM 4647 O O . VAL A 1 595 ? 5.593 6.350 -18.659 1.00 84.50 595 VAL A O 1
#

Foldseek 3Di:
DVQCVVLVVLLVVLQVLLVVLLVVLLVQCLDPVCQLQFFVLCVVVVHDGDDSVCRGSCSLLVVLVPDDLVLLCVQQNLVLSLVLLVLVLLLQLLVQLLVQLVVQQQVLLLPQQQLVVVQVPDDPVDRDDDDPLLSRFPLSHDPPDPSVVSLVVSLVSSVVSNVVSVVVSVVVSVVVVVVVPVPDDDDPDPVFFDPVLPPDDPVLLVVLVVVLVVLLVVVLVLLLVLLLVVLVVVVVVVVCVVDVVCVVVCLLVLVLVLLVSLLSNVVSVLVSVVVLLVSVVVVVPPDDDDDDDDDDDDDDDDDDDDDDDDDDDDDDDDDDDDDDDDDDDDDDPDDDDDDDPDDDDPPPVVCVSVVVVVVSVVVSVVSVVVSVVVVVVSVVPDPPPPDDDDPDDDDDPPPPPCPPVSCCCSVVVSVVSVVVCVVCQLVVLLVSLVSSSDRTSVNSLVSLLVSVLVSCCSCVPVSSLCSQQVVVCVVCCVVPVVCNVVSSLNSVSVCLSVLLSVLSSCLSNVLSCLSSVVVLVVQLVVCVVPPDDDPVSNSVSSPDDDPNSSCPVSVLVSLSVSSSVCSSRRVVSSVSSSSRSVSCSSSSSSSSNRD

Secondary structure (DSSP, 8-state):
--SSHHHHHHHHHHHHHHHHHHHHHHHHHT-GGGHHHHSHHHHHTTPPPPPGGG--TTHHHHHHHH--HHHHHHHH-HHHHHHHHHHHHHHHHHHHHHHHIIIIIHHHHHT--HHHHHHHTS-TTS-----TTGGGSGGGSPTT-TTHHHHHHHHHHHHHHHHHHHHHHHHHHHHHHHHHHTTS-SSPPTTTB-HHHHTS-HHHHHHHHHHHHHHHHHHHHHHHHHHHHHHHHHHHHHHHTT-GGGHHHHHHHHHHHHHHHHHHHHHHHHHHHHHHHHHHHHHHS------------------------------------------------------------SHHHHHHHHHHHHHHHHHHHHHHHHHHHHHHHHHTTS---SS---S---PPPGGGG-HHHHHHHHHHHHHHHHHHHHHHHHHHHHHHHHHTT-SBHHHHHHHHHHHHHHHHIIIIIIIHHHHHHHHHHHHHHHH-GGGHHHHHHHHHHHHHHHHHHHHHHIIIIIHHHHHHTHHHHHHHHHHHHHT--SHHHHHHHHPPPPP-HHHHHHHHHHHHHHHHHHHHH-TTHHHHHHHHHHHHHHHHHHHHHH-